Protein AF-A0A8S2QJH7-F1 (afdb_monomer)

Structure (mmCIF, N/CA/C/O backbone):
data_AF-A0A8S2QJH7-F1
#
_entry.id   AF-A0A8S2QJH7-F1
#
loop_
_atom_site.group_PDB
_atom_site.id
_atom_site.type_symbol
_atom_site.label_atom_id
_atom_site.label_alt_id
_atom_site.label_comp_id
_atom_site.label_asym_id
_atom_site.label_entity_id
_atom_site.label_seq_id
_atom_site.pdbx_PDB_ins_code
_atom_site.Cartn_x
_atom_site.Cartn_y
_atom_site.Cartn_z
_atom_site.occupancy
_atom_site.B_iso_or_equiv
_atom_site.auth_seq_id
_atom_site.auth_comp_id
_atom_site.auth_asym_id
_atom_site.auth_atom_id
_atom_site.pdbx_PDB_model_num
ATOM 1 N N . MET A 1 1 ? -3.904 -14.137 8.036 1.00 80.81 1 MET A N 1
ATOM 2 C CA . MET A 1 1 ? -3.796 -14.756 9.380 1.00 80.81 1 MET A CA 1
ATOM 3 C C . MET A 1 1 ? -2.352 -15.032 9.815 1.00 80.81 1 MET A C 1
ATOM 5 O O . MET A 1 1 ? -1.920 -14.378 10.749 1.00 80.81 1 MET A O 1
ATOM 9 N N . LYS A 1 2 ? -1.575 -15.911 9.152 1.00 89.75 2 LYS A N 1
ATOM 10 C CA . LYS A 1 2 ? -0.196 -16.262 9.589 1.00 89.75 2 LYS A CA 1
ATOM 11 C C . LYS A 1 2 ? 0.739 -15.061 9.814 1.00 89.75 2 LYS A C 1
ATOM 13 O O . LYS A 1 2 ? 1.544 -15.087 10.735 1.00 89.75 2 LYS A O 1
ATOM 18 N N . ASP A 1 3 ? 0.621 -14.011 9.002 1.00 91.94 3 ASP A N 1
ATOM 19 C CA . ASP A 1 3 ? 1.449 -12.807 9.163 1.00 91.94 3 ASP A CA 1
ATOM 20 C C . ASP A 1 3 ? 1.080 -11.982 10.412 1.00 91.94 3 ASP A C 1
ATOM 22 O O . ASP A 1 3 ? 1.965 -11.458 11.080 1.00 91.94 3 ASP A O 1
ATOM 26 N N . TYR A 1 4 ? -0.198 -11.955 10.817 1.00 91.50 4 TYR A N 1
ATOM 27 C CA . TYR A 1 4 ? -0.599 -11.363 12.101 1.00 91.50 4 TYR A CA 1
ATOM 28 C C . TYR A 1 4 ? 0.026 -12.126 13.277 1.00 91.50 4 TYR A C 1
ATOM 30 O O . TYR A 1 4 ? 0.599 -11.509 14.172 1.00 91.50 4 TYR A O 1
ATOM 38 N N . THR A 1 5 ? 0.036 -13.462 13.217 1.00 89.69 5 THR A N 1
ATOM 39 C CA . THR A 1 5 ? 0.733 -14.302 14.204 1.00 89.69 5 THR A CA 1
ATOM 40 C C . THR A 1 5 ? 2.244 -14.052 14.207 1.00 89.69 5 THR A C 1
ATOM 42 O O . THR A 1 5 ? 2.843 -13.967 15.275 1.00 89.69 5 THR A O 1
ATOM 45 N N . ARG A 1 6 ? 2.874 -13.866 13.035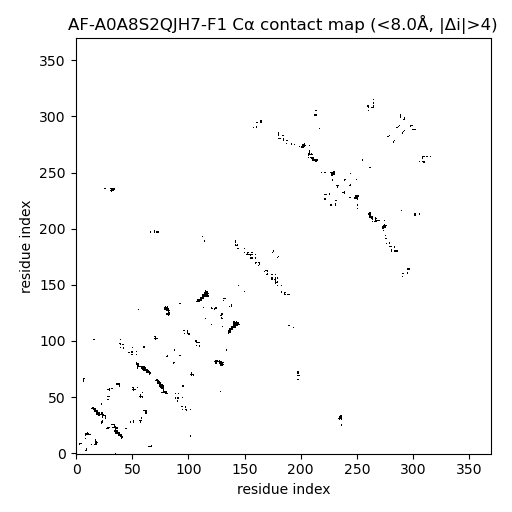 1.00 91.44 6 ARG A N 1
ATOM 46 C CA . ARG A 1 6 ? 4.299 -13.491 12.930 1.00 91.44 6 ARG A CA 1
ATOM 47 C C . ARG A 1 6 ? 4.591 -12.162 13.637 1.00 91.44 6 ARG A C 1
ATOM 49 O O . ARG A 1 6 ? 5.650 -12.017 14.242 1.00 91.44 6 ARG A O 1
ATOM 56 N N . MET A 1 7 ? 3.658 -11.211 13.586 1.00 91.38 7 MET A N 1
ATOM 57 C CA . MET A 1 7 ? 3.747 -9.936 14.310 1.00 91.38 7 MET A CA 1
ATOM 58 C C . MET A 1 7 ? 3.442 -10.058 15.811 1.00 91.38 7 MET A C 1
ATOM 60 O O . MET A 1 7 ? 3.560 -9.072 16.525 1.00 91.38 7 MET A O 1
ATOM 64 N N . GLY A 1 8 ? 3.113 -11.250 16.315 1.00 87.88 8 GLY A N 1
ATOM 65 C CA . GLY A 1 8 ? 2.828 -11.499 17.731 1.00 87.88 8 GLY A CA 1
ATOM 66 C C . GLY A 1 8 ? 1.362 -11.391 18.122 1.00 87.88 8 GLY A C 1
ATOM 67 O O . GLY A 1 8 ? 1.057 -11.625 19.283 1.00 87.88 8 GLY A O 1
ATOM 68 N N . ILE A 1 9 ? 0.467 -11.105 17.176 1.00 87.56 9 ILE A N 1
ATOM 69 C CA . ILE A 1 9 ? -0.961 -10.974 17.457 1.00 87.56 9 ILE A CA 1
ATOM 70 C C . ILE A 1 9 ? -1.545 -12.372 17.575 1.00 87.56 9 ILE A C 1
ATOM 72 O O . ILE A 1 9 ? -1.645 -13.121 16.593 1.00 87.56 9 ILE A O 1
ATOM 76 N N . GLN A 1 10 ? -1.894 -12.734 18.800 1.00 76.38 10 GLN A N 1
ATOM 77 C CA . GLN A 1 10 ? -2.475 -14.027 19.108 1.00 76.38 10 GLN A CA 1
ATOM 78 C C . GLN A 1 10 ? -3.997 -13.962 19.018 1.00 76.38 10 GLN A C 1
ATOM 80 O O . GLN A 1 10 ? -4.639 -13.002 19.442 1.00 76.38 10 GLN A O 1
ATOM 85 N N . GLN A 1 11 ? -4.592 -15.011 18.462 1.00 69.69 11 GLN A N 1
ATOM 86 C CA . GLN A 1 11 ? -6.041 -15.130 18.410 1.00 69.69 11 GLN A CA 1
ATOM 87 C C . GLN A 1 11 ? -6.584 -15.309 19.837 1.00 69.69 11 GLN A C 1
ATOM 89 O O . GLN A 1 11 ? -6.167 -16.224 20.539 1.00 69.69 11 GLN A O 1
ATOM 94 N N . ASN A 1 12 ? -7.528 -14.456 20.244 1.00 62.69 12 ASN A N 1
ATOM 95 C CA . ASN A 1 12 ? -8.250 -14.515 21.525 1.00 62.69 12 ASN A CA 1
ATOM 96 C C . ASN A 1 12 ? -7.415 -14.319 22.811 1.00 62.69 12 ASN A C 1
ATOM 98 O O . ASN A 1 12 ? -7.958 -14.508 23.898 1.00 62.69 12 ASN A O 1
ATOM 102 N N . SER A 1 13 ? -6.136 -13.941 22.724 1.00 62.34 13 SER A N 1
ATOM 103 C CA . SER A 1 13 ? -5.271 -13.741 23.904 1.00 62.34 13 SER A CA 1
ATOM 104 C C . SER A 1 13 ? -4.420 -12.470 23.877 1.00 62.34 13 SER A C 1
ATOM 106 O O . SER A 1 13 ? -3.768 -12.168 24.874 1.00 62.34 13 SER A O 1
ATOM 108 N N . ASP A 1 14 ? -4.421 -11.709 22.779 1.00 73.81 14 ASP A N 1
ATOM 109 C CA . ASP A 1 14 ? -3.700 -10.438 22.716 1.00 73.81 14 ASP A CA 1
ATOM 110 C C . ASP A 1 14 ? -4.529 -9.305 23.367 1.00 73.81 14 ASP A C 1
ATOM 112 O O . ASP A 1 14 ? -5.664 -9.028 22.949 1.00 73.81 14 ASP A O 1
ATOM 116 N N . PRO A 1 15 ? -3.991 -8.635 24.405 1.00 78.69 15 PRO A N 1
ATOM 117 C CA . PRO A 1 15 ? -4.725 -7.621 25.157 1.00 78.69 15 PRO A CA 1
ATOM 118 C C . PRO A 1 15 ? -4.955 -6.321 24.374 1.00 78.69 15 PRO A C 1
ATOM 120 O O . PRO A 1 15 ? -5.670 -5.445 24.859 1.00 78.69 15 PRO A O 1
ATOM 123 N N . HIS A 1 16 ? -4.329 -6.140 23.210 1.00 87.56 16 HIS A N 1
ATOM 124 C CA . HIS A 1 16 ? -4.310 -4.873 22.477 1.00 87.56 16 HIS A CA 1
ATOM 125 C C . HIS A 1 16 ? -4.977 -4.991 21.109 1.00 87.56 16 HIS A C 1
ATOM 127 O O . HIS A 1 16 ? -5.722 -4.087 20.734 1.00 87.56 16 HIS A O 1
ATOM 133 N N . TRP A 1 17 ? -4.774 -6.099 20.391 1.00 92.38 17 TRP A N 1
ATOM 134 C CA . TRP A 1 17 ? -5.308 -6.315 19.044 1.00 92.38 17 TRP A CA 1
ATOM 135 C C . TRP A 1 17 ? -5.987 -7.673 18.898 1.00 92.38 17 TRP A C 1
ATOM 137 O O . TRP A 1 17 ? -5.378 -8.708 19.127 1.00 92.38 17 TRP A O 1
ATOM 147 N N . THR A 1 18 ? -7.230 -7.699 18.416 1.00 88.75 18 THR A N 1
ATOM 148 C CA . THR A 1 18 ? -7.969 -8.953 18.219 1.00 88.75 18 THR A CA 1
ATOM 149 C C . THR A 1 18 ? -8.125 -9.281 16.737 1.00 88.75 18 THR A C 1
ATOM 151 O O . THR A 1 18 ? -8.613 -8.474 15.943 1.00 88.75 18 THR A O 1
ATOM 154 N N . ILE A 1 19 ? -7.764 -10.515 16.371 1.00 85.50 19 ILE A N 1
ATOM 155 C CA . ILE A 1 19 ? -8.141 -11.127 15.092 1.00 85.50 19 ILE A CA 1
ATOM 156 C C . ILE A 1 19 ? -9.558 -11.682 15.243 1.00 85.50 19 ILE A C 1
ATOM 158 O O . ILE A 1 19 ? -9.737 -12.772 15.785 1.00 85.50 19 ILE A O 1
ATOM 162 N N . ASN A 1 20 ? -10.564 -10.947 14.768 1.00 81.44 20 ASN A N 1
ATOM 163 C CA . ASN A 1 20 ? -11.955 -11.394 14.812 1.00 81.44 20 ASN A CA 1
ATOM 164 C C . ASN A 1 20 ? -12.470 -11.683 13.395 1.00 81.44 20 ASN A C 1
ATOM 166 O O . ASN A 1 20 ? -12.756 -10.770 12.620 1.00 81.44 20 ASN A O 1
ATOM 170 N N . ALA A 1 21 ? -12.594 -12.973 13.075 1.00 82.75 21 ALA A N 1
ATOM 171 C CA . ALA A 1 21 ? -13.038 -13.448 11.766 1.00 82.75 21 ALA A CA 1
ATOM 172 C C . ALA A 1 21 ? -14.530 -13.193 11.486 1.00 82.75 21 ALA A C 1
ATOM 174 O O . ALA A 1 21 ? -14.951 -13.288 10.338 1.00 82.75 21 ALA A O 1
ATOM 175 N N . GLU A 1 22 ? -15.336 -12.859 12.498 1.00 88.75 22 GLU A N 1
ATOM 176 C CA . GLU A 1 22 ? -16.770 -12.618 12.311 1.00 88.75 22 GLU A CA 1
ATOM 177 C C . GLU A 1 22 ? -17.070 -11.189 11.833 1.00 88.75 22 GLU A C 1
ATOM 179 O O . GLU A 1 22 ? -18.104 -10.964 11.213 1.00 88.75 22 GLU A O 1
ATOM 184 N N . ILE A 1 23 ? -16.161 -10.226 12.047 1.00 91.06 23 ILE A N 1
ATOM 185 C CA . ILE A 1 23 ? -16.427 -8.800 11.776 1.00 91.06 23 ILE A CA 1
ATOM 186 C C . ILE A 1 23 ? -16.686 -8.519 10.293 1.00 91.06 23 ILE A C 1
ATOM 188 O O . ILE A 1 23 ? -17.615 -7.786 9.965 1.00 91.06 23 ILE A O 1
ATOM 192 N N . ASN A 1 24 ? -15.866 -9.072 9.396 1.00 95.88 24 ASN A N 1
ATOM 193 C CA . ASN A 1 24 ? -16.044 -8.911 7.950 1.00 95.88 24 ASN A CA 1
ATOM 194 C C . ASN A 1 24 ? -16.324 -10.246 7.252 1.00 95.88 24 ASN A C 1
ATOM 196 O O . ASN A 1 24 ? -16.017 -10.426 6.072 1.00 95.88 24 ASN A O 1
ATOM 200 N N . LYS A 1 25 ? -16.928 -11.192 7.979 1.00 94.62 25 LYS A N 1
ATOM 201 C CA . LYS A 1 25 ? -17.337 -12.481 7.426 1.00 94.62 25 LYS A CA 1
ATOM 202 C C . LYS A 1 25 ? -18.275 -12.276 6.247 1.00 94.62 25 LYS A C 1
ATOM 204 O O . LYS A 1 25 ? -19.166 -11.428 6.287 1.00 94.62 25 LYS A O 1
ATOM 209 N N . ASN A 1 26 ? -18.058 -13.045 5.181 1.00 94.94 26 ASN A N 1
ATOM 210 C CA . ASN A 1 26 ? -18.767 -12.894 3.906 1.00 94.94 26 ASN A CA 1
ATOM 211 C C . ASN A 1 26 ? -18.709 -11.463 3.335 1.00 94.94 26 ASN A C 1
ATOM 213 O O . ASN A 1 26 ? -19.536 -11.098 2.499 1.00 94.94 26 ASN A O 1
ATOM 217 N N . TYR A 1 27 ? -17.722 -10.671 3.766 1.00 97.00 27 TYR A N 1
ATOM 218 C CA . TYR A 1 27 ? -17.504 -9.288 3.362 1.00 97.00 27 TYR A CA 1
ATOM 219 C C . TYR A 1 27 ? -18.674 -8.344 3.687 1.00 97.00 27 TYR A C 1
ATOM 221 O O . TYR A 1 27 ? -18.923 -7.384 2.958 1.00 97.00 27 TYR A O 1
ATOM 229 N N . ALA A 1 28 ? -19.411 -8.635 4.766 1.00 96.00 28 ALA A N 1
ATOM 230 C CA . ALA A 1 28 ? -20.641 -7.930 5.126 1.00 96.00 28 ALA A CA 1
ATOM 231 C C . ALA A 1 28 ? -20.420 -6.469 5.556 1.00 96.00 28 ALA A C 1
ATOM 233 O O . ALA A 1 28 ? -21.252 -5.616 5.258 1.00 96.00 28 ALA A O 1
ATOM 234 N N . LEU A 1 29 ? -19.308 -6.169 6.235 1.00 96.88 29 LEU A N 1
ATOM 235 C CA . LEU A 1 29 ? -18.989 -4.809 6.675 1.00 96.88 29 LEU A CA 1
ATOM 236 C C . LEU A 1 29 ? -18.374 -3.992 5.528 1.00 96.88 29 LEU A C 1
ATOM 238 O O . LEU A 1 29 ? -18.748 -2.840 5.304 1.00 96.88 29 LEU A O 1
ATOM 242 N N . CYS A 1 30 ? -17.431 -4.593 4.794 1.00 97.94 30 CYS A N 1
ATOM 243 C CA . CYS A 1 30 ? -16.709 -3.976 3.686 1.00 97.94 30 CYS A CA 1
ATOM 244 C C . CYS A 1 30 ? -16.332 -5.007 2.607 1.00 97.94 30 CYS A C 1
ATOM 246 O O . CYS A 1 30 ? -15.433 -5.833 2.787 1.00 97.94 30 CYS A O 1
ATOM 248 N N . ASP A 1 31 ? -16.965 -4.882 1.439 1.00 97.88 31 ASP A N 1
ATOM 249 C CA . ASP A 1 31 ? -16.842 -5.766 0.266 1.00 97.88 31 ASP A CA 1
ATOM 250 C C . ASP A 1 31 ? -15.464 -5.758 -0.427 1.00 97.88 31 ASP A C 1
ATOM 252 O O . ASP A 1 31 ? -15.158 -6.589 -1.289 1.00 97.88 31 ASP A O 1
ATOM 256 N N . THR A 1 32 ? -14.625 -4.791 -0.063 1.00 98.06 32 THR A N 1
ATOM 257 C CA . THR A 1 32 ? -13.312 -4.541 -0.664 1.00 98.06 32 THR A CA 1
ATOM 258 C C . THR A 1 32 ? -12.165 -4.643 0.334 1.00 98.06 32 THR A C 1
ATOM 260 O O . THR A 1 32 ? -11.012 -4.399 -0.028 1.00 98.06 32 THR A O 1
ATOM 263 N N . TYR A 1 33 ? -12.461 -5.022 1.575 1.00 97.56 33 TYR A N 1
ATOM 264 C CA . TYR A 1 33 ? -11.477 -5.510 2.534 1.00 97.56 33 TYR A CA 1
ATOM 265 C C . TYR A 1 33 ? -11.356 -7.039 2.466 1.00 97.56 33 TYR A C 1
ATOM 267 O O . TYR A 1 33 ? -12.215 -7.694 1.874 1.00 97.56 33 TYR A O 1
ATOM 275 N N . PRO A 1 34 ? -10.283 -7.619 3.033 1.00 95.25 34 PRO A N 1
ATOM 276 C CA . PRO A 1 34 ? -10.205 -9.060 3.260 1.00 95.25 34 PRO A CA 1
ATOM 277 C C . PRO A 1 34 ? -11.316 -9.549 4.200 1.00 95.25 34 PRO A C 1
ATOM 279 O O . PRO A 1 34 ? -11.876 -8.761 4.968 1.00 95.25 34 PRO A O 1
ATOM 282 N N . ASP A 1 35 ? -11.591 -10.852 4.174 1.00 93.88 35 ASP A N 1
ATOM 283 C CA . ASP A 1 35 ? -12.526 -11.515 5.097 1.00 93.88 35 ASP A CA 1
ATOM 284 C C . ASP A 1 35 ? -12.126 -11.356 6.579 1.00 93.88 35 ASP A C 1
ATOM 286 O O . ASP A 1 35 ? -12.975 -11.248 7.463 1.00 93.88 35 ASP A O 1
ATOM 290 N N . ILE A 1 36 ? -10.821 -11.281 6.843 1.00 92.31 36 ILE A N 1
ATOM 291 C CA . ILE A 1 36 ? -10.223 -11.111 8.163 1.00 92.31 36 ILE A CA 1
ATOM 292 C C . ILE A 1 36 ? -9.637 -9.707 8.280 1.00 92.31 36 ILE A C 1
ATOM 294 O O . ILE A 1 36 ? -8.702 -9.338 7.563 1.00 92.31 36 ILE A O 1
ATOM 298 N N . ILE A 1 37 ? -10.124 -8.962 9.270 1.00 93.81 37 ILE A N 1
ATOM 299 C CA . ILE A 1 37 ? -9.572 -7.671 9.684 1.00 93.81 37 ILE A CA 1
ATOM 300 C C . ILE A 1 37 ? -9.213 -7.692 11.172 1.00 93.81 37 ILE A C 1
ATOM 302 O O . ILE A 1 37 ? -9.734 -8.498 11.941 1.00 93.81 37 ILE A O 1
ATOM 306 N N . VAL A 1 38 ? -8.285 -6.821 11.568 1.00 94.62 38 VAL A N 1
ATOM 307 C CA . VAL A 1 38 ? -7.750 -6.753 12.935 1.00 94.62 38 VAL A CA 1
ATOM 308 C C . VAL A 1 38 ? -7.959 -5.349 13.488 1.00 94.62 38 VAL A C 1
ATOM 310 O O . VAL A 1 38 ? -7.610 -4.361 12.834 1.00 94.62 38 VAL A O 1
ATOM 313 N N . LEU A 1 39 ? -8.545 -5.287 14.683 1.00 95.12 39 LEU A N 1
ATOM 314 C CA . LEU A 1 39 ? -8.976 -4.069 15.371 1.00 95.12 39 LEU A CA 1
ATOM 315 C C . LEU A 1 39 ? -8.495 -4.080 16.831 1.00 95.12 39 LEU A C 1
ATOM 317 O O . LEU A 1 39 ? -8.148 -5.153 17.337 1.00 95.12 39 LEU A O 1
ATOM 321 N N . PRO A 1 40 ? -8.484 -2.925 17.520 1.00 94.38 40 PRO A N 1
ATOM 322 C CA . PRO A 1 40 ? -8.148 -2.883 18.937 1.00 94.38 40 PRO A CA 1
ATOM 323 C C . PRO A 1 40 ? -9.088 -3.763 19.769 1.00 94.38 40 PRO A C 1
ATOM 325 O O . PRO A 1 40 ? -10.308 -3.658 19.638 1.00 94.38 40 PRO A O 1
ATOM 328 N N . SER A 1 41 ? -8.535 -4.589 20.660 1.00 92.12 41 SER A N 1
ATOM 329 C CA . SER A 1 41 ? -9.303 -5.504 21.526 1.00 92.12 41 SER A CA 1
ATOM 330 C C . SER A 1 41 ? -10.285 -4.769 22.448 1.00 92.12 41 SER A C 1
ATOM 332 O O . SER A 1 41 ? -11.289 -5.332 22.870 1.00 92.12 41 SER A O 1
ATOM 334 N N . SER A 1 42 ? -10.002 -3.502 22.759 1.00 92.25 42 SER A N 1
ATOM 335 C CA . SER A 1 42 ? -10.796 -2.652 23.650 1.00 92.25 42 SER A CA 1
ATOM 336 C C . SER A 1 42 ? -11.931 -1.888 22.953 1.00 92.25 42 SER A C 1
ATOM 338 O O . SER A 1 42 ? -12.646 -1.135 23.619 1.00 92.25 42 SER A O 1
ATOM 340 N N . PHE A 1 43 ? -12.094 -2.030 21.632 1.00 94.69 43 PHE A N 1
ATOM 341 C CA . PHE A 1 43 ? -13.167 -1.371 20.890 1.00 94.69 43 PHE A CA 1
ATOM 342 C C . PHE A 1 43 ? -14.450 -2.214 20.889 1.00 94.69 43 PHE A C 1
ATOM 344 O O . PHE A 1 43 ? -14.432 -3.404 20.578 1.00 94.69 43 PHE A O 1
ATOM 351 N N . ASP A 1 44 ? -15.586 -1.585 21.189 1.00 94.44 44 ASP A N 1
ATOM 352 C CA . ASP A 1 44 ? -16.894 -2.240 21.154 1.00 94.44 44 ASP A CA 1
ATOM 353 C C . ASP A 1 44 ? -17.359 -2.469 19.707 1.00 94.44 44 ASP A C 1
ATOM 355 O O . ASP A 1 44 ? -17.749 -1.546 18.986 1.00 94.44 44 ASP A O 1
ATOM 359 N N . SER A 1 45 ? -17.343 -3.738 19.294 1.00 91.69 45 SER A N 1
ATOM 360 C CA . SER A 1 45 ? -17.706 -4.162 17.939 1.00 91.69 45 SER A CA 1
ATOM 361 C C . SER A 1 45 ? -19.129 -3.779 17.506 1.00 91.69 45 SER A C 1
ATOM 363 O O . SER A 1 45 ? -19.361 -3.609 16.309 1.00 91.69 45 SER A O 1
ATOM 365 N N . THR A 1 46 ? -20.068 -3.554 18.437 1.00 94.50 46 THR A N 1
ATOM 366 C CA . THR A 1 46 ? -21.445 -3.137 18.102 1.00 94.50 46 THR A CA 1
ATOM 367 C C . THR A 1 46 ? -21.505 -1.740 17.472 1.00 94.50 46 THR A C 1
ATOM 369 O O . THR A 1 46 ? -22.489 -1.370 16.831 1.00 94.50 46 THR A O 1
ATOM 372 N N . ARG A 1 47 ? -20.426 -0.961 17.615 1.00 96.88 47 ARG A N 1
ATOM 373 C CA . ARG A 1 47 ? -20.286 0.405 17.099 1.00 96.88 47 ARG A CA 1
ATOM 374 C C . ARG A 1 47 ? -19.722 0.450 15.673 1.00 96.88 47 ARG A C 1
ATOM 376 O O . ARG A 1 47 ? -19.772 1.500 15.036 1.00 96.88 47 ARG A O 1
ATOM 383 N N . LEU A 1 48 ? -19.215 -0.672 15.145 1.00 96.62 48 LEU A N 1
ATOM 384 C CA . LEU A 1 48 ? -18.460 -0.706 13.884 1.00 96.62 48 LEU A CA 1
ATOM 385 C C . LEU A 1 48 ? -19.259 -0.276 12.661 1.00 96.62 48 LEU A C 1
ATOM 387 O O . LEU A 1 48 ? -18.686 0.357 11.777 1.00 96.62 48 LEU A O 1
ATOM 391 N N . GLN A 1 49 ? -20.560 -0.569 12.611 1.00 97.88 49 GLN A N 1
ATOM 392 C CA . GLN A 1 49 ? -21.379 -0.169 11.468 1.00 97.88 49 GLN A CA 1
ATOM 393 C C . GLN A 1 49 ? -21.407 1.358 11.306 1.00 97.88 49 GLN A C 1
ATOM 395 O O . GLN A 1 49 ? -21.259 1.854 10.197 1.00 97.88 49 GLN A O 1
ATOM 400 N N . ARG A 1 50 ? -21.479 2.115 12.410 1.00 98.44 50 ARG A N 1
ATOM 401 C CA . ARG A 1 50 ? -21.478 3.588 12.363 1.00 98.44 50 ARG A CA 1
ATOM 402 C C . ARG A 1 50 ? -20.136 4.153 11.891 1.00 98.44 50 ARG A C 1
ATOM 404 O O . ARG A 1 50 ? -20.111 5.135 11.156 1.00 98.44 50 ARG A O 1
ATOM 411 N N . VAL A 1 51 ? -19.029 3.497 12.249 1.00 98.56 51 VAL A N 1
ATOM 412 C CA . VAL A 1 51 ? -17.692 3.831 11.725 1.00 98.56 51 VAL A CA 1
ATOM 413 C C . VAL A 1 51 ? -17.607 3.534 10.227 1.00 98.56 51 VAL A C 1
ATOM 415 O O . VAL A 1 51 ? -17.104 4.351 9.457 1.00 98.56 51 VAL A O 1
ATOM 418 N N . ALA A 1 52 ? -18.108 2.371 9.805 1.00 98.50 52 ALA A N 1
ATOM 419 C CA . ALA A 1 52 ? -18.145 1.966 8.406 1.00 98.50 52 ALA A CA 1
ATOM 420 C C . ALA A 1 52 ? -18.940 2.964 7.561 1.00 98.50 52 ALA A C 1
ATOM 422 O O . ALA A 1 52 ? -18.401 3.481 6.587 1.00 98.50 52 ALA A O 1
ATOM 423 N N . ASP A 1 53 ? -20.144 3.333 7.995 1.00 98.56 53 ASP A N 1
ATOM 424 C CA . ASP A 1 53 ? -21.000 4.298 7.300 1.00 98.56 53 ASP A CA 1
ATOM 425 C C . ASP A 1 53 ? -20.361 5.694 7.194 1.00 98.56 53 ASP A C 1
ATOM 427 O O . ASP A 1 53 ? -20.687 6.463 6.288 1.00 98.56 53 ASP A O 1
ATOM 431 N N . PHE A 1 54 ? -19.434 6.033 8.096 1.00 98.69 54 PHE A N 1
ATOM 432 C CA . PHE A 1 54 ? -18.708 7.302 8.090 1.00 98.69 54 PHE A CA 1
ATOM 433 C C . PHE A 1 54 ? -17.398 7.271 7.282 1.00 98.69 54 PHE A C 1
ATOM 435 O O . PHE A 1 54 ? -16.819 8.318 6.981 1.00 98.69 54 PHE A O 1
ATOM 442 N N . ARG A 1 55 ? -16.917 6.093 6.879 1.00 98.75 55 ARG A N 1
ATOM 443 C CA . ARG A 1 55 ? -15.685 5.916 6.096 1.00 98.75 55 ARG A CA 1
ATOM 444 C C . ARG A 1 55 ? -16.041 5.587 4.652 1.00 98.75 55 ARG A C 1
ATOM 446 O O . ARG A 1 55 ? -16.853 4.715 4.371 1.00 98.75 55 ARG A O 1
ATOM 453 N N . SER A 1 56 ? -15.426 6.276 3.690 1.00 98.75 56 SER A N 1
ATOM 454 C CA . SER A 1 56 ? -15.753 6.081 2.271 1.00 98.75 56 SER A CA 1
ATOM 455 C C . SER A 1 56 ? -15.634 4.609 1.831 1.00 98.75 56 SER A C 1
ATOM 457 O O . SER A 1 56 ? -14.551 4.022 1.840 1.00 98.75 56 SER A O 1
ATOM 459 N N . ARG A 1 57 ? -16.753 4.028 1.372 1.00 98.44 57 ARG A N 1
ATOM 460 C CA . ARG A 1 57 ? -16.867 2.604 0.989 1.00 98.44 57 ARG A CA 1
ATOM 461 C C . ARG A 1 57 ? -16.619 1.640 2.155 1.00 98.44 57 ARG A C 1
ATOM 463 O O . ARG A 1 57 ? -16.080 0.559 1.940 1.00 98.44 57 ARG A O 1
ATOM 470 N N . ASN A 1 58 ? -16.957 2.048 3.375 1.00 98.62 58 ASN A N 1
ATOM 471 C CA . ASN A 1 58 ? -16.888 1.233 4.585 1.00 98.62 58 ASN A CA 1
ATOM 472 C C . ASN A 1 58 ? -15.475 0.746 4.942 1.00 98.62 58 ASN A C 1
ATOM 474 O O . ASN A 1 58 ? -15.291 -0.221 5.680 1.00 98.62 58 ASN A O 1
ATOM 478 N N . ARG A 1 59 ? -14.436 1.412 4.430 1.00 98.69 59 ARG A N 1
ATOM 479 C CA . ARG A 1 59 ? -13.036 1.049 4.685 1.00 98.69 59 ARG A CA 1
ATOM 480 C C . ARG A 1 59 ? -12.553 1.692 5.975 1.00 98.69 59 ARG A C 1
ATOM 482 O O . ARG A 1 59 ? -11.831 2.692 5.965 1.00 98.69 59 ARG A O 1
ATOM 489 N N . ILE A 1 60 ? -12.981 1.102 7.084 1.00 98.56 60 ILE A N 1
ATOM 490 C CA . ILE A 1 60 ? -12.625 1.538 8.435 1.00 98.56 60 ILE A CA 1
ATOM 491 C C . ILE A 1 60 ? -11.114 1.412 8.711 1.00 98.56 60 ILE A C 1
ATOM 493 O O . ILE A 1 60 ? -10.431 0.638 8.030 1.00 98.56 60 ILE A O 1
ATOM 497 N N . PRO A 1 61 ? -10.571 2.153 9.694 1.00 98.19 61 PRO A N 1
ATOM 498 C CA . PRO A 1 61 ? -9.219 1.941 10.210 1.00 98.19 61 PRO A CA 1
ATOM 499 C C . PRO A 1 61 ? -8.987 0.498 10.671 1.00 98.19 61 PRO A C 1
ATOM 501 O O . PRO A 1 61 ? -9.630 0.027 11.603 1.00 98.19 61 PRO A O 1
ATOM 504 N N . VAL A 1 62 ? -8.058 -0.203 10.016 1.00 97.56 62 VAL A N 1
ATOM 505 C CA . VAL A 1 62 ? -7.665 -1.588 10.344 1.00 97.56 62 VAL A CA 1
ATOM 506 C C . VAL A 1 62 ? -6.152 -1.735 10.405 1.00 97.56 62 VAL A C 1
ATOM 508 O O . VAL A 1 62 ? -5.417 -1.026 9.710 1.00 97.56 62 VAL A O 1
ATOM 511 N N . LEU A 1 63 ? -5.675 -2.683 11.210 1.00 97.19 63 LEU A N 1
ATOM 512 C CA . LEU A 1 63 ? -4.249 -2.942 11.375 1.00 97.19 63 LEU A CA 1
ATOM 513 C C . LEU A 1 63 ? -3.601 -3.505 10.104 1.00 97.19 63 LEU A C 1
ATOM 515 O O . LEU A 1 63 ? -4.058 -4.496 9.530 1.00 97.19 63 LEU A O 1
ATOM 519 N N . SER A 1 64 ? -2.485 -2.894 9.706 1.00 96.69 64 SER A N 1
ATOM 520 C CA . SER A 1 64 ? -1.613 -3.371 8.625 1.00 96.69 64 SER A CA 1
ATOM 521 C C . SER A 1 64 ? -0.278 -3.901 9.137 1.00 96.69 64 SER A C 1
ATOM 523 O O . SER A 1 64 ? 0.231 -4.874 8.591 1.00 96.69 64 SER A O 1
ATOM 525 N N . TRP A 1 65 ? 0.291 -3.278 10.172 1.00 95.62 65 TRP A N 1
ATOM 526 C CA . TRP A 1 65 ? 1.567 -3.689 10.757 1.00 95.62 65 TRP A CA 1
ATOM 527 C C . TRP A 1 65 ? 1.651 -3.310 12.237 1.00 95.62 65 TRP A C 1
ATOM 529 O O . TRP A 1 65 ? 1.093 -2.288 12.640 1.00 95.62 65 TRP A O 1
ATOM 539 N N . TYR A 1 66 ? 2.366 -4.112 13.025 1.00 92.44 66 TYR A N 1
ATOM 540 C CA . TYR A 1 66 ? 2.558 -3.920 14.462 1.00 92.44 66 TYR A CA 1
ATOM 541 C C . TYR A 1 66 ? 3.997 -4.248 14.881 1.00 92.44 66 TYR A C 1
ATOM 543 O O . TYR A 1 66 ? 4.566 -5.257 14.452 1.00 92.44 66 TYR A O 1
ATOM 551 N N . SER A 1 67 ? 4.564 -3.391 15.733 1.00 88.88 67 SER A N 1
ATOM 552 C CA . SER A 1 67 ? 5.871 -3.577 16.362 1.00 88.88 67 SER A CA 1
ATOM 553 C C . SER A 1 67 ? 5.725 -4.194 17.748 1.00 88.88 67 SER A C 1
ATOM 555 O O . SER A 1 67 ? 5.152 -3.574 18.638 1.00 88.88 67 SER A O 1
ATOM 557 N N . ARG A 1 68 ? 6.337 -5.358 17.979 1.00 84.69 68 ARG A N 1
ATOM 558 C CA . ARG A 1 68 ? 6.421 -5.950 19.330 1.00 84.69 68 ARG A CA 1
ATOM 559 C C . ARG A 1 68 ? 7.385 -5.209 20.257 1.00 84.69 68 ARG A C 1
ATOM 561 O O . ARG A 1 68 ? 7.305 -5.363 21.466 1.00 84.69 68 ARG A O 1
ATOM 568 N N . GLU A 1 69 ? 8.318 -4.454 19.686 1.00 83.56 69 GLU A N 1
ATOM 569 C CA . GLU A 1 69 ? 9.341 -3.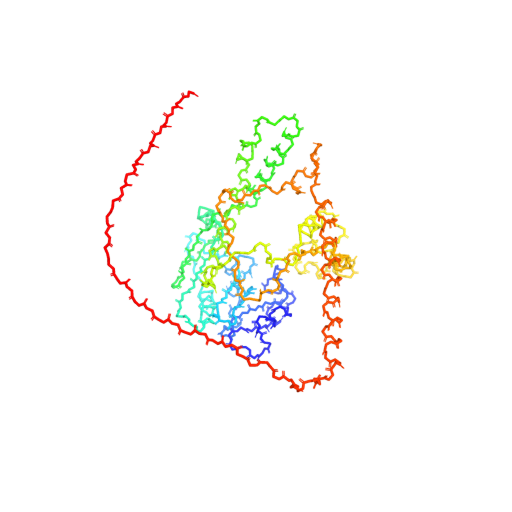727 20.440 1.00 83.56 69 GLU A CA 1
ATOM 570 C C . GLU A 1 69 ? 8.801 -2.388 20.949 1.00 83.56 69 GLU A C 1
ATOM 572 O O . GLU A 1 69 ? 8.948 -2.044 22.118 1.00 83.56 69 GLU A O 1
ATOM 577 N N . THR A 1 70 ? 8.142 -1.636 20.066 1.00 85.25 70 THR A N 1
ATOM 578 C CA . THR A 1 70 ? 7.697 -0.265 20.353 1.00 85.25 70 THR A CA 1
ATOM 579 C C . THR A 1 70 ? 6.200 -0.149 20.599 1.00 85.25 70 THR A C 1
ATOM 581 O O . THR A 1 70 ? 5.761 0.918 21.006 1.00 85.25 70 THR A O 1
ATOM 584 N N . TYR A 1 71 ? 5.420 -1.206 20.342 1.00 88.44 71 TYR A N 1
ATOM 585 C CA . TYR A 1 71 ? 3.949 -1.211 20.320 1.00 88.44 71 TYR A CA 1
ATOM 586 C C . TYR A 1 71 ? 3.320 -0.261 19.287 1.00 88.44 71 TYR A C 1
ATOM 588 O O . TYR A 1 71 ? 2.097 -0.150 19.193 1.00 88.44 71 TYR A O 1
ATOM 596 N N . ALA A 1 72 ? 4.144 0.382 18.456 1.00 90.56 72 ALA A N 1
ATOM 597 C CA . ALA A 1 72 ? 3.684 1.225 17.369 1.00 90.56 72 ALA A CA 1
ATOM 598 C C . ALA A 1 72 ? 2.946 0.395 16.313 1.00 90.56 72 ALA A C 1
ATOM 600 O O . ALA A 1 72 ? 3.316 -0.746 16.006 1.00 90.56 72 ALA A O 1
ATOM 601 N N . THR A 1 73 ? 1.920 0.998 15.718 1.00 93.69 73 THR A N 1
ATOM 602 C CA . THR A 1 73 ? 1.124 0.375 14.663 1.00 93.69 73 THR A CA 1
ATOM 603 C C . THR A 1 73 ? 1.059 1.232 13.420 1.00 93.69 73 THR A C 1
ATOM 605 O O . THR A 1 73 ? 1.166 2.454 13.459 1.00 93.69 73 THR A O 1
ATOM 608 N N . ILE A 1 74 ? 0.860 0.554 12.295 1.00 96.94 74 ILE A N 1
ATOM 609 C CA . ILE A 1 74 ? 0.440 1.171 11.046 1.00 96.94 74 ILE A CA 1
ATOM 610 C C . ILE A 1 74 ? -0.962 0.647 10.774 1.00 96.94 74 ILE A C 1
ATOM 612 O O . ILE A 1 74 ? -1.156 -0.555 10.559 1.00 96.94 74 ILE A O 1
ATOM 616 N N . THR A 1 75 ? -1.936 1.548 10.782 1.00 97.75 75 THR A N 1
ATOM 617 C CA . THR A 1 75 ? -3.317 1.270 10.388 1.00 97.75 75 THR A CA 1
ATOM 618 C C . THR A 1 75 ? -3.621 1.929 9.043 1.00 97.75 75 THR A C 1
ATOM 620 O O . THR A 1 75 ? -2.917 2.838 8.601 1.00 97.75 75 THR A O 1
ATOM 623 N N . ARG A 1 76 ? -4.639 1.429 8.340 1.00 98.50 76 ARG A N 1
ATOM 624 C CA . ARG A 1 76 ? -5.083 1.969 7.046 1.00 98.50 76 ARG A CA 1
ATOM 625 C C . ARG A 1 76 ? -6.599 2.086 6.997 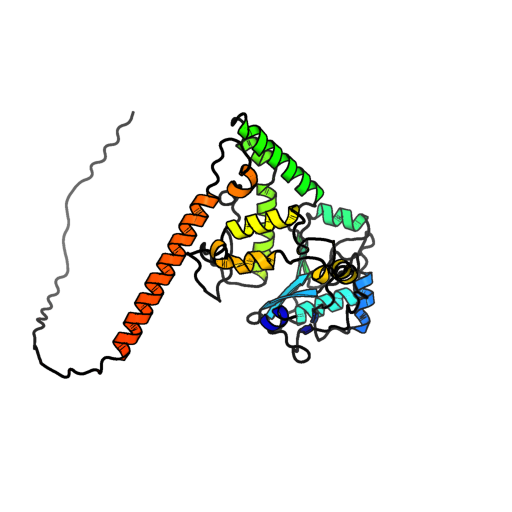1.00 98.50 76 ARG A C 1
ATOM 627 O O . ARG A 1 76 ? -7.295 1.237 7.547 1.00 98.50 76 ARG A O 1
ATOM 634 N N . SER A 1 77 ? -7.092 3.093 6.290 1.00 98.69 77 SER A N 1
ATOM 635 C CA . SER A 1 77 ? -8.518 3.358 6.078 1.00 98.69 77 SER A CA 1
ATOM 636 C C . SER A 1 77 ? -8.742 4.110 4.765 1.00 98.69 77 SER A C 1
ATOM 638 O O . SER A 1 77 ? -7.799 4.484 4.061 1.00 98.69 77 SER A O 1
ATOM 640 N N . SER A 1 78 ? -10.005 4.333 4.412 1.00 98.81 78 SER A N 1
ATOM 641 C CA . SER A 1 78 ? -10.393 5.412 3.502 1.00 98.81 78 SER A CA 1
ATOM 642 C C . SER A 1 78 ? -10.556 6.744 4.236 1.00 98.81 78 SER A C 1
ATOM 644 O O . SER A 1 78 ? -10.724 6.779 5.456 1.00 98.81 78 SER A O 1
ATOM 646 N N . GLN A 1 79 ? -10.649 7.829 3.465 1.00 98.69 79 GLN A N 1
ATOM 647 C CA . GLN A 1 79 ? -11.052 9.136 3.983 1.00 98.69 79 GLN A CA 1
ATOM 648 C C . GLN A 1 79 ? -12.379 9.082 4.773 1.00 98.69 79 GLN A C 1
ATOM 650 O O . GLN A 1 79 ? -13.270 8.298 4.404 1.00 98.69 79 GLN A O 1
ATOM 655 N N . PRO A 1 80 ? -12.531 9.921 5.811 1.00 98.56 80 PRO A N 1
ATOM 656 C CA . PRO A 1 80 ? -13.811 10.132 6.476 1.00 98.56 80 PRO A CA 1
ATOM 657 C C . PRO A 1 80 ? -14.787 10.908 5.577 1.00 98.56 80 PRO A C 1
ATOM 659 O O . PRO A 1 80 ? -14.381 11.625 4.658 1.00 98.56 80 PRO A O 1
ATOM 662 N N . LEU A 1 81 ? -16.084 10.775 5.844 1.00 98.44 81 LEU A N 1
ATOM 663 C CA . LEU A 1 81 ? -17.168 11.462 5.136 1.00 98.44 81 LEU A CA 1
ATOM 664 C C . LEU A 1 81 ? -17.588 12.749 5.866 1.00 98.44 81 LEU A C 1
ATOM 666 O O . LEU A 1 81 ? -18.770 12.957 6.162 1.00 98.44 81 LEU A O 1
ATOM 670 N N . THR A 1 82 ? -16.621 13.615 6.186 1.00 97.50 82 THR A N 1
ATOM 671 C CA . THR A 1 82 ? -16.874 14.859 6.937 1.00 97.50 82 THR A CA 1
ATOM 672 C C . THR A 1 82 ? -17.733 15.839 6.132 1.00 97.50 82 THR A C 1
ATOM 674 O O . THR A 1 82 ? -18.688 16.419 6.653 1.00 97.50 82 THR A O 1
ATOM 677 N N . GLY A 1 83 ? -17.460 15.966 4.833 1.00 96.88 83 GLY A N 1
ATOM 678 C CA . GLY A 1 83 ? -18.110 16.906 3.927 1.00 96.88 83 GLY A CA 1
ATOM 679 C C . GLY A 1 83 ? -17.847 18.373 4.290 1.00 96.88 83 GLY A C 1
ATOM 680 O O . GLY A 1 83 ? -17.146 18.687 5.249 1.00 96.88 83 GLY A O 1
ATOM 681 N N . LEU A 1 84 ? -18.460 19.298 3.547 1.00 95.06 84 LEU A N 1
ATOM 682 C CA . LEU A 1 84 ? -18.360 20.744 3.819 1.00 95.06 84 LEU A CA 1
ATOM 683 C C . LEU A 1 84 ? -18.949 21.157 5.175 1.00 95.06 84 LEU A C 1
ATOM 685 O O . LEU A 1 84 ? -18.556 22.178 5.726 1.00 95.06 84 LEU A O 1
ATOM 689 N N . ALA A 1 85 ? -19.874 20.361 5.714 1.00 94.75 85 ALA A N 1
ATOM 690 C CA . ALA A 1 85 ? -20.448 20.574 7.039 1.00 94.75 85 ALA A CA 1
ATOM 691 C C . ALA A 1 85 ? -19.495 20.173 8.183 1.00 94.75 85 ALA A C 1
ATOM 693 O O . ALA A 1 85 ? -19.879 20.280 9.342 1.00 94.75 85 ALA A O 1
ATOM 694 N N . ASN A 1 86 ? -18.288 19.687 7.862 1.00 93.31 86 ASN A N 1
ATOM 695 C CA . ASN A 1 86 ? -17.285 19.212 8.814 1.00 93.31 86 ASN A CA 1
ATOM 696 C C . ASN A 1 86 ? -17.860 18.233 9.853 1.00 93.31 86 ASN A C 1
ATOM 698 O O . ASN A 1 86 ? -17.627 18.357 11.054 1.00 93.31 86 ASN A O 1
ATOM 702 N N . ARG A 1 87 ? -18.676 17.279 9.388 1.00 95.69 87 ARG A N 1
ATOM 703 C CA . ARG A 1 87 ? -19.330 16.295 10.256 1.00 95.69 87 ARG A CA 1
ATOM 704 C C . ARG A 1 87 ? -18.285 15.453 10.979 1.00 95.69 87 ARG A C 1
ATOM 706 O O . ARG A 1 87 ? -17.304 15.029 10.371 1.00 95.69 87 ARG A O 1
ATOM 713 N N . THR A 1 88 ? -18.553 15.139 12.236 1.00 96.06 88 THR A N 1
ATOM 714 C CA . THR A 1 88 ? -17.768 14.207 13.048 1.00 96.06 88 THR A CA 1
ATOM 715 C C . THR A 1 88 ? -18.548 12.914 13.286 1.00 96.06 88 THR A C 1
ATOM 717 O O . THR A 1 88 ? -19.759 12.846 13.064 1.00 96.06 88 THR A O 1
ATOM 720 N N . CYS A 1 89 ? -17.846 11.869 13.721 1.00 97.19 89 CYS A N 1
ATOM 721 C CA . CYS A 1 89 ? -18.441 10.607 14.142 1.00 97.19 89 CYS A CA 1
ATOM 722 C C . CYS A 1 89 ? -17.765 10.161 15.439 1.00 97.19 89 CYS A C 1
ATOM 724 O O . CYS A 1 89 ? -16.582 9.822 15.434 1.00 97.19 89 CYS A O 1
ATOM 726 N N . ASP A 1 90 ? -18.512 10.150 16.543 1.00 97.44 90 ASP A N 1
ATOM 727 C CA . ASP A 1 90 ? -17.969 9.811 17.864 1.00 97.44 90 ASP A CA 1
ATOM 728 C C . ASP A 1 90 ? -17.446 8.369 17.928 1.00 97.44 90 ASP A C 1
ATOM 730 O O . ASP A 1 90 ? -16.479 8.090 18.634 1.00 97.44 90 ASP A O 1
ATOM 734 N N . ASP A 1 91 ? -18.046 7.447 17.168 1.00 98.19 91 ASP A N 1
A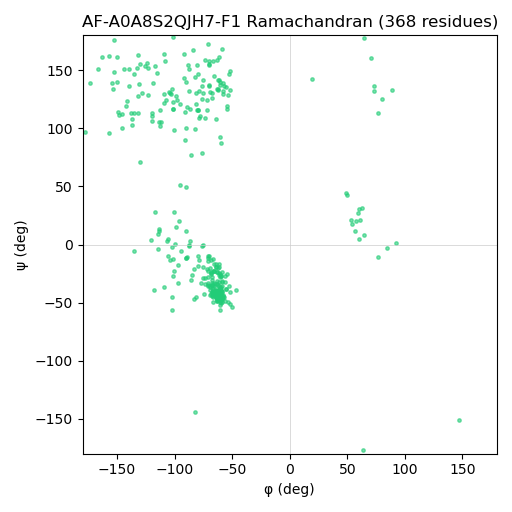TOM 735 C CA . ASP A 1 91 ? -17.566 6.067 17.059 1.00 98.19 91 ASP A CA 1
ATOM 736 C C . ASP A 1 91 ? -16.250 5.962 16.267 1.00 98.19 91 ASP A C 1
ATOM 738 O O . ASP A 1 91 ? -15.399 5.148 16.621 1.00 98.19 91 ASP A O 1
ATOM 742 N N . ASP A 1 92 ? -16.050 6.788 15.229 1.00 97.88 92 ASP A N 1
ATOM 743 C CA . ASP A 1 92 ? -14.781 6.842 14.482 1.00 97.88 92 ASP A CA 1
ATOM 744 C C . ASP A 1 92 ? -13.670 7.445 15.351 1.00 97.88 92 ASP A C 1
ATOM 746 O O . ASP A 1 92 ? -12.581 6.879 15.447 1.00 97.88 92 ASP A O 1
ATOM 750 N N . ILE A 1 93 ? -13.978 8.529 16.074 1.00 96.44 93 ILE A N 1
ATOM 751 C CA . ILE A 1 93 ? -13.069 9.148 17.050 1.00 96.44 93 ILE A CA 1
ATOM 752 C C . ILE A 1 93 ? -12.705 8.147 18.157 1.00 96.44 93 ILE A C 1
ATOM 754 O O . ILE A 1 93 ? -11.539 8.047 18.537 1.00 96.44 93 ILE A O 1
ATOM 758 N N . GLU A 1 94 ? -13.675 7.378 18.663 1.00 96.25 94 GLU A N 1
ATOM 759 C CA . GLU A 1 94 ? -13.425 6.296 19.621 1.00 96.25 94 GLU A CA 1
ATOM 760 C C . GLU A 1 94 ? -12.486 5.238 19.053 1.00 96.25 94 GLU A C 1
ATOM 762 O O . GLU A 1 94 ? -11.543 4.843 19.737 1.00 96.25 94 GLU A O 1
ATOM 767 N N . LEU A 1 95 ? -12.715 4.780 17.820 1.00 96.62 95 LEU A N 1
ATOM 768 C CA . LEU A 1 95 ? -11.874 3.756 17.212 1.00 96.62 95 LEU A CA 1
ATOM 769 C C . LEU A 1 95 ? -10.431 4.245 17.064 1.00 96.62 95 LEU A C 1
ATOM 771 O O . LEU A 1 95 ? -9.506 3.541 17.466 1.00 96.62 95 LEU A O 1
ATOM 775 N N . LEU A 1 96 ? -10.231 5.456 16.537 1.00 95.75 96 LEU A N 1
ATOM 776 C CA . LEU A 1 96 ? -8.904 6.067 16.425 1.00 95.75 96 LEU A CA 1
ATOM 777 C C . LEU A 1 96 ? -8.242 6.237 17.795 1.00 95.75 96 LEU A C 1
ATOM 779 O O . LEU A 1 96 ? -7.039 6.010 17.936 1.00 95.75 96 LEU A O 1
ATOM 783 N N . ARG A 1 97 ? -9.036 6.554 18.822 1.00 93.94 97 ARG A N 1
ATOM 784 C CA . ARG A 1 97 ? -8.548 6.607 20.195 1.00 93.94 97 ARG A CA 1
ATOM 785 C C . ARG A 1 97 ? -8.071 5.255 20.701 1.00 93.94 97 ARG A C 1
ATOM 787 O O . ARG A 1 97 ? -6.936 5.156 21.153 1.00 93.94 97 ARG A O 1
ATOM 794 N N . LYS A 1 98 ? -8.866 4.197 20.524 1.00 93.81 98 LYS A N 1
ATOM 795 C CA . LYS A 1 98 ? -8.464 2.830 20.888 1.00 93.81 98 LYS A CA 1
ATOM 796 C C . LYS A 1 98 ? -7.240 2.339 20.117 1.00 93.81 98 LYS A C 1
ATOM 798 O O . LYS A 1 98 ? -6.448 1.585 20.671 1.00 93.81 98 LYS A O 1
ATOM 803 N N . ILE A 1 99 ? -7.064 2.773 18.867 1.00 94.50 99 ILE A N 1
ATOM 804 C CA . ILE A 1 99 ? -5.861 2.472 18.078 1.00 94.50 99 ILE A CA 1
ATOM 805 C C . ILE A 1 99 ? -4.618 3.074 18.731 1.00 94.50 99 ILE A C 1
ATOM 807 O O . ILE A 1 99 ? -3.606 2.384 18.837 1.00 94.50 99 ILE A O 1
ATOM 811 N N . ALA A 1 100 ? -4.670 4.334 19.166 1.00 92.19 100 ALA A N 1
ATOM 812 C CA . ALA A 1 100 ? -3.501 4.942 19.793 1.00 92.19 100 ALA A CA 1
ATOM 813 C C . ALA A 1 100 ? -3.301 4.465 21.245 1.00 92.19 100 ALA A C 1
ATOM 815 O O . ALA A 1 100 ? -2.159 4.244 21.632 1.00 92.19 100 ALA A O 1
ATOM 816 N N . ASP A 1 101 ? -4.374 4.187 21.998 1.00 90.25 101 ASP A N 1
ATOM 817 C CA . ASP A 1 101 ? -4.304 3.567 23.336 1.00 90.25 101 ASP A CA 1
ATOM 818 C C . ASP A 1 101 ? -3.668 2.162 23.303 1.00 90.25 101 ASP A C 1
ATOM 820 O O . ASP A 1 101 ? -3.094 1.711 24.293 1.00 90.25 101 ASP A O 1
ATOM 824 N N . ALA A 1 102 ? -3.747 1.455 22.169 1.00 90.00 102 ALA A N 1
ATOM 825 C CA . ALA A 1 102 ? -3.101 0.154 21.989 1.00 90.00 102 ALA A CA 1
ATOM 826 C C . ALA A 1 102 ? -1.559 0.240 21.953 1.00 90.00 102 ALA A C 1
ATOM 828 O O . ALA A 1 102 ? -0.885 -0.787 22.059 1.00 90.00 102 ALA A O 1
ATOM 829 N N . ASN A 1 103 ? -0.989 1.444 21.817 1.00 89.50 103 ASN A N 1
ATOM 830 C CA . ASN A 1 103 ? 0.435 1.691 22.012 1.00 89.50 103 ASN A CA 1
ATOM 831 C C . ASN A 1 103 ? 0.711 2.079 23.474 1.00 89.50 103 ASN A C 1
ATOM 833 O O . ASN A 1 103 ? 0.735 3.254 23.830 1.00 89.50 103 ASN A O 1
ATOM 837 N N . VAL A 1 104 ? 0.976 1.082 24.319 1.00 80.31 104 VAL A N 1
ATOM 838 C CA . VAL A 1 104 ? 1.126 1.258 25.778 1.00 80.31 104 VAL A CA 1
ATOM 839 C C . VAL A 1 104 ? 2.313 2.127 26.215 1.00 80.31 104 VAL A C 1
ATOM 841 O O . VAL A 1 104 ? 2.353 2.579 27.357 1.00 80.31 104 VAL A O 1
ATOM 844 N N . ASN A 1 105 ? 3.286 2.364 25.330 1.00 74.62 105 ASN A N 1
ATOM 845 C CA . ASN A 1 105 ? 4.527 3.069 25.659 1.00 74.62 105 ASN A CA 1
ATOM 846 C C . ASN A 1 105 ? 4.454 4.588 25.454 1.00 74.62 105 ASN A C 1
ATOM 848 O O . ASN A 1 105 ? 5.377 5.302 25.848 1.00 74.62 105 ASN A O 1
ATOM 852 N N . GLN A 1 106 ? 3.408 5.098 24.805 1.00 66.12 106 GLN A N 1
ATOM 853 C CA . GLN A 1 106 ? 3.251 6.523 24.527 1.00 66.12 106 GLN A CA 1
ATOM 854 C C . GLN A 1 106 ? 1.851 6.981 24.933 1.00 66.12 106 GLN A C 1
ATOM 856 O O . GLN A 1 106 ? 0.866 6.296 24.684 1.00 66.12 106 GLN A O 1
ATOM 861 N N . GLY A 1 107 ? 1.758 8.159 25.560 1.00 63.53 107 GLY A N 1
ATOM 862 C CA . GLY A 1 107 ? 0.470 8.827 25.757 1.00 63.53 107 GLY A CA 1
ATOM 863 C C . GLY A 1 107 ? -0.227 9.112 24.419 1.00 63.53 107 GLY A C 1
ATOM 864 O O . GLY A 1 107 ? 0.382 9.004 23.356 1.00 63.53 107 GLY A O 1
ATOM 865 N N . PHE A 1 108 ? -1.505 9.491 24.468 1.00 66.50 108 PHE A N 1
ATOM 866 C CA . PHE A 1 108 ? -2.369 9.619 23.291 1.00 66.50 108 PHE A CA 1
ATOM 867 C C . PHE A 1 108 ? -1.854 10.654 22.263 1.00 66.50 108 PHE A C 1
ATOM 869 O O . PHE A 1 108 ? -2.164 11.842 22.350 1.00 66.50 108 PHE A O 1
ATOM 876 N N . LYS A 1 109 ? -1.067 10.198 21.277 1.00 77.50 109 LYS A N 1
ATOM 877 C CA . LYS A 1 109 ? -0.671 10.961 20.086 1.00 77.50 109 LYS A CA 1
ATOM 878 C C . LYS A 1 109 ? -0.762 10.070 18.847 1.00 77.50 109 LYS A C 1
ATOM 880 O O . LYS A 1 109 ? 0.118 9.250 18.597 1.00 77.50 109 LYS A O 1
ATOM 885 N N . LEU A 1 110 ? -1.818 10.252 18.057 1.00 91.50 110 LEU A N 1
ATOM 886 C CA . LEU A 1 110 ? -1.997 9.553 16.785 1.00 91.50 110 LEU A CA 1
ATOM 887 C C . LEU A 1 110 ? -1.569 10.461 15.631 1.00 91.50 110 LEU A C 1
ATOM 889 O O . LEU A 1 110 ? -2.052 11.584 15.528 1.00 91.50 110 LEU A O 1
ATOM 893 N N . VAL A 1 111 ? -0.694 9.989 14.745 1.00 95.31 111 VAL A N 1
ATOM 894 C CA . VAL A 1 111 ? -0.341 10.730 13.525 1.00 95.31 111 VAL A CA 1
ATOM 895 C C . VAL A 1 111 ? -1.092 10.128 12.340 1.00 95.31 111 VAL A C 1
ATOM 897 O O . VAL A 1 111 ? -0.963 8.938 12.053 1.00 95.31 111 VAL A O 1
ATOM 900 N N . ILE A 1 112 ? -1.875 10.951 11.650 1.00 97.44 112 ILE A N 1
ATOM 901 C CA . ILE A 1 112 ? -2.643 10.595 10.460 1.00 97.44 112 ILE A CA 1
ATOM 902 C C . ILE A 1 112 ? -1.887 11.119 9.242 1.00 97.44 112 ILE A C 1
ATOM 904 O O . ILE A 1 112 ? -1.705 12.322 9.070 1.00 97.44 112 ILE A O 1
ATOM 908 N N . LEU A 1 113 ? -1.447 10.202 8.383 1.00 98.12 113 LEU A N 1
ATOM 909 C CA . LEU A 1 113 ? -0.736 10.534 7.151 1.00 98.12 113 LEU A CA 1
ATOM 910 C C . LEU A 1 113 ? -1.700 10.458 5.965 1.00 98.12 113 LEU A C 1
ATOM 912 O O . LEU A 1 113 ? -1.950 9.380 5.418 1.00 98.12 113 LEU A O 1
ATOM 916 N N . ASP A 1 114 ? -2.225 11.600 5.531 1.00 98.56 114 ASP A N 1
ATOM 917 C CA . ASP A 1 114 ? -2.997 11.679 4.297 1.00 98.56 114 ASP A CA 1
ATOM 918 C C . ASP A 1 114 ? -2.038 11.726 3.102 1.00 98.56 114 ASP A C 1
ATOM 920 O O . ASP A 1 114 ? -1.257 12.661 2.906 1.00 98.56 114 ASP A O 1
ATOM 924 N N . ALA A 1 115 ? -2.092 10.693 2.262 1.00 98.50 115 ALA A N 1
ATOM 925 C CA . ALA A 1 115 ? -1.240 10.595 1.083 1.00 98.50 115 ALA A CA 1
ATOM 926 C C . ALA A 1 115 ? -1.439 11.768 0.105 1.00 98.50 115 ALA A C 1
ATOM 928 O O . ALA A 1 115 ? -0.528 12.100 -0.654 1.00 98.50 115 ALA A O 1
ATOM 929 N N . ARG A 1 116 ? -2.620 12.394 0.089 1.00 98.62 116 ARG A N 1
ATOM 930 C CA . ARG A 1 116 ? -3.009 13.382 -0.921 1.00 98.62 116 ARG A CA 1
ATOM 931 C C . ARG A 1 116 ? -2.289 14.722 -0.731 1.00 98.62 116 ARG A C 1
ATOM 933 O O . ARG A 1 116 ? -1.862 15.073 0.366 1.00 98.62 116 ARG A O 1
ATOM 940 N N . PRO A 1 117 ? -2.213 15.550 -1.787 1.00 98.44 117 PRO A N 1
ATOM 941 C CA . PRO A 1 117 ? -2.060 16.986 -1.625 1.00 98.44 117 PRO A CA 1
ATOM 942 C C . PRO A 1 117 ? -3.266 17.565 -0.884 1.00 98.44 117 PRO A C 1
ATOM 944 O O . PRO A 1 117 ? -4.404 17.186 -1.178 1.00 98.44 117 PRO A O 1
ATOM 947 N N . LYS A 1 118 ? -3.037 18.545 -0.002 1.00 97.94 118 LYS A N 1
ATOM 948 C CA . LYS A 1 118 ? -4.106 19.216 0.762 1.00 97.94 118 LYS A CA 1
ATOM 949 C C . LYS A 1 118 ? -5.238 19.732 -0.133 1.00 97.94 118 LYS A C 1
ATOM 951 O O . LYS A 1 118 ? -6.406 19.538 0.179 1.00 97.94 118 LYS A O 1
ATOM 956 N N . VAL A 1 119 ? -4.905 20.302 -1.294 1.00 97.94 119 VAL A N 1
ATOM 957 C CA . VAL A 1 119 ?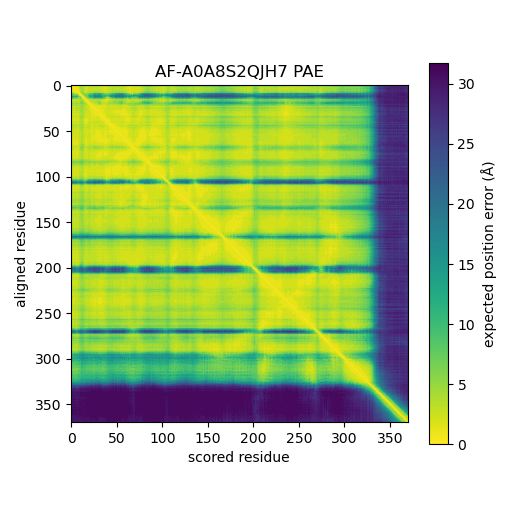 -5.896 20.788 -2.275 1.00 97.94 119 VAL A CA 1
ATOM 958 C C . VAL A 1 119 ? -6.816 19.677 -2.790 1.00 97.94 119 VAL A C 1
ATOM 960 O O . VAL A 1 119 ? -8.018 19.884 -2.935 1.00 97.94 119 VAL A O 1
ATOM 963 N N . ASN A 1 120 ? -6.292 18.465 -2.986 1.00 98.31 120 ASN A N 1
ATOM 964 C CA . ASN A 1 120 ? -7.098 17.323 -3.409 1.00 98.31 120 ASN A CA 1
ATOM 965 C C . ASN A 1 120 ? -7.968 16.814 -2.254 1.00 98.31 120 ASN A C 1
ATOM 967 O O . ASN A 1 120 ? -9.083 16.352 -2.488 1.00 98.31 120 ASN A O 1
ATOM 971 N N . ALA A 1 121 ? -7.480 16.886 -1.015 1.00 98.06 121 ALA A N 1
ATOM 972 C CA . ALA A 1 121 ? -8.266 16.539 0.165 1.00 98.06 121 ALA A CA 1
ATOM 973 C C . ALA A 1 121 ? -9.434 17.522 0.374 1.00 98.06 121 ALA A C 1
ATOM 975 O O . ALA A 1 121 ? -10.564 17.088 0.583 1.00 98.06 121 ALA A O 1
ATOM 976 N N . MET A 1 122 ? -9.202 18.826 0.182 1.00 97.69 122 MET A N 1
ATOM 977 C CA . MET A 1 122 ? -10.251 19.855 0.186 1.00 97.69 122 MET A CA 1
ATOM 978 C C . MET A 1 122 ? -11.276 19.647 -0.939 1.00 97.69 122 MET A C 1
ATOM 980 O O . MET A 1 122 ? -12.478 19.725 -0.702 1.00 97.69 122 MET A O 1
ATOM 984 N N . ALA A 1 123 ? -10.832 19.304 -2.151 1.00 97.75 123 ALA A N 1
ATOM 985 C CA . ALA A 1 123 ? -11.748 18.973 -3.244 1.00 97.75 123 ALA A CA 1
ATOM 986 C C . ALA A 1 123 ? -12.610 17.734 -2.930 1.00 97.75 123 ALA A C 1
ATOM 988 O O . ALA A 1 123 ? -13.779 17.676 -3.298 1.00 97.75 123 ALA A O 1
ATOM 989 N N . ASN A 1 124 ? -12.064 16.741 -2.219 1.00 98.00 124 ASN A N 1
ATOM 990 C CA . ASN A 1 124 ? -12.856 15.602 -1.750 1.00 98.00 124 ASN A CA 1
ATOM 991 C C . ASN A 1 124 ? -13.849 15.990 -0.650 1.00 98.00 124 ASN A C 1
ATOM 993 O O . ASN A 1 124 ? -14.955 15.460 -0.640 1.00 98.00 124 ASN A O 1
ATOM 997 N N . MET A 1 125 ? -13.480 16.914 0.239 1.00 97.62 125 MET A N 1
ATOM 998 C CA . MET A 1 125 ? -14.385 17.462 1.252 1.00 97.62 125 MET A CA 1
ATOM 999 C C . MET A 1 125 ? -15.607 18.133 0.611 1.00 97.62 125 MET A C 1
ATOM 1001 O O . MET A 1 125 ? -16.735 17.907 1.046 1.00 97.62 125 MET A O 1
ATOM 1005 N N . ALA A 1 126 ? -15.407 18.861 -0.493 1.00 97.31 126 ALA A N 1
ATOM 1006 C CA . ALA A 1 126 ? -16.502 19.415 -1.292 1.00 97.31 126 ALA A CA 1
ATOM 1007 C C . ALA A 1 126 ? -17.438 18.338 -1.879 1.00 97.31 126 ALA A C 1
ATOM 1009 O O . ALA A 1 126 ? -18.628 18.582 -2.041 1.00 97.31 126 ALA A O 1
ATOM 1010 N N . ASN A 1 127 ? -16.922 17.130 -2.128 1.00 97.00 127 ASN A N 1
ATOM 1011 C CA . ASN A 1 127 ? -17.672 15.978 -2.640 1.00 97.00 127 ASN A CA 1
ATOM 1012 C C . ASN A 1 127 ? -18.155 15.018 -1.531 1.00 97.00 127 ASN A C 1
ATOM 1014 O O . ASN A 1 127 ? -18.420 13.846 -1.798 1.00 97.00 127 ASN A O 1
ATOM 1018 N N . GLY A 1 128 ? -18.235 15.482 -0.279 1.00 96.44 128 GLY A N 1
ATOM 1019 C CA . GLY A 1 128 ? -18.753 14.700 0.852 1.00 96.44 128 GLY A CA 1
ATOM 1020 C C . GLY A 1 128 ? -17.741 13.773 1.540 1.00 96.44 128 GLY A C 1
ATOM 1021 O O . GLY A 1 128 ? -18.088 13.152 2.540 1.00 96.44 128 GLY A O 1
ATOM 1022 N N . GLY A 1 129 ? -16.506 13.687 1.034 1.00 97.94 129 GLY A N 1
ATOM 1023 C CA . GLY A 1 129 ? -15.366 13.071 1.722 1.00 97.94 129 GLY A CA 1
ATOM 1024 C C . GLY A 1 129 ? -14.717 14.041 2.710 1.00 97.94 129 GLY A C 1
ATOM 1025 O O . GLY A 1 129 ? -15.402 14.868 3.301 1.00 97.94 129 GLY A O 1
ATOM 1026 N N . GLY A 1 130 ? -13.391 13.996 2.850 1.00 97.56 130 GLY A N 1
ATOM 1027 C CA . GLY A 1 130 ? -12.654 14.956 3.674 1.00 97.56 130 GLY A CA 1
ATOM 1028 C C . GLY A 1 130 ? -11.428 14.360 4.344 1.00 97.56 130 GLY A C 1
ATOM 1029 O O . GLY A 1 130 ? -10.793 13.463 3.789 1.00 97.56 130 GLY A O 1
ATOM 1030 N N . TYR A 1 131 ? -11.069 14.904 5.498 1.00 97.94 131 TYR A N 1
ATOM 1031 C CA . TYR A 1 131 ? -9.952 14.482 6.341 1.00 97.94 131 TYR A CA 1
ATOM 1032 C C . TYR A 1 131 ? -10.290 14.781 7.805 1.00 97.94 131 TYR A C 1
ATOM 1034 O O . TYR A 1 131 ? -11.206 15.555 8.082 1.00 97.94 131 TYR A O 1
ATOM 1042 N N . GLU A 1 132 ? -9.579 14.138 8.720 1.00 95.81 132 GLU A N 1
ATOM 1043 C CA . GLU A 1 132 ? -9.798 14.224 10.158 1.00 95.81 132 GLU A CA 1
ATOM 1044 C C . GLU A 1 132 ? -9.396 15.594 10.737 1.00 95.81 132 GLU A C 1
ATOM 1046 O O . GLU A 1 132 ? -8.324 16.118 10.441 1.00 95.81 132 GLU A O 1
ATOM 1051 N N . ASP A 1 133 ? -10.240 16.138 11.613 1.00 92.44 133 ASP A N 1
ATOM 1052 C CA . ASP A 1 133 ? -9.944 17.286 12.480 1.00 92.44 133 ASP A CA 1
ATOM 1053 C C . ASP A 1 133 ? -10.342 16.904 13.911 1.00 92.44 133 ASP A C 1
ATOM 1055 O O . ASP A 1 133 ? -11.399 17.280 14.421 1.00 92.44 133 ASP A O 1
ATOM 1059 N N . TYR A 1 134 ? -9.559 15.994 14.497 1.00 89.94 134 TYR A N 1
ATOM 1060 C CA . TYR A 1 134 ? -9.890 15.327 15.756 1.00 89.94 134 TYR A CA 1
ATOM 1061 C C . TYR A 1 134 ? -8.916 15.684 16.877 1.00 89.94 134 TYR A C 1
ATOM 1063 O O . TYR A 1 134 ? -7.717 15.844 16.629 1.00 89.94 134 TYR A O 1
ATOM 1071 N N . PRO A 1 135 ? -9.392 15.735 18.136 1.00 85.12 135 PRO A N 1
ATOM 1072 C CA . PRO A 1 135 ? -8.526 15.956 19.285 1.00 85.12 135 PRO A CA 1
ATOM 1073 C C . PRO A 1 135 ? -7.390 14.929 19.361 1.00 85.12 135 PRO A C 1
ATOM 1075 O O . PRO A 1 135 ? -7.614 13.726 19.217 1.00 85.12 135 PRO A O 1
ATOM 1078 N N . ASN A 1 136 ? -6.177 15.415 19.642 1.00 84.19 136 ASN A N 1
ATOM 1079 C CA . ASN A 1 136 ? -4.950 14.625 19.819 1.00 84.19 136 ASN A CA 1
ATOM 1080 C C . ASN A 1 136 ? -4.558 13.737 18.614 1.00 84.19 136 ASN A C 1
ATOM 1082 O O . ASN A 1 136 ? -3.777 12.789 18.753 1.00 84.19 136 ASN A O 1
ATOM 1086 N N . CYS A 1 137 ? -5.074 14.064 17.427 1.00 91.31 137 CYS A N 1
ATOM 1087 C CA . CYS A 1 137 ? -4.575 13.558 16.157 1.00 91.31 137 CYS A CA 1
ATOM 1088 C C . CYS A 1 137 ? -3.729 14.644 15.473 1.00 91.31 137 CYS A C 1
ATOM 1090 O O . CYS A 1 137 ? -4.136 15.800 15.398 1.00 91.31 137 CYS A O 1
ATOM 1092 N N . GLU A 1 138 ? -2.555 14.285 14.958 1.00 94.06 138 GLU A N 1
ATOM 1093 C CA . GLU A 1 138 ? -1.722 15.151 14.117 1.00 94.06 138 GLU A CA 1
ATOM 1094 C C . GLU A 1 138 ? -1.904 14.742 12.653 1.00 94.06 138 GLU A C 1
ATOM 1096 O O . GLU A 1 138 ? -1.578 13.616 12.290 1.00 94.06 138 GLU A O 1
ATOM 1101 N N . LEU A 1 139 ? -2.437 15.633 11.814 1.00 96.19 139 LEU A N 1
ATOM 1102 C CA . LEU A 1 139 ? -2.671 15.361 10.393 1.00 96.19 139 LEU A CA 1
ATOM 1103 C C . LEU A 1 139 ? -1.541 15.927 9.519 1.00 96.19 139 LEU A C 1
ATOM 1105 O O . LEU A 1 139 ? -1.300 17.135 9.507 1.00 96.19 139 LEU A O 1
ATOM 1109 N N . GLU A 1 140 ? -0.918 15.071 8.709 1.00 97.50 140 GLU A N 1
ATOM 1110 C CA . GLU A 1 140 ? 0.109 15.438 7.725 1.00 97.50 140 GLU A CA 1
ATOM 1111 C C . GLU A 1 140 ? -0.332 15.090 6.293 1.00 97.50 140 GLU A C 1
ATOM 1113 O O . GLU A 1 140 ? -0.875 14.017 6.041 1.00 97.50 140 GLU A O 1
ATOM 1118 N N . PHE A 1 141 ? -0.051 15.977 5.329 1.00 98.38 141 PHE A N 1
ATOM 1119 C CA . PHE A 1 141 ? -0.295 15.740 3.898 1.00 98.38 141 PHE A CA 1
ATOM 1120 C C . PHE A 1 141 ? 1.007 15.422 3.152 1.00 98.38 141 PHE A C 1
ATOM 1122 O O . PHE A 1 141 ? 1.970 16.189 3.217 1.00 98.38 141 PHE A O 1
ATOM 1129 N N . HIS A 1 142 ? 1.019 14.347 2.359 1.00 97.69 142 HIS A N 1
ATOM 1130 C CA . HIS A 1 142 ? 2.230 13.856 1.679 1.00 97.69 142 HIS A CA 1
ATOM 1131 C C . HIS A 1 142 ? 2.313 14.123 0.173 1.00 97.69 142 HIS A C 1
ATOM 1133 O O . HIS A 1 142 ? 3.288 13.730 -0.469 1.00 97.69 142 HIS A O 1
ATOM 1139 N N . ASN A 1 143 ? 1.351 14.854 -0.395 1.00 97.19 143 ASN A N 1
ATOM 1140 C CA . ASN A 1 143 ? 1.425 15.390 -1.761 1.00 97.19 143 ASN A CA 1
ATOM 1141 C C . ASN A 1 143 ? 1.599 14.336 -2.880 1.00 97.19 143 ASN A C 1
ATOM 1143 O O . ASN A 1 143 ? 2.111 14.645 -3.960 1.00 97.19 143 ASN A O 1
ATOM 1147 N N . ILE A 1 144 ? 1.139 13.102 -2.664 1.00 98.50 144 ILE A N 1
ATOM 1148 C CA . ILE A 1 144 ? 1.114 12.045 -3.680 1.00 98.50 144 ILE A CA 1
ATOM 1149 C C . ILE A 1 144 ? -0.099 12.260 -4.586 1.00 98.50 144 ILE A C 1
ATOM 1151 O O . ILE A 1 144 ? -1.253 12.195 -4.164 1.00 98.50 144 ILE A O 1
ATOM 1155 N N . GLN A 1 145 ? 0.175 12.531 -5.859 1.00 98.38 145 GLN A N 1
ATOM 1156 C CA . GLN A 1 145 ? -0.854 12.837 -6.847 1.00 98.38 145 GLN A CA 1
ATOM 1157 C C . GLN A 1 145 ? -1.761 11.632 -7.148 1.00 98.38 145 GLN A C 1
ATOM 1159 O O . GLN A 1 145 ? -1.398 10.476 -6.933 1.00 98.38 145 GLN A O 1
ATOM 1164 N N . ASN A 1 146 ? -2.962 11.910 -7.656 1.00 98.25 146 ASN A N 1
ATOM 1165 C CA . ASN A 1 146 ? -3.947 10.875 -7.962 1.00 98.25 146 ASN A CA 1
ATOM 1166 C C . ASN A 1 146 ? -3.556 10.024 -9.189 1.00 98.25 146 ASN A C 1
ATOM 1168 O O . ASN A 1 146 ? -2.629 10.336 -9.940 1.00 98.25 146 ASN A O 1
ATOM 1172 N N . ILE A 1 147 ? -4.328 8.963 -9.431 1.00 98.25 147 ILE A N 1
ATOM 1173 C CA . ILE A 1 147 ? -4.075 7.997 -10.508 1.00 98.25 147 ILE A CA 1
ATOM 1174 C C . ILE A 1 147 ? -4.061 8.609 -11.919 1.00 98.25 147 ILE A C 1
ATOM 1176 O O . ILE A 1 147 ? -3.401 8.065 -12.800 1.00 98.25 147 ILE A O 1
ATOM 1180 N N . HIS A 1 148 ? -4.764 9.722 -12.158 1.00 98.31 148 HIS A N 1
ATOM 1181 C CA . HIS A 1 148 ? -4.802 10.371 -13.472 1.00 98.31 148 HIS A CA 1
ATOM 1182 C C . HIS A 1 148 ? -3.492 11.102 -13.755 1.00 98.31 148 HIS A C 1
ATOM 1184 O O . HIS A 1 148 ? -2.936 10.964 -14.843 1.00 98.31 148 HIS A O 1
ATOM 1190 N N . VAL A 1 149 ? -2.956 11.797 -12.748 1.00 98.56 149 VAL A N 1
ATOM 1191 C CA . VAL A 1 149 ? -1.644 12.450 -12.837 1.00 98.56 149 VAL A CA 1
ATOM 1192 C C . VAL A 1 149 ? -0.536 11.411 -13.008 1.00 98.56 149 VAL A C 1
ATOM 1194 O O . VAL A 1 149 ? 0.317 11.568 -13.876 1.00 98.56 149 VAL A O 1
ATOM 1197 N N . MET A 1 150 ? -0.584 10.308 -12.252 1.00 98.62 150 MET A N 1
ATOM 1198 C CA . MET A 1 150 ? 0.398 9.221 -12.382 1.00 98.62 150 MET A CA 1
ATOM 1199 C C . MET A 1 150 ? 0.357 8.565 -13.770 1.00 98.62 150 MET A C 1
ATOM 1201 O O . MET A 1 150 ? 1.401 8.278 -14.352 1.00 98.62 150 MET A O 1
ATOM 1205 N N . ARG A 1 151 ? -0.843 8.365 -14.332 1.00 98.69 151 ARG A N 1
ATOM 1206 C CA . ARG A 1 151 ? -1.027 7.820 -15.687 1.00 98.69 151 ARG A CA 1
ATOM 1207 C C . ARG A 1 151 ? -0.449 8.744 -16.752 1.00 98.69 151 ARG A C 1
ATOM 1209 O O . ARG A 1 151 ? 0.243 8.277 -17.652 1.00 98.69 151 ARG A O 1
ATOM 1216 N N . GLU A 1 152 ? -0.714 10.040 -16.637 1.00 98.75 152 GLU A N 1
ATOM 1217 C CA . GLU A 1 152 ? -0.170 11.039 -17.553 1.00 98.75 152 GLU A CA 1
ATOM 1218 C C . GLU A 1 152 ? 1.358 11.138 -17.441 1.00 98.75 152 GLU A C 1
ATOM 1220 O O . GLU A 1 152 ? 2.055 11.197 -18.453 1.00 98.75 152 GLU A O 1
ATOM 1225 N N . SER A 1 153 ? 1.895 11.066 -16.222 1.00 98.81 153 SER A N 1
ATOM 1226 C CA . SER A 1 153 ? 3.336 11.016 -15.977 1.00 98.81 153 SER A CA 1
ATOM 1227 C C . SER A 1 153 ? 3.995 9.802 -16.643 1.00 98.81 153 SER A C 1
ATOM 1229 O O . SER A 1 153 ? 4.977 9.955 -17.372 1.00 98.81 153 SER A O 1
ATOM 1231 N N . LEU A 1 154 ? 3.415 8.606 -16.485 1.00 98.50 154 LEU A N 1
ATOM 1232 C CA . LEU A 1 154 ? 3.909 7.389 -17.133 1.00 98.50 154 LEU A CA 1
ATOM 1233 C C . LEU A 1 154 ? 3.828 7.477 -18.665 1.00 98.50 154 LEU A C 1
ATOM 1235 O O . LEU A 1 154 ? 4.761 7.074 -19.359 1.00 98.50 154 LEU A O 1
ATOM 1239 N N . ARG A 1 155 ? 2.746 8.052 -19.206 1.00 98.44 155 ARG A N 1
ATO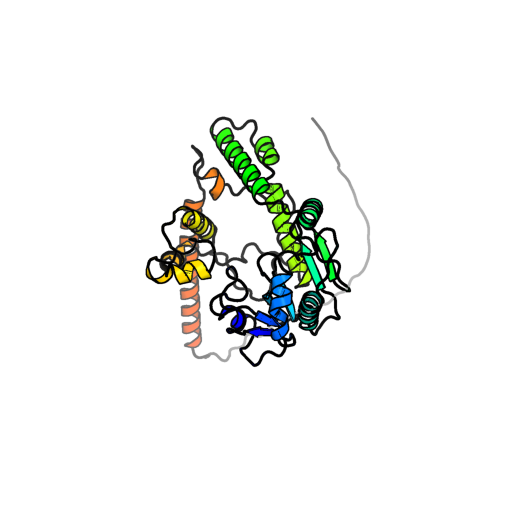M 1240 C CA . ARG A 1 155 ? 2.595 8.289 -20.649 1.00 98.44 155 ARG A CA 1
ATOM 1241 C C . ARG A 1 155 ? 3.719 9.179 -21.186 1.00 98.44 155 ARG A C 1
ATOM 1243 O O . ARG A 1 155 ? 4.306 8.859 -22.221 1.00 98.44 155 ARG A O 1
ATOM 1250 N N . LYS A 1 156 ? 4.038 10.272 -20.485 1.00 98.38 156 LYS A N 1
ATOM 1251 C CA . LYS A 1 156 ? 5.150 11.167 -20.837 1.00 98.38 156 LYS A CA 1
ATOM 1252 C C . LYS A 1 156 ? 6.506 10.469 -20.727 1.00 98.38 156 LYS A C 1
ATOM 1254 O O . LYS A 1 156 ? 7.328 10.632 -21.621 1.00 98.38 156 LYS A O 1
ATOM 1259 N N . LEU A 1 157 ? 6.718 9.640 -19.701 1.00 97.75 157 LEU A N 1
ATOM 1260 C CA . LEU A 1 157 ? 7.937 8.836 -19.577 1.00 97.75 157 LEU A CA 1
ATOM 1261 C C . LEU A 1 157 ? 8.106 7.885 -20.770 1.00 97.75 157 LEU A C 1
ATOM 1263 O O . LEU A 1 157 ? 9.179 7.828 -21.359 1.00 97.75 157 LEU A O 1
ATOM 1267 N N . HIS A 1 158 ? 7.054 7.159 -21.156 1.00 95.88 158 HIS A N 1
ATOM 1268 C CA . HIS A 1 158 ? 7.106 6.276 -22.325 1.00 95.88 158 HIS A CA 1
ATOM 1269 C C . HIS A 1 158 ? 7.406 7.048 -23.617 1.00 95.88 158 HIS A C 1
ATOM 1271 O O . HIS A 1 158 ? 8.148 6.555 -24.465 1.00 95.88 158 HIS A O 1
ATOM 1277 N N . ALA A 1 159 ? 6.868 8.263 -23.766 1.00 94.75 159 ALA A N 1
ATOM 1278 C CA . ALA A 1 159 ? 7.204 9.130 -24.892 1.00 94.75 159 ALA A CA 1
ATOM 1279 C C . ALA A 1 159 ? 8.689 9.534 -24.878 1.00 94.75 159 ALA A C 1
ATOM 1281 O O . ALA A 1 159 ? 9.339 9.405 -25.909 1.00 94.75 159 ALA A O 1
ATOM 1282 N N . ALA A 1 160 ? 9.240 9.920 -23.721 1.00 94.75 160 ALA A N 1
ATOM 1283 C CA . ALA A 1 160 ? 10.659 10.254 -23.565 1.00 94.75 160 ALA A CA 1
ATOM 1284 C C . ALA A 1 160 ? 11.578 9.076 -23.940 1.00 94.75 160 ALA A C 1
ATOM 1286 O O . ALA A 1 160 ? 12.523 9.231 -24.709 1.00 94.75 160 ALA A O 1
ATOM 1287 N N . VAL A 1 161 ? 11.254 7.875 -23.446 1.00 93.69 161 VAL A N 1
ATOM 1288 C CA . VAL A 1 161 ? 11.952 6.618 -23.769 1.00 93.69 161 VAL A CA 1
ATOM 1289 C C . VAL A 1 161 ? 11.911 6.332 -25.268 1.00 93.69 161 VAL A C 1
ATOM 1291 O O . VAL A 1 161 ? 12.938 6.011 -25.856 1.00 93.69 161 VAL A O 1
ATOM 1294 N N . ARG A 1 162 ? 10.750 6.476 -25.913 1.00 90.81 162 ARG A N 1
ATOM 1295 C CA . ARG A 1 162 ? 10.626 6.254 -27.358 1.00 90.81 162 ARG A CA 1
ATOM 1296 C C . ARG A 1 162 ? 11.398 7.294 -28.169 1.00 90.81 162 ARG A C 1
ATOM 1298 O O . ARG A 1 162 ? 12.075 6.920 -29.116 1.00 90.81 162 ARG A O 1
ATOM 1305 N N . ASN A 1 163 ? 11.318 8.572 -27.803 1.00 90.12 163 ASN A N 1
ATOM 1306 C CA . ASN A 1 163 ? 12.016 9.647 -28.508 1.00 90.12 163 ASN A CA 1
ATOM 1307 C C . ASN A 1 163 ? 13.534 9.436 -28.466 1.00 90.12 163 ASN A C 1
ATOM 1309 O O . ASN A 1 163 ? 14.177 9.470 -29.511 1.00 90.12 163 ASN A O 1
ATOM 1313 N N . ALA A 1 164 ? 14.081 9.098 -27.295 1.00 88.69 164 ALA A N 1
ATOM 1314 C CA . ALA A 1 164 ? 15.508 8.829 -27.130 1.00 88.69 164 ALA A CA 1
ATOM 1315 C C . ALA A 1 164 ? 16.009 7.601 -27.912 1.00 88.69 164 ALA A C 1
ATOM 1317 O O . ALA A 1 164 ? 17.204 7.491 -28.165 1.00 88.69 164 ALA A O 1
ATOM 1318 N N . ALA A 1 165 ? 15.123 6.683 -28.322 1.00 83.94 165 ALA A N 1
ATOM 1319 C CA . ALA A 1 165 ? 15.500 5.579 -29.208 1.00 83.94 165 ALA A CA 1
ATOM 1320 C C . ALA A 1 165 ? 15.787 6.042 -30.647 1.00 83.94 165 ALA A C 1
ATOM 1322 O O . ALA A 1 165 ? 16.481 5.344 -31.383 1.00 83.94 165 ALA A O 1
ATOM 1323 N N . HIS A 1 166 ? 15.238 7.191 -31.049 1.00 80.31 166 HIS A N 1
ATOM 1324 C CA . HIS A 1 166 ? 15.419 7.773 -32.377 1.00 80.31 166 HIS A CA 1
ATOM 1325 C C . HIS A 1 166 ? 16.435 8.922 -32.360 1.00 80.31 166 HIS A C 1
ATOM 1327 O O . HIS A 1 166 ? 17.304 8.978 -33.225 1.00 80.31 166 HIS A O 1
ATOM 1333 N N . GLU A 1 167 ? 16.336 9.822 -31.376 1.00 79.94 167 GLU A N 1
ATOM 1334 C CA . GLU A 1 167 ? 17.193 10.999 -31.239 1.00 79.94 167 GLU A CA 1
ATOM 1335 C C . GLU A 1 167 ? 17.388 11.376 -29.757 1.00 79.94 167 GLU A C 1
ATOM 1337 O O . GLU A 1 167 ? 16.462 11.801 -29.069 1.00 79.94 167 GLU A O 1
ATOM 1342 N N . ASP A 1 168 ? 18.621 11.251 -29.259 1.00 83.00 168 ASP A N 1
ATOM 1343 C CA . ASP A 1 168 ? 18.983 11.494 -27.852 1.00 83.00 168 ASP A CA 1
ATOM 1344 C C . ASP A 1 168 ? 19.394 12.960 -27.591 1.00 83.00 168 ASP A C 1
ATOM 1346 O O . ASP A 1 168 ? 20.461 13.250 -27.053 1.00 83.00 168 ASP A O 1
ATOM 1350 N N . LYS A 1 169 ? 18.576 13.922 -28.042 1.00 90.25 169 LYS A N 1
ATOM 1351 C CA . LYS A 1 169 ? 18.829 15.364 -27.816 1.00 90.25 169 LYS A CA 1
ATOM 1352 C C . LYS A 1 169 ? 18.066 15.929 -26.622 1.00 90.25 169 LYS A C 1
ATOM 1354 O O . LYS A 1 169 ? 18.559 16.829 -25.948 1.00 90.25 169 LYS A O 1
ATOM 1359 N N . THR A 1 170 ? 16.868 15.412 -26.363 1.00 93.12 170 THR A N 1
ATOM 1360 C CA . THR A 1 170 ? 15.927 15.948 -25.364 1.00 93.12 170 THR A CA 1
ATOM 1361 C C . THR A 1 170 ? 15.702 15.003 -24.187 1.00 93.12 170 THR A C 1
ATOM 1363 O O . THR A 1 170 ? 14.807 15.235 -23.381 1.00 93.12 170 THR A O 1
ATOM 1366 N N . TRP A 1 171 ? 16.506 13.944 -24.036 1.00 93.12 171 TRP A N 1
ATOM 1367 C CA . TRP A 1 171 ? 16.281 12.910 -23.020 1.00 93.12 171 TRP A CA 1
ATOM 1368 C C . TRP A 1 171 ? 16.094 13.461 -21.605 1.00 93.12 171 TRP A C 1
ATOM 1370 O O . TRP A 1 171 ? 15.121 13.126 -20.928 1.00 93.12 171 TRP A O 1
ATOM 1380 N N . PHE A 1 172 ? 17.013 14.318 -21.150 1.00 94.56 172 PHE A N 1
ATOM 1381 C CA . PHE A 1 172 ? 16.962 14.849 -19.788 1.00 94.56 172 PHE A CA 1
ATOM 1382 C C . PHE A 1 172 ? 15.752 15.761 -19.573 1.00 94.56 172 PHE A C 1
ATOM 1384 O O . PHE A 1 172 ? 15.069 15.619 -18.558 1.00 94.56 172 PHE A O 1
ATOM 1391 N N . SER A 1 173 ? 15.442 16.631 -20.540 1.00 95.94 173 SER A N 1
ATOM 1392 C CA . SER A 1 173 ? 14.279 17.519 -20.467 1.00 95.94 173 SER A CA 1
ATOM 1393 C C . SER A 1 173 ? 12.964 16.747 -20.538 1.00 95.94 173 SER A C 1
ATOM 1395 O O . SER A 1 173 ? 12.040 17.034 -19.784 1.00 95.94 173 SER A O 1
ATOM 1397 N N . ASP A 1 174 ? 12.866 15.731 -21.395 1.00 96.56 174 ASP A N 1
ATOM 1398 C CA . ASP A 1 174 ? 11.650 14.928 -21.552 1.00 96.56 174 ASP A CA 1
ATOM 1399 C C . ASP A 1 174 ? 11.395 14.064 -20.309 1.00 96.56 174 ASP A C 1
ATOM 1401 O O . ASP A 1 174 ? 10.256 13.943 -19.844 1.00 96.56 174 ASP A O 1
ATOM 1405 N N . LEU A 1 175 ? 12.461 13.508 -19.719 1.00 95.94 175 LEU A N 1
ATOM 1406 C CA . LEU A 1 175 ? 12.390 12.784 -18.453 1.00 95.94 175 LEU A CA 1
ATOM 1407 C C . LEU A 1 175 ? 11.943 13.701 -17.308 1.00 95.94 175 LEU A C 1
ATOM 1409 O O . LEU A 1 175 ? 11.083 13.301 -16.520 1.00 95.94 175 LEU A O 1
ATOM 1413 N N . GLU A 1 176 ? 12.475 14.919 -17.216 1.00 96.62 176 GLU A N 1
ATOM 1414 C CA . GLU A 1 176 ? 12.053 15.907 -16.217 1.00 96.62 176 GLU A CA 1
ATOM 1415 C C . GLU A 1 176 ? 10.584 16.313 -16.412 1.00 96.62 176 GLU A C 1
ATOM 1417 O O . GLU A 1 176 ? 9.786 16.211 -15.479 1.00 96.62 176 GLU A O 1
ATOM 1422 N N . ASN A 1 177 ? 10.186 16.629 -17.648 1.00 97.69 177 ASN A N 1
ATOM 1423 C CA . ASN A 1 177 ? 8.816 17.006 -18.016 1.00 97.69 177 ASN A CA 1
ATOM 1424 C C . ASN A 1 177 ? 7.781 15.895 -17.771 1.00 97.69 177 ASN A C 1
ATOM 1426 O O . ASN A 1 177 ? 6.577 16.168 -17.657 1.00 97.69 177 ASN A O 1
ATOM 1430 N N . SER A 1 178 ? 8.222 14.636 -17.671 1.00 98.31 178 SER A N 1
ATOM 1431 C CA . SER A 1 178 ? 7.359 13.527 -17.263 1.00 98.31 178 SER A CA 1
ATOM 1432 C C . SER A 1 178 ? 6.932 13.611 -15.798 1.00 98.31 178 SER A C 1
ATOM 1434 O O . SER A 1 178 ? 5.895 13.056 -15.447 1.00 98.31 178 SER A O 1
ATOM 1436 N N . ASN A 1 179 ? 7.703 14.281 -14.934 1.00 98.25 179 ASN A N 1
ATOM 1437 C CA . ASN A 1 179 ? 7.569 14.269 -13.472 1.00 98.25 179 ASN A CA 1
ATOM 1438 C C . ASN A 1 179 ? 7.641 12.875 -12.820 1.00 98.25 179 ASN A C 1
ATOM 1440 O O . ASN A 1 179 ? 7.382 12.738 -11.623 1.00 98.25 179 ASN A O 1
ATOM 1444 N N . TRP A 1 180 ? 8.038 11.830 -13.552 1.00 98.44 180 TRP A N 1
ATOM 1445 C CA . TRP A 1 180 ? 8.007 10.464 -13.029 1.00 98.44 180 TRP A CA 1
ATOM 1446 C C . TRP A 1 180 ? 8.880 10.308 -11.779 1.00 98.44 180 TRP A C 1
ATOM 1448 O O . TRP A 1 180 ? 8.412 9.871 -10.728 1.00 98.44 180 TRP A O 1
ATOM 1458 N N . LEU A 1 181 ? 10.138 10.756 -11.845 1.00 97.62 181 LEU A N 1
ATOM 1459 C CA . LEU A 1 181 ? 11.061 10.680 -10.706 1.00 97.62 181 LEU A CA 1
ATOM 1460 C C . LEU A 1 181 ? 10.638 11.594 -9.545 1.00 97.62 181 LEU A C 1
ATOM 1462 O O . LEU A 1 181 ? 10.905 11.274 -8.385 1.00 97.62 181 LEU A O 1
ATOM 1466 N N . PHE A 1 182 ? 9.935 12.694 -9.835 1.00 97.06 182 PHE A N 1
ATOM 1467 C CA . PHE A 1 182 ? 9.337 13.547 -8.809 1.00 97.06 182 PHE A CA 1
ATOM 1468 C C . PHE A 1 182 ? 8.256 12.788 -8.027 1.00 97.06 182 PHE A C 1
ATOM 1470 O O . PHE A 1 182 ? 8.263 12.812 -6.795 1.00 97.06 182 PHE A O 1
ATOM 1477 N N . HIS A 1 183 ? 7.379 12.052 -8.714 1.00 98.19 183 HIS A N 1
ATOM 1478 C CA . HIS A 1 183 ? 6.348 11.241 -8.067 1.00 98.19 183 HIS A CA 1
ATOM 1479 C C . HIS A 1 183 ? 6.926 10.055 -7.285 1.00 98.19 183 HIS A C 1
ATOM 1481 O O . HIS A 1 183 ? 6.503 9.820 -6.152 1.00 98.19 183 HIS A O 1
ATOM 1487 N N . ILE A 1 184 ? 7.945 9.367 -7.819 1.00 97.62 184 ILE A N 1
ATOM 1488 C CA . ILE A 1 184 ? 8.673 8.321 -7.078 1.00 97.62 184 ILE A CA 1
ATOM 1489 C C . ILE A 1 184 ? 9.270 8.890 -5.784 1.00 97.62 184 ILE A C 1
ATOM 1491 O O . ILE A 1 184 ? 9.132 8.291 -4.716 1.00 97.62 184 ILE A O 1
ATOM 1495 N N . ARG A 1 185 ? 9.878 10.082 -5.844 1.00 96.69 185 ARG A N 1
ATOM 1496 C CA . ARG A 1 185 ? 10.417 10.763 -4.661 1.00 96.69 185 ARG A CA 1
ATOM 1497 C C . ARG A 1 185 ? 9.342 11.099 -3.631 1.00 96.69 185 ARG A C 1
ATOM 1499 O O . ARG A 1 185 ? 9.602 10.951 -2.439 1.00 96.69 185 ARG A O 1
ATOM 1506 N N . ALA A 1 186 ? 8.166 11.553 -4.062 1.00 97.06 186 ALA A N 1
ATOM 1507 C CA . ALA A 1 186 ? 7.064 11.875 -3.157 1.00 97.06 186 ALA A CA 1
ATOM 1508 C C . ALA A 1 186 ? 6.615 10.635 -2.364 1.00 97.06 186 ALA A C 1
ATOM 1510 O O . ALA A 1 186 ? 6.537 10.689 -1.138 1.00 97.06 186 ALA A O 1
ATOM 1511 N N . ILE A 1 187 ? 6.443 9.494 -3.045 1.00 97.69 187 ILE A N 1
ATOM 1512 C CA . ILE A 1 187 ? 6.086 8.216 -2.407 1.00 97.69 187 ILE A CA 1
ATOM 1513 C C . ILE A 1 187 ? 7.177 7.773 -1.423 1.00 97.69 187 ILE A C 1
ATOM 1515 O O . ILE A 1 187 ? 6.873 7.444 -0.278 1.00 97.69 187 ILE A O 1
ATOM 1519 N N . LEU A 1 188 ? 8.452 7.815 -1.832 1.00 95.94 188 LEU A N 1
ATOM 1520 C CA . LEU A 1 188 ? 9.572 7.460 -0.952 1.00 95.94 188 LEU A CA 1
ATOM 1521 C C . LEU A 1 188 ? 9.653 8.367 0.279 1.00 95.94 188 LEU A C 1
ATOM 1523 O O . LEU A 1 188 ? 9.932 7.892 1.373 1.00 95.94 188 LEU A O 1
ATOM 1527 N N . THR A 1 189 ? 9.392 9.663 0.119 1.00 96.00 189 THR A N 1
ATOM 1528 C CA . THR A 1 189 ? 9.411 10.626 1.228 1.00 96.00 189 THR A CA 1
ATOM 1529 C C . THR A 1 189 ? 8.302 10.336 2.237 1.00 96.00 189 THR A C 1
ATOM 1531 O O . THR A 1 189 ? 8.565 10.340 3.437 1.00 96.00 189 THR A O 1
ATOM 1534 N N . ALA A 1 190 ? 7.092 10.019 1.764 1.00 97.00 190 ALA A N 1
ATOM 1535 C CA . ALA A 1 190 ? 5.985 9.602 2.624 1.00 97.00 190 ALA A CA 1
ATOM 1536 C C . ALA A 1 190 ? 6.304 8.298 3.373 1.00 97.00 190 ALA A C 1
ATOM 1538 O O . ALA A 1 190 ? 6.097 8.210 4.580 1.00 97.00 190 ALA A O 1
ATOM 1539 N N . ALA A 1 191 ? 6.880 7.310 2.679 1.00 95.62 191 ALA A N 1
ATOM 1540 C CA . ALA A 1 191 ? 7.286 6.046 3.288 1.00 95.62 191 ALA A CA 1
ATOM 1541 C C . ALA A 1 191 ? 8.370 6.243 4.362 1.00 95.62 191 ALA A C 1
ATOM 1543 O O . ALA A 1 191 ? 8.255 5.690 5.451 1.00 95.62 191 ALA A O 1
ATOM 1544 N N . ILE A 1 192 ? 9.387 7.073 4.098 1.00 93.31 192 ILE A N 1
ATOM 1545 C CA . ILE A 1 192 ? 10.421 7.417 5.088 1.00 93.31 192 ILE A CA 1
ATOM 1546 C C . ILE A 1 192 ? 9.799 8.103 6.307 1.00 93.31 192 ILE A C 1
ATOM 1548 O O . ILE A 1 192 ? 10.162 7.767 7.435 1.00 93.31 192 ILE A O 1
ATOM 1552 N N . ARG A 1 193 ? 8.859 9.040 6.103 1.00 94.25 193 ARG A N 1
ATOM 1553 C CA . ARG A 1 193 ? 8.161 9.701 7.213 1.00 94.25 193 ARG A CA 1
ATOM 1554 C C . ARG A 1 193 ? 7.398 8.689 8.061 1.00 94.25 193 ARG A C 1
ATOM 1556 O O . ARG A 1 193 ? 7.589 8.673 9.272 1.00 94.25 193 ARG A O 1
ATOM 1563 N N . LEU A 1 194 ? 6.614 7.816 7.433 1.00 93.94 194 LEU A N 1
ATOM 1564 C CA . LEU A 1 194 ? 5.875 6.757 8.117 1.00 93.94 194 LEU A CA 1
ATOM 1565 C C . LEU A 1 194 ? 6.808 5.863 8.942 1.00 93.94 194 LEU A C 1
ATOM 1567 O O . LEU A 1 194 ? 6.570 5.658 10.128 1.00 93.94 194 LEU A O 1
ATOM 1571 N N . VAL A 1 195 ? 7.910 5.392 8.351 1.00 91.19 195 VAL A N 1
ATOM 1572 C CA . VAL A 1 195 ? 8.892 4.556 9.059 1.00 91.19 195 VAL A CA 1
ATOM 1573 C C . VAL A 1 195 ? 9.504 5.302 10.251 1.00 91.19 195 VAL A C 1
ATOM 1575 O O . VAL A 1 195 ? 9.620 4.725 11.327 1.00 91.19 195 VAL A O 1
ATOM 1578 N N . SER A 1 196 ? 9.820 6.593 10.098 1.00 89.50 196 SER A N 1
ATOM 1579 C CA . SER A 1 196 ? 10.375 7.417 11.185 1.00 89.50 196 SER A CA 1
ATOM 1580 C C . SER A 1 196 ? 9.428 7.624 12.370 1.00 89.50 196 SER A C 1
ATOM 1582 O O . SER A 1 196 ? 9.884 8.006 13.442 1.00 89.50 196 SER A O 1
ATOM 1584 N N . LEU A 1 197 ? 8.120 7.413 12.180 1.00 89.81 197 LEU A N 1
ATOM 1585 C CA . LEU A 1 197 ? 7.120 7.516 13.245 1.00 89.81 197 LEU A CA 1
ATOM 1586 C C . LEU A 1 197 ? 6.993 6.225 14.055 1.00 89.81 197 LEU A C 1
ATOM 1588 O O . LEU A 1 197 ? 6.605 6.277 15.217 1.00 89.81 197 LEU A O 1
ATOM 1592 N N . VAL A 1 198 ? 7.312 5.074 13.457 1.00 87.12 198 VAL A N 1
ATOM 1593 C CA . VAL A 1 198 ? 7.163 3.761 14.110 1.00 87.12 198 VAL A CA 1
ATOM 1594 C C . VAL A 1 198 ? 8.485 3.171 14.594 1.00 87.12 198 VAL A C 1
ATOM 1596 O O . VAL A 1 198 ? 8.479 2.214 15.372 1.00 87.12 198 VAL A O 1
ATOM 1599 N N . HIS A 1 199 ? 9.616 3.733 14.155 1.00 81.19 199 HIS A N 1
ATOM 1600 C CA . HIS A 1 199 ? 10.945 3.273 14.529 1.00 81.19 199 HIS A CA 1
ATOM 1601 C C . HIS A 1 199 ? 11.985 4.407 14.543 1.00 81.19 199 HIS A C 1
ATOM 1603 O O . HIS A 1 199 ? 12.012 5.259 13.653 1.00 81.19 199 HIS A O 1
ATOM 1609 N N . ASN A 1 200 ? 12.871 4.389 15.545 1.00 65.38 200 ASN A N 1
ATOM 1610 C CA . ASN A 1 200 ? 13.800 5.487 15.841 1.00 65.38 200 ASN A CA 1
ATOM 1611 C C . ASN A 1 200 ? 15.210 5.305 15.248 1.00 65.38 200 ASN A C 1
ATOM 1613 O O . ASN A 1 200 ? 15.950 6.287 15.131 1.00 65.38 200 ASN A O 1
ATOM 1617 N N . GLU A 1 201 ? 15.606 4.089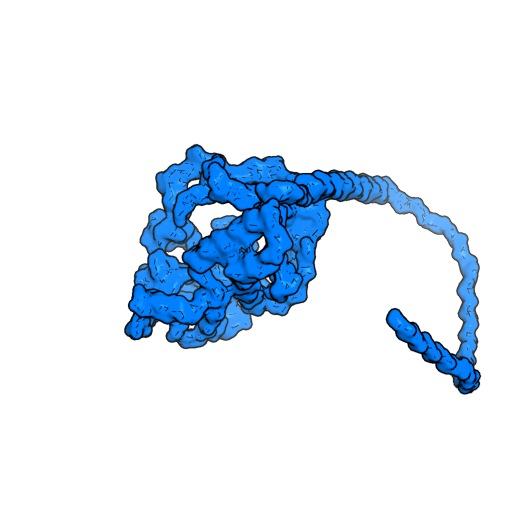 14.855 1.00 63.75 201 GLU A N 1
ATOM 1618 C CA . GLU A 1 201 ? 16.962 3.829 14.361 1.00 63.75 201 GLU A CA 1
ATOM 1619 C C . GLU A 1 201 ? 17.100 3.966 12.839 1.00 63.75 201 GLU A C 1
ATOM 1621 O O . GLU A 1 201 ? 16.216 3.620 12.055 1.00 63.75 201 GLU A O 1
ATOM 1626 N N . LYS A 1 202 ? 18.251 4.497 12.408 1.00 58.66 202 LYS A N 1
ATOM 1627 C CA . LYS A 1 202 ? 18.533 4.847 11.010 1.00 58.66 202 LYS A CA 1
ATOM 1628 C C . LYS A 1 202 ? 19.729 4.068 10.501 1.00 58.66 202 LYS A C 1
ATOM 1630 O O . LYS A 1 202 ? 20.854 4.393 10.880 1.00 58.66 202 LYS A O 1
ATOM 1635 N N . ARG A 1 203 ? 19.526 3.113 9.589 1.00 62.03 203 ARG A N 1
ATOM 1636 C CA . ARG A 1 203 ? 20.628 2.514 8.819 1.00 62.03 203 ARG A CA 1
ATOM 1637 C C . ARG A 1 203 ? 20.188 2.198 7.383 1.00 62.03 203 ARG A C 1
ATOM 1639 O O . ARG A 1 203 ? 19.013 1.994 7.102 1.00 62.03 203 ARG A O 1
ATOM 1646 N N . SER A 1 204 ? 21.124 2.224 6.438 1.00 58.62 204 SER A N 1
ATOM 1647 C CA . SER A 1 204 ? 20.862 1.952 5.018 1.00 58.62 204 SER A CA 1
ATOM 1648 C C . SER A 1 204 ? 21.842 0.903 4.521 1.00 58.62 204 SER A C 1
ATOM 1650 O O . SER A 1 204 ? 23.042 1.031 4.762 1.00 58.62 204 SER A O 1
ATOM 1652 N N . PH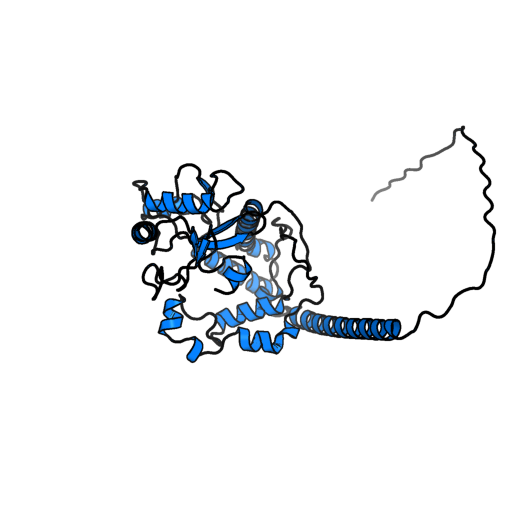E A 1 205 ? 21.334 -0.133 3.846 1.00 63.69 205 PHE A N 1
ATOM 1653 C CA . PHE A 1 205 ? 22.150 -1.258 3.397 1.00 63.69 205 PHE A CA 1
ATOM 1654 C C . PHE A 1 205 ? 21.725 -1.752 2.005 1.00 63.69 205 PHE A C 1
ATOM 1656 O O . PHE A 1 205 ? 20.575 -2.152 1.823 1.00 63.69 205 PHE A O 1
ATOM 1663 N N . PRO A 1 206 ? 22.642 -1.788 1.021 1.00 64.25 206 PRO A N 1
ATOM 1664 C CA . PRO A 1 206 ? 22.351 -2.284 -0.327 1.00 64.25 206 PRO A CA 1
ATOM 1665 C C . PRO A 1 206 ? 22.144 -3.812 -0.402 1.00 64.25 206 PRO A C 1
ATOM 1667 O O . PRO A 1 206 ? 21.655 -4.311 -1.411 1.00 64.25 206 PRO A O 1
ATOM 1670 N N . SER A 1 207 ? 22.475 -4.561 0.654 1.00 82.56 207 SER A N 1
ATOM 1671 C CA . SER A 1 207 ? 22.342 -6.025 0.764 1.00 82.56 207 SER A CA 1
ATOM 1672 C C . SER A 1 207 ? 21.093 -6.493 1.526 1.00 82.56 207 SER A C 1
ATOM 1674 O O . SER A 1 207 ? 21.017 -7.649 1.935 1.00 82.56 207 SER A O 1
ATOM 1676 N N . ALA A 1 208 ? 20.117 -5.607 1.747 1.00 87.06 208 ALA A N 1
ATOM 1677 C CA . ALA A 1 208 ? 18.997 -5.876 2.650 1.00 87.06 208 ALA A CA 1
ATOM 1678 C C . ALA A 1 208 ? 17.880 -6.756 2.064 1.00 87.06 208 ALA A C 1
ATOM 1680 O O . ALA A 1 208 ? 17.080 -7.308 2.815 1.00 87.06 208 ALA A O 1
ATOM 1681 N N . PHE A 1 209 ? 17.807 -6.888 0.739 1.00 90.12 209 PHE A N 1
ATOM 1682 C CA . PHE A 1 209 ? 16.767 -7.671 0.075 1.00 90.12 209 PHE A CA 1
ATOM 1683 C C . PHE A 1 209 ? 17.316 -9.017 -0.388 1.00 90.12 209 PHE A C 1
ATOM 1685 O O . PHE A 1 209 ? 18.344 -9.075 -1.069 1.00 90.12 209 PHE A O 1
ATOM 1692 N N . GLU A 1 210 ? 16.606 -10.088 -0.027 1.00 92.44 210 GLU A N 1
ATOM 1693 C CA . GLU A 1 210 ? 16.909 -11.450 -0.472 1.00 92.44 210 GLU A CA 1
ATOM 1694 C C . GLU A 1 210 ? 16.699 -11.610 -1.978 1.00 92.44 210 GLU A C 1
ATOM 1696 O O . GLU A 1 210 ? 17.418 -12.361 -2.634 1.00 92.44 210 GLU A O 1
ATOM 1701 N N . PHE A 1 211 ? 15.730 -10.887 -2.536 1.00 93.75 211 PHE A N 1
ATOM 1702 C CA . PHE A 1 211 ? 15.415 -10.952 -3.950 1.00 93.75 211 PHE A CA 1
ATOM 1703 C C . PHE A 1 211 ? 16.243 -9.974 -4.787 1.00 93.75 211 PHE A C 1
ATOM 1705 O O . PHE A 1 211 ? 16.677 -8.920 -4.321 1.00 93.75 211 PHE A O 1
ATOM 1712 N N . ASN A 1 212 ? 16.421 -10.313 -6.058 1.00 93.06 212 ASN A N 1
ATOM 1713 C CA . ASN A 1 212 ? 17.091 -9.488 -7.051 1.00 93.06 212 ASN A CA 1
ATOM 1714 C C . ASN A 1 212 ? 16.098 -8.759 -7.982 1.00 93.06 212 ASN A C 1
ATOM 1716 O O . ASN A 1 212 ? 14.879 -8.922 -7.910 1.00 93.06 212 ASN A O 1
ATOM 1720 N N . GLU A 1 213 ? 16.644 -7.955 -8.895 1.00 93.56 213 GLU A N 1
ATOM 1721 C CA . GLU A 1 213 ? 15.883 -7.179 -9.882 1.00 93.56 213 GLU A CA 1
ATOM 1722 C C . GLU A 1 213 ? 15.008 -8.045 -10.807 1.00 93.56 213 GLU A C 1
ATOM 1724 O O . GLU A 1 213 ? 13.913 -7.625 -11.188 1.00 93.56 213 GLU A O 1
ATOM 1729 N N . LYS A 1 214 ? 15.443 -9.273 -11.132 1.00 94.25 214 LYS A N 1
ATOM 1730 C CA . LYS A 1 214 ? 14.696 -10.193 -12.002 1.00 94.25 214 LYS A CA 1
ATOM 1731 C C . LYS A 1 214 ? 13.343 -10.551 -11.397 1.00 94.25 214 LYS A C 1
ATOM 1733 O O . LYS A 1 214 ? 12.372 -10.663 -12.145 1.00 94.25 214 LYS A O 1
ATOM 1738 N N . LEU A 1 215 ? 13.249 -10.682 -10.069 1.00 96.44 215 LEU A N 1
ATOM 1739 C CA . LEU A 1 215 ? 11.969 -10.945 -9.406 1.00 96.44 215 LEU A CA 1
ATOM 1740 C C . LEU A 1 215 ? 10.990 -9.793 -9.630 1.00 96.44 215 LEU A C 1
ATOM 1742 O O . LEU A 1 215 ? 9.842 -10.027 -9.996 1.00 96.44 215 LEU A O 1
ATOM 1746 N N . LEU A 1 216 ? 11.453 -8.555 -9.448 1.00 96.88 216 LEU A N 1
ATOM 1747 C CA . LEU A 1 216 ? 10.610 -7.368 -9.587 1.00 96.88 216 LEU A CA 1
ATOM 1748 C C . LEU A 1 216 ? 10.102 -7.201 -11.026 1.00 96.88 216 LEU A C 1
ATOM 1750 O O . LEU A 1 216 ? 8.927 -6.901 -11.225 1.00 96.88 216 LEU A O 1
ATOM 1754 N N . ILE A 1 217 ? 10.957 -7.454 -12.024 1.00 96.31 217 ILE A N 1
ATOM 1755 C CA . ILE A 1 217 ? 10.561 -7.442 -13.442 1.00 96.31 217 ILE A CA 1
ATOM 1756 C C . ILE A 1 217 ? 9.576 -8.579 -13.741 1.00 96.31 217 ILE A C 1
ATOM 1758 O O . ILE A 1 217 ? 8.559 -8.339 -14.380 1.00 96.31 217 ILE A O 1
ATOM 1762 N N . THR A 1 218 ? 9.814 -9.785 -13.214 1.00 96.88 218 THR A N 1
ATOM 1763 C CA . THR A 1 218 ? 8.907 -10.935 -13.394 1.00 96.88 218 THR A CA 1
ATOM 1764 C C . THR A 1 218 ? 7.523 -10.659 -12.800 1.00 96.88 218 THR A C 1
ATOM 1766 O O . THR A 1 218 ? 6.508 -10.970 -13.417 1.00 96.88 218 THR A O 1
ATOM 1769 N N . ILE A 1 219 ? 7.457 -10.038 -11.618 1.00 98.06 219 ILE A N 1
ATOM 1770 C CA . ILE A 1 219 ? 6.190 -9.611 -11.008 1.00 98.06 219 ILE A CA 1
ATOM 1771 C C . ILE A 1 219 ? 5.493 -8.572 -11.892 1.00 98.06 219 ILE A C 1
ATOM 1773 O O . ILE A 1 219 ? 4.292 -8.691 -12.131 1.00 98.06 219 ILE A O 1
ATOM 1777 N N . ALA A 1 220 ? 6.234 -7.581 -12.398 1.00 97.25 220 ALA A N 1
ATOM 1778 C CA . ALA A 1 220 ? 5.686 -6.559 -13.283 1.00 97.25 220 ALA A CA 1
ATOM 1779 C C . ALA A 1 220 ? 5.160 -7.149 -14.603 1.00 97.25 220 ALA A C 1
ATOM 1781 O O . ALA A 1 220 ? 4.106 -6.733 -15.069 1.00 97.25 220 ALA A O 1
ATOM 1782 N N . ASP A 1 221 ? 5.827 -8.150 -15.176 1.00 97.19 221 ASP A N 1
ATOM 1783 C CA . ASP A 1 221 ? 5.344 -8.849 -16.372 1.00 97.19 221 ASP A CA 1
ATOM 1784 C C . ASP A 1 221 ? 4.087 -9.673 -16.078 1.00 97.19 221 ASP A C 1
ATOM 1786 O O . ASP A 1 221 ? 3.108 -9.596 -16.822 1.00 97.19 221 ASP A O 1
ATOM 1790 N N . ASN A 1 222 ? 4.061 -10.384 -14.948 1.00 97.75 222 ASN A N 1
ATOM 1791 C CA . ASN A 1 222 ? 2.903 -11.170 -14.515 1.00 97.75 222 ASN A CA 1
ATOM 1792 C C . ASN A 1 222 ? 1.676 -10.317 -14.169 1.00 97.75 222 ASN A C 1
ATOM 1794 O O . ASN A 1 222 ? 0.555 -10.822 -14.215 1.00 97.75 222 ASN A O 1
ATOM 1798 N N . LEU A 1 223 ? 1.870 -9.037 -13.837 1.00 97.44 223 LEU A N 1
ATOM 1799 C CA . LEU A 1 223 ? 0.780 -8.082 -13.640 1.00 97.44 223 LEU A CA 1
ATOM 1800 C C . LEU A 1 223 ? 0.010 -7.814 -14.943 1.00 97.44 223 LEU A C 1
ATOM 1802 O O . LEU A 1 223 ? -1.204 -7.640 -14.897 1.00 97.44 223 LEU A O 1
ATOM 1806 N N . TYR A 1 224 ? 0.692 -7.789 -16.092 1.00 96.31 224 TYR A N 1
ATOM 1807 C CA . TYR A 1 224 ? 0.074 -7.473 -17.387 1.00 96.31 224 TYR A CA 1
ATOM 1808 C C . TYR A 1 224 ? -0.224 -8.705 -18.240 1.00 96.31 224 TYR A C 1
ATOM 1810 O O . TYR A 1 224 ? -1.142 -8.667 -19.055 1.00 96.31 224 TYR A O 1
ATOM 1818 N N . SER A 1 225 ? 0.521 -9.799 -18.063 1.00 97.00 225 SER A N 1
ATOM 1819 C CA . SER A 1 225 ? 0.395 -10.988 -18.914 1.00 97.00 225 SER A CA 1
ATOM 1820 C C . SER A 1 225 ? -0.955 -11.689 -18.786 1.00 97.00 225 SER A C 1
ATOM 1822 O O . SER A 1 225 ? -1.337 -12.431 -19.687 1.00 97.00 225 SER A O 1
ATOM 1824 N N . CYS A 1 226 ? -1.658 -11.492 -17.663 1.00 96.88 226 CYS A N 1
ATOM 1825 C CA . CYS A 1 226 ? -2.884 -12.215 -17.307 1.00 96.88 226 CYS A CA 1
ATOM 1826 C C . CYS A 1 226 ? -2.726 -13.750 -17.330 1.00 96.88 226 CYS A C 1
ATOM 1828 O O . CYS A 1 226 ? -3.716 -14.475 -17.354 1.00 96.88 226 CYS A O 1
ATOM 1830 N N . GLN A 1 227 ? -1.486 -14.256 -17.295 1.00 97.06 227 GLN A N 1
ATOM 1831 C CA . GLN A 1 227 ? -1.185 -15.689 -17.338 1.00 97.06 227 GLN A CA 1
ATOM 1832 C C . GLN A 1 227 ? -1.587 -16.406 -16.039 1.00 97.06 227 GLN A C 1
ATOM 1834 O O . GLN A 1 227 ? -1.879 -17.600 -16.040 1.00 97.06 227 GLN A O 1
ATOM 1839 N N . TYR A 1 228 ? -1.588 -15.676 -14.923 1.00 98.12 228 TYR A N 1
ATOM 1840 C CA . TYR A 1 228 ? -1.844 -16.199 -13.586 1.00 98.12 228 TYR A CA 1
ATOM 1841 C C . TYR A 1 228 ? -3.008 -15.468 -12.937 1.00 98.12 228 TYR A C 1
ATOM 1843 O O . TYR A 1 228 ? -3.199 -14.268 -13.138 1.00 98.12 228 TYR A O 1
ATOM 1851 N N . GLY A 1 229 ? -3.716 -16.154 -12.044 1.00 98.06 229 GLY A N 1
ATOM 1852 C CA . GLY A 1 229 ? -4.789 -15.534 -11.278 1.00 98.06 229 GLY A CA 1
ATOM 1853 C C . GLY A 1 229 ? -4.321 -14.536 -10.233 1.00 98.06 229 GLY A C 1
ATOM 1854 O O . GLY A 1 229 ? -5.155 -13.857 -9.650 1.00 98.06 229 GLY A O 1
ATOM 1855 N N . THR A 1 230 ? -3.022 -14.437 -9.933 1.00 98.12 230 THR A N 1
ATOM 1856 C CA . THR A 1 230 ? -2.495 -13.661 -8.793 1.00 98.12 230 THR A CA 1
ATOM 1857 C C . THR A 1 230 ? -2.918 -12.196 -8.791 1.00 98.12 230 THR A C 1
ATOM 1859 O O . THR A 1 230 ? -3.247 -11.686 -7.727 1.00 98.12 230 THR A O 1
ATOM 1862 N N . PHE A 1 231 ? -2.972 -11.544 -9.954 1.00 97.81 231 PHE A N 1
ATOM 1863 C CA . PHE A 1 231 ? -3.277 -10.110 -10.064 1.00 97.81 231 PHE A CA 1
ATOM 1864 C C . PHE A 1 231 ? -4.613 -9.809 -10.760 1.00 97.81 231 PHE A C 1
ATOM 1866 O O . PHE A 1 231 ? -4.869 -8.668 -11.129 1.00 97.81 231 PHE A O 1
ATOM 1873 N N . LEU A 1 232 ? -5.470 -10.820 -10.944 1.00 97.38 232 LEU A N 1
ATOM 1874 C CA . LEU A 1 232 ? -6.801 -10.637 -11.525 1.00 97.38 232 LEU A CA 1
ATOM 1875 C C . LEU A 1 232 ? -7.822 -10.116 -10.500 1.00 97.38 232 LEU A C 1
ATOM 1877 O O . LEU A 1 232 ? -7.733 -10.414 -9.304 1.00 97.38 232 LEU A O 1
ATOM 1881 N N . LEU A 1 233 ? -8.853 -9.444 -11.024 1.00 97.88 233 LEU A N 1
ATOM 1882 C CA . LEU A 1 233 ? -10.010 -8.903 -10.295 1.00 97.88 233 LEU A CA 1
ATOM 1883 C C . LEU A 1 233 ? -9.649 -7.792 -9.288 1.00 97.88 233 LEU A C 1
ATOM 1885 O O . LEU A 1 233 ? -8.493 -7.406 -9.146 1.00 97.88 233 LEU A O 1
ATOM 1889 N N . ASN A 1 234 ? -10.664 -7.224 -8.626 1.00 97.88 234 ASN A N 1
ATOM 1890 C CA . ASN A 1 234 ? -10.534 -5.962 -7.877 1.00 97.88 234 ASN A CA 1
ATOM 1891 C C . ASN A 1 234 ? -10.724 -6.071 -6.352 1.00 97.88 234 ASN A C 1
ATOM 1893 O O . ASN A 1 234 ? -10.582 -5.065 -5.656 1.00 97.88 234 ASN A O 1
ATOM 1897 N N . SER A 1 235 ? -11.055 -7.245 -5.814 1.00 97.88 235 SER A N 1
ATOM 1898 C CA . SER A 1 235 ? -11.143 -7.467 -4.365 1.00 97.88 235 SER A CA 1
ATOM 1899 C C . SER A 1 235 ? -10.979 -8.940 -4.012 1.00 97.88 235 SER A C 1
ATOM 1901 O O . SER A 1 235 ? -11.147 -9.812 -4.864 1.00 97.88 235 SER A O 1
ATOM 1903 N N . ASP A 1 236 ? -10.673 -9.206 -2.743 1.00 96.38 236 ASP A N 1
ATOM 1904 C CA . ASP A 1 236 ? -10.653 -10.562 -2.195 1.00 96.38 236 ASP A CA 1
ATOM 1905 C C . ASP A 1 236 ? -12.015 -11.249 -2.379 1.00 96.38 236 ASP A C 1
ATOM 1907 O O . ASP A 1 236 ? -12.076 -12.339 -2.943 1.00 96.38 236 ASP A O 1
ATOM 1911 N N . LYS A 1 237 ? -13.115 -10.538 -2.077 1.00 97.75 237 LYS A N 1
ATOM 1912 C CA . LYS A 1 237 ? -14.480 -11.012 -2.332 1.00 97.75 237 LYS A CA 1
ATOM 1913 C C . LYS A 1 237 ? -14.680 -11.501 -3.755 1.00 97.75 237 LYS A C 1
ATOM 1915 O O . LYS A 1 237 ? -15.119 -12.627 -3.961 1.00 97.75 237 LYS A O 1
ATOM 1920 N N . TRP A 1 238 ? -14.356 -10.667 -4.743 1.00 98.06 238 TRP A N 1
ATOM 1921 C CA . TRP A 1 238 ? -14.608 -11.028 -6.133 1.00 98.06 238 TRP A CA 1
ATOM 1922 C C . TRP A 1 238 ? -13.764 -12.239 -6.557 1.00 98.06 238 TRP A C 1
ATOM 1924 O O . TRP A 1 238 ? -14.230 -13.090 -7.312 1.00 98.06 238 TRP A O 1
ATOM 1934 N N . ARG A 1 239 ? -12.544 -12.372 -6.024 1.00 97.75 239 ARG A N 1
ATOM 1935 C CA . ARG A 1 239 ? -11.687 -13.543 -6.259 1.00 97.75 239 ARG A CA 1
ATOM 1936 C C . ARG A 1 239 ? -12.247 -14.818 -5.640 1.00 97.75 239 ARG A C 1
ATOM 1938 O O . ARG A 1 239 ? -12.167 -15.861 -6.290 1.00 97.75 239 ARG A O 1
ATOM 1945 N N . THR A 1 240 ? -12.815 -14.728 -4.441 1.00 96.62 240 THR A N 1
ATOM 1946 C CA . THR A 1 240 ? -13.495 -15.837 -3.761 1.00 96.62 240 THR A CA 1
ATOM 1947 C C . THR A 1 240 ? -14.765 -16.243 -4.507 1.00 96.62 240 THR A C 1
ATOM 1949 O O . THR A 1 240 ? -14.920 -17.413 -4.844 1.00 96.62 240 THR A O 1
ATOM 1952 N N . ASP A 1 241 ? -15.623 -15.282 -4.863 1.00 97.56 241 ASP A N 1
ATOM 1953 C CA . ASP A 1 241 ? -16.872 -15.528 -5.599 1.00 97.56 241 ASP A CA 1
ATOM 1954 C C . ASP A 1 241 ? -16.610 -16.196 -6.962 1.00 97.56 241 ASP A C 1
ATOM 1956 O O . ASP A 1 241 ? -17.340 -17.096 -7.373 1.00 97.56 241 ASP A O 1
ATOM 1960 N N . MET A 1 242 ? -15.550 -15.773 -7.664 1.00 98.06 242 MET A N 1
ATOM 1961 C CA . MET A 1 242 ? -15.139 -16.335 -8.961 1.00 98.06 242 MET A CA 1
ATOM 1962 C C . MET A 1 242 ? -14.228 -17.559 -8.837 1.00 98.06 242 MET A C 1
ATOM 1964 O O . MET A 1 242 ? -13.742 -18.053 -9.854 1.00 98.06 242 MET A O 1
ATOM 1968 N N . LYS A 1 243 ? -13.953 -18.029 -7.612 1.00 97.88 243 LYS A N 1
ATOM 1969 C CA . LYS A 1 243 ? -13.119 -19.208 -7.339 1.00 97.88 243 LYS A CA 1
ATOM 1970 C C . LYS A 1 243 ? -11.783 -19.178 -8.084 1.00 97.88 243 LYS A C 1
ATOM 1972 O O . LYS A 1 243 ? -11.327 -20.177 -8.641 1.00 97.88 243 LYS A O 1
ATOM 1977 N N . VAL A 1 244 ? -11.127 -18.014 -8.106 1.00 98.06 244 VAL A N 1
ATOM 1978 C CA . VAL A 1 244 ? -9.904 -17.796 -8.903 1.00 98.06 244 VAL A CA 1
ATOM 1979 C C . VAL A 1 244 ? -8.825 -18.829 -8.568 1.00 98.06 244 VAL A C 1
ATOM 1981 O O . VAL A 1 244 ? -8.147 -19.315 -9.470 1.00 98.06 244 VAL A O 1
ATOM 1984 N N . SER A 1 245 ? -8.684 -19.205 -7.295 1.00 96.62 245 SER A N 1
ATOM 1985 C CA . SER A 1 245 ? -7.715 -20.213 -6.845 1.00 96.62 245 SER A CA 1
ATOM 1986 C C . SER A 1 245 ? -7.999 -21.634 -7.340 1.00 96.62 245 SER A C 1
ATOM 1988 O O . SER A 1 245 ? -7.077 -22.441 -7.369 1.00 96.62 245 SER A O 1
ATOM 1990 N N . GLU A 1 246 ? -9.242 -21.950 -7.710 1.00 97.75 246 GLU A N 1
ATOM 1991 C CA . GLU A 1 246 ? -9.624 -23.256 -8.269 1.00 97.75 246 GLU A CA 1
ATOM 1992 C C . GLU A 1 246 ? -9.400 -23.303 -9.788 1.00 97.75 246 GLU A C 1
ATOM 1994 O O . GLU A 1 246 ? -9.089 -24.354 -10.342 1.00 97.75 246 GLU A O 1
ATOM 1999 N N . HIS A 1 247 ? -9.531 -22.159 -10.466 1.00 97.69 247 HIS A N 1
ATOM 2000 C CA . HIS A 1 247 ? -9.492 -22.080 -11.929 1.00 97.69 247 HIS A CA 1
ATOM 2001 C C . HIS A 1 247 ? -8.168 -21.585 -12.512 1.00 97.69 247 HIS A C 1
ATOM 2003 O O . HIS A 1 247 ? -7.959 -21.672 -13.720 1.00 97.69 247 HIS A O 1
ATOM 2009 N N . THR A 1 248 ? -7.268 -21.043 -11.692 1.00 98.19 248 THR A N 1
ATOM 2010 C CA . THR A 1 248 ? -6.027 -20.430 -12.179 1.00 98.19 248 THR A CA 1
ATOM 2011 C C . THR A 1 248 ? -4.835 -20.765 -11.293 1.00 98.19 248 THR A C 1
ATOM 2013 O O . THR A 1 248 ? -4.952 -20.949 -10.082 1.00 98.19 248 THR A O 1
ATOM 2016 N N . MET A 1 249 ? -3.648 -20.795 -11.898 1.00 98.00 249 MET A N 1
ATOM 2017 C CA . MET A 1 249 ? -2.395 -20.941 -11.164 1.00 98.00 249 MET A CA 1
ATOM 2018 C C . MET A 1 249 ? -1.968 -19.603 -10.545 1.00 98.00 249 MET A C 1
ATOM 2020 O O . MET A 1 249 ? -2.162 -18.535 -11.131 1.00 98.00 249 MET A O 1
ATOM 2024 N N . SER A 1 250 ? -1.330 -19.662 -9.377 1.00 98.31 250 SER A N 1
ATOM 2025 C CA . SER A 1 250 ? -0.635 -18.516 -8.786 1.00 98.31 250 SER A CA 1
ATOM 2026 C C . SER A 1 250 ? 0.699 -18.265 -9.494 1.00 98.31 250 SER A C 1
ATOM 2028 O O . SER A 1 250 ? 1.480 -19.193 -9.679 1.00 98.31 250 SER A O 1
ATOM 2030 N N . ALA A 1 251 ? 1.019 -17.006 -9.797 1.00 98.06 251 ALA A N 1
ATOM 2031 C CA . ALA A 1 251 ? 2.324 -16.573 -10.300 1.00 98.06 251 ALA A CA 1
ATOM 2032 C C . ALA A 1 251 ? 3.469 -16.967 -9.354 1.00 98.06 251 ALA A C 1
ATOM 2034 O O . ALA A 1 251 ? 4.594 -17.191 -9.794 1.00 98.06 251 ALA A O 1
ATOM 2035 N N . TRP A 1 252 ? 3.184 -17.106 -8.054 1.00 98.06 252 TRP A N 1
ATOM 2036 C CA . TRP A 1 252 ? 4.166 -17.560 -7.073 1.00 98.06 252 TRP A CA 1
ATOM 2037 C C . TRP A 1 252 ? 4.570 -19.025 -7.264 1.00 98.06 252 TRP A C 1
ATOM 2039 O O . TRP A 1 252 ? 5.673 -19.389 -6.877 1.00 98.06 252 TRP A O 1
ATOM 2049 N N . THR A 1 253 ? 3.731 -19.864 -7.880 1.00 97.75 253 THR A N 1
ATOM 2050 C CA . THR A 1 253 ? 4.033 -21.285 -8.107 1.00 97.75 253 THR A CA 1
ATOM 2051 C C . THR A 1 253 ? 5.288 -21.487 -8.973 1.00 97.75 253 THR A C 1
ATOM 2053 O O . THR A 1 253 ? 6.219 -22.143 -8.497 1.00 97.75 253 THR A O 1
ATOM 2056 N N . PRO A 1 254 ? 5.389 -20.929 -10.198 1.00 97.56 254 PRO A N 1
ATOM 2057 C CA . PRO A 1 254 ? 6.621 -21.011 -10.983 1.00 97.56 254 PRO A CA 1
ATOM 2058 C C . PRO A 1 254 ? 7.764 -20.182 -10.381 1.00 97.56 254 PRO A C 1
ATOM 2060 O O . PRO A 1 254 ? 8.898 -20.654 -10.365 1.00 97.56 254 PRO A O 1
ATOM 2063 N N . ILE A 1 255 ? 7.482 -19.006 -9.803 1.00 97.31 255 ILE A N 1
ATOM 2064 C CA . ILE A 1 255 ? 8.517 -18.165 -9.173 1.00 97.31 255 ILE A CA 1
ATOM 2065 C C . ILE A 1 255 ? 9.245 -18.921 -8.052 1.00 97.31 255 ILE A C 1
ATOM 2067 O O . ILE A 1 255 ? 10.471 -18.898 -7.977 1.00 97.31 255 ILE A O 1
ATOM 2071 N N . LEU A 1 256 ? 8.505 -19.608 -7.178 1.00 97.38 256 LEU A N 1
ATOM 2072 C CA . LEU A 1 256 ? 9.088 -20.367 -6.070 1.00 97.38 256 LEU A CA 1
ATOM 2073 C C . LEU A 1 256 ? 9.762 -21.660 -6.542 1.00 97.38 256 LEU A C 1
ATOM 2075 O O . LEU A 1 256 ? 10.742 -22.080 -5.931 1.00 97.38 256 LEU A O 1
ATOM 2079 N N . ARG A 1 257 ? 9.295 -22.265 -7.642 1.00 97.06 257 ARG A N 1
ATOM 2080 C CA . ARG A 1 257 ? 9.982 -23.400 -8.280 1.00 97.06 257 ARG A CA 1
ATOM 2081 C C . ARG A 1 257 ? 11.366 -22.996 -8.795 1.00 97.06 257 ARG A C 1
ATOM 2083 O O . ARG A 1 257 ? 12.320 -23.745 -8.622 1.00 97.06 257 ARG A O 1
ATOM 2090 N N . GLU A 1 258 ? 11.485 -21.801 -9.366 1.00 94.75 258 GLU A N 1
ATOM 2091 C CA . GLU A 1 258 ? 12.734 -21.250 -9.908 1.00 94.75 258 GLU A CA 1
ATOM 2092 C C . GLU A 1 258 ? 13.402 -20.238 -8.961 1.00 94.75 258 GLU A C 1
ATOM 2094 O O . GLU A 1 258 ? 14.150 -19.359 -9.394 1.00 94.75 258 GLU A O 1
ATOM 2099 N N . ARG A 1 259 ? 13.174 -20.375 -7.644 1.00 94.50 259 ARG A N 1
ATOM 2100 C CA . ARG A 1 259 ? 13.614 -19.419 -6.611 1.00 94.50 259 ARG A CA 1
ATOM 2101 C C . ARG A 1 259 ? 15.069 -18.974 -6.763 1.00 94.50 259 ARG A C 1
ATOM 2103 O O . ARG A 1 259 ? 15.362 -17.800 -6.565 1.00 94.50 259 ARG A O 1
ATOM 2110 N N . ALA A 1 260 ? 15.969 -19.887 -7.132 1.00 91.94 260 ALA A N 1
ATOM 2111 C CA . ALA A 1 260 ? 17.397 -19.610 -7.293 1.00 91.94 260 ALA A CA 1
ATOM 2112 C C . ALA A 1 260 ? 17.702 -18.470 -8.286 1.00 91.94 260 ALA A C 1
ATOM 2114 O O . ALA A 1 260 ? 18.643 -17.712 -8.057 1.00 91.94 260 ALA A O 1
ATOM 2115 N N . LEU A 1 261 ? 16.889 -18.290 -9.336 1.00 91.69 261 LEU A N 1
ATOM 2116 C CA . LEU A 1 261 ? 17.053 -17.207 -10.318 1.00 91.69 261 LEU A CA 1
ATOM 2117 C C . LEU A 1 261 ? 16.755 -15.821 -9.738 1.00 91.69 261 LEU A C 1
ATOM 2119 O O . LEU A 1 261 ? 17.178 -14.803 -10.289 1.00 91.69 261 LEU A O 1
ATOM 2123 N N . TYR A 1 262 ? 16.016 -15.780 -8.634 1.00 94.19 262 TYR A N 1
ATOM 2124 C CA . TYR A 1 262 ? 15.503 -14.564 -8.023 1.00 94.19 262 TYR A CA 1
ATOM 2125 C C . TYR A 1 262 ? 16.299 -14.128 -6.799 1.00 94.19 262 TYR A C 1
ATOM 2127 O O . TYR A 1 262 ? 15.993 -13.079 -6.244 1.00 94.19 262 TYR A O 1
ATOM 2135 N N . LEU A 1 263 ? 17.318 -14.884 -6.386 1.00 93.50 263 LEU A N 1
ATOM 2136 C CA . LEU A 1 263 ? 18.112 -14.568 -5.203 1.00 93.50 263 LEU A CA 1
ATOM 2137 C C . LEU A 1 263 ? 19.202 -13.531 -5.494 1.00 93.50 263 LEU A C 1
ATOM 2139 O O . LEU A 1 263 ? 19.830 -13.507 -6.556 1.00 93.50 263 LEU A O 1
ATOM 2143 N N . ASN A 1 264 ? 19.433 -12.674 -4.508 1.00 91.44 264 ASN A N 1
ATOM 2144 C CA . ASN A 1 264 ? 20.541 -11.741 -4.436 1.00 91.44 264 ASN A CA 1
ATOM 2145 C C . ASN A 1 264 ? 21.723 -12.417 -3.712 1.00 91.44 264 ASN A C 1
ATOM 2147 O O . ASN A 1 264 ? 21.628 -12.676 -2.510 1.00 91.44 264 ASN A O 1
ATOM 2151 N N . PRO A 1 265 ? 22.863 -12.675 -4.381 1.00 90.81 265 PRO A N 1
ATOM 2152 C CA . PRO A 1 265 ? 24.013 -13.337 -3.754 1.00 90.81 265 PRO A CA 1
ATOM 2153 C C . PRO A 1 265 ? 24.628 -12.530 -2.606 1.00 90.81 265 PRO A C 1
ATOM 2155 O O . PRO A 1 265 ? 25.266 -13.107 -1.723 1.00 90.81 265 PRO A O 1
ATOM 2158 N N . PHE A 1 266 ? 24.421 -11.211 -2.609 1.00 88.75 266 PHE A N 1
ATOM 2159 C CA . PHE A 1 266 ? 24.926 -10.296 -1.592 1.00 88.75 266 PHE A CA 1
ATOM 2160 C C . PHE A 1 266 ? 23.982 -10.147 -0.403 1.00 88.75 266 PHE A C 1
ATOM 2162 O O . PHE A 1 266 ? 24.308 -9.396 0.512 1.00 88.75 266 PHE A O 1
ATOM 2169 N N . TYR A 1 267 ? 22.830 -10.829 -0.402 1.00 89.12 267 TYR A N 1
ATOM 2170 C CA . TYR A 1 267 ? 21.905 -10.786 0.721 1.00 89.12 267 TYR A CA 1
ATOM 2171 C C . TYR A 1 267 ? 22.590 -11.247 2.010 1.00 89.12 267 TYR A C 1
ATOM 2173 O O . TYR A 1 267 ? 23.223 -12.314 2.062 1.00 89.12 267 TYR A O 1
ATOM 2181 N N . ALA A 1 268 ? 22.444 -10.417 3.039 1.00 84.00 268 ALA A N 1
ATOM 2182 C CA . ALA A 1 268 ? 22.892 -10.690 4.390 1.00 84.00 268 ALA A CA 1
ATOM 2183 C C . ALA A 1 268 ? 21.674 -10.670 5.312 1.00 84.00 268 ALA A C 1
ATOM 2185 O O . ALA A 1 268 ? 21.067 -9.619 5.525 1.00 84.00 268 ALA A O 1
ATOM 2186 N N . GLU A 1 269 ? 21.337 -11.835 5.858 1.00 77.06 269 GLU A N 1
ATOM 2187 C CA . GLU A 1 269 ? 20.276 -11.975 6.846 1.00 77.06 269 GLU A CA 1
ATOM 2188 C C . GLU A 1 269 ? 20.671 -11.202 8.109 1.00 77.06 269 GLU A C 1
ATOM 2190 O O . GLU A 1 269 ? 21.616 -11.553 8.817 1.00 77.06 269 GLU A O 1
ATOM 2195 N N . ARG A 1 270 ? 20.000 -10.073 8.339 1.00 71.12 270 ARG A N 1
ATOM 2196 C CA . ARG A 1 270 ? 20.110 -9.273 9.560 1.00 71.12 270 ARG A CA 1
ATOM 2197 C C . ARG A 1 270 ? 18.707 -8.837 9.950 1.00 71.12 270 ARG A C 1
ATOM 2199 O O . ARG A 1 270 ? 18.084 -8.075 9.216 1.00 71.12 270 ARG A O 1
ATOM 2206 N N . SER A 1 271 ? 18.226 -9.340 11.079 1.00 59.94 271 SER A N 1
ATOM 2207 C CA . SER A 1 271 ? 16.832 -9.225 11.517 1.00 59.94 271 SER A CA 1
ATOM 2208 C C . SER A 1 271 ? 16.444 -7.846 12.055 1.00 59.94 271 SER A C 1
ATOM 2210 O O . SER A 1 271 ? 15.260 -7.522 12.047 1.00 59.94 271 SER A O 1
ATOM 2212 N N . ASP A 1 272 ? 17.413 -7.017 12.459 1.00 63.50 272 ASP A N 1
ATOM 2213 C CA . ASP A 1 272 ? 17.122 -5.918 13.397 1.00 63.50 272 ASP A CA 1
ATOM 2214 C C . ASP A 1 272 ? 17.295 -4.506 12.807 1.00 63.50 272 ASP A C 1
ATOM 2216 O O . ASP A 1 272 ? 17.270 -3.526 13.540 1.00 63.50 272 ASP A O 1
ATOM 2220 N N . ASN A 1 273 ? 17.508 -4.354 11.492 1.00 73.62 273 ASN A N 1
ATOM 2221 C CA . ASN A 1 273 ? 17.772 -3.030 10.908 1.00 73.62 273 ASN A CA 1
ATOM 2222 C C . ASN A 1 273 ? 16.584 -2.496 10.103 1.00 73.62 273 ASN A C 1
ATOM 2224 O O . ASN A 1 273 ? 16.174 -3.092 9.107 1.00 73.62 273 ASN A O 1
ATOM 2228 N N . VAL A 1 274 ? 16.116 -1.301 10.463 1.00 83.44 274 VAL A N 1
ATOM 2229 C CA . VAL A 1 274 ? 15.174 -0.526 9.650 1.00 83.44 274 VAL A CA 1
ATOM 2230 C C . VAL A 1 274 ? 15.896 0.184 8.509 1.00 83.44 274 VAL A C 1
ATOM 2232 O O . VAL A 1 274 ? 16.917 0.841 8.708 1.00 83.44 274 VAL A O 1
ATOM 2235 N N . LEU A 1 275 ? 15.345 0.054 7.299 1.00 85.25 275 LEU A N 1
ATOM 2236 C CA . LEU A 1 275 ? 15.901 0.632 6.079 1.00 85.25 275 LEU A CA 1
ATOM 2237 C C . LEU A 1 275 ? 15.362 2.041 5.843 1.00 85.25 275 LEU A C 1
ATOM 2239 O O . LEU A 1 275 ? 14.172 2.221 5.590 1.00 85.25 275 LEU A O 1
ATOM 2243 N N . ILE A 1 276 ? 16.259 3.026 5.824 1.00 84.50 276 ILE A N 1
ATOM 2244 C CA . ILE A 1 276 ? 15.932 4.398 5.420 1.00 84.50 276 ILE A CA 1
ATOM 2245 C C . ILE A 1 276 ? 16.646 4.720 4.098 1.00 84.50 276 ILE A C 1
ATOM 2247 O O . ILE A 1 276 ? 17.857 4.969 4.095 1.00 84.50 276 ILE A O 1
ATOM 2251 N N . PRO A 1 277 ? 15.940 4.697 2.952 1.00 85.25 277 PRO A N 1
ATOM 2252 C CA . PRO A 1 277 ? 16.549 5.022 1.668 1.00 85.25 277 PRO A CA 1
ATOM 2253 C C . PRO A 1 277 ? 16.880 6.517 1.555 1.00 85.25 277 PRO A C 1
ATOM 2255 O O . PRO A 1 277 ? 16.236 7.371 2.160 1.00 85.25 277 PRO A O 1
ATOM 2258 N N . ASN A 1 278 ? 17.869 6.852 0.720 1.00 85.44 278 ASN A N 1
ATOM 2259 C CA . ASN A 1 278 ? 18.159 8.240 0.366 1.00 85.44 278 ASN A CA 1
ATOM 2260 C C . ASN A 1 278 ? 17.146 8.724 -0.686 1.00 85.44 278 ASN A C 1
ATOM 2262 O O . ASN A 1 278 ? 17.182 8.280 -1.833 1.00 85.44 278 ASN A O 1
ATOM 2266 N N . ASN A 1 279 ? 16.256 9.643 -0.308 1.00 88.69 279 ASN A N 1
ATOM 2267 C CA . ASN A 1 279 ? 15.238 10.222 -1.194 1.00 88.69 279 ASN A CA 1
ATOM 2268 C C . ASN A 1 279 ? 15.702 11.490 -1.936 1.00 88.69 279 ASN A C 1
ATOM 2270 O O . ASN A 1 279 ? 14.883 12.190 -2.537 1.00 88.69 279 ASN A O 1
ATOM 2274 N N . SER A 1 280 ? 16.996 11.823 -1.917 1.00 91.31 280 SER A N 1
ATOM 2275 C CA . SER A 1 280 ? 17.529 12.912 -2.737 1.00 91.31 280 SER A CA 1
ATOM 2276 C C . SER A 1 280 ? 17.294 12.612 -4.217 1.00 91.31 280 SER A C 1
ATOM 2278 O O . SER A 1 280 ? 17.558 11.505 -4.688 1.00 91.31 280 SER A O 1
ATOM 2280 N N . SER A 1 281 ? 16.882 13.627 -4.979 1.00 90.06 281 SER A N 1
ATOM 2281 C CA . SER A 1 281 ? 16.724 13.527 -6.437 1.00 90.06 281 SER A CA 1
ATOM 2282 C C . SER A 1 281 ? 17.995 13.049 -7.149 1.00 90.06 281 SER A C 1
ATOM 2284 O O . SER A 1 281 ? 17.898 12.418 -8.191 1.00 90.06 281 SER A O 1
ATOM 2286 N N . ARG A 1 282 ? 19.180 13.265 -6.558 1.00 91.62 282 ARG A N 1
ATOM 2287 C CA . ARG A 1 282 ? 20.472 12.775 -7.075 1.00 91.62 282 ARG A CA 1
ATOM 2288 C C . ARG A 1 282 ? 20.634 11.250 -7.004 1.00 91.62 282 ARG A C 1
ATOM 2290 O O . ARG A 1 282 ? 21.437 10.689 -7.744 1.00 91.62 282 ARG A O 1
ATOM 2297 N N . HIS A 1 283 ? 19.908 10.585 -6.104 1.00 90.12 283 HIS A N 1
ATOM 2298 C CA . HIS A 1 283 ? 19.999 9.137 -5.883 1.00 90.12 283 HIS A CA 1
ATOM 2299 C C . HIS A 1 283 ? 18.864 8.363 -6.557 1.00 90.12 283 HIS A C 1
ATOM 2301 O O . HIS A 1 283 ? 19.024 7.180 -6.853 1.00 90.12 283 HIS A O 1
ATOM 2307 N N . ILE A 1 284 ? 17.740 9.023 -6.839 1.00 92.94 284 ILE A N 1
ATOM 2308 C CA . ILE A 1 284 ? 16.604 8.426 -7.539 1.00 92.94 284 ILE A CA 1
ATOM 2309 C C . ILE A 1 284 ? 16.903 8.422 -9.037 1.00 92.94 284 ILE A C 1
ATOM 2311 O O . ILE A 1 284 ? 17.032 9.469 -9.665 1.00 92.94 284 ILE A O 1
ATOM 2315 N N . LYS A 1 285 ? 17.014 7.226 -9.614 1.00 94.06 285 LYS A N 1
ATOM 2316 C CA . LYS A 1 285 ? 17.366 7.023 -11.023 1.00 94.06 285 LYS A CA 1
ATOM 2317 C C . LYS A 1 285 ? 16.225 6.346 -11.768 1.00 94.06 285 LYS A C 1
ATOM 2319 O O . LYS A 1 285 ? 15.454 5.586 -11.185 1.00 94.06 285 LYS A O 1
ATOM 2324 N N . LEU A 1 286 ? 16.158 6.578 -13.077 1.00 95.88 286 LEU A N 1
ATOM 2325 C CA . LEU A 1 286 ? 15.272 5.808 -13.940 1.00 95.88 286 LEU A CA 1
ATOM 2326 C C . LEU A 1 286 ? 15.678 4.329 -13.927 1.00 95.88 286 LEU A C 1
ATOM 2328 O O . LEU A 1 286 ? 16.845 3.990 -14.133 1.00 95.88 286 LEU A O 1
ATOM 2332 N N . TRP A 1 287 ? 14.691 3.452 -13.761 1.00 95.69 287 TRP A N 1
ATOM 2333 C CA . TRP A 1 287 ? 14.873 2.010 -13.850 1.00 95.69 287 TRP A CA 1
ATOM 2334 C C . TRP A 1 287 ? 14.997 1.555 -15.312 1.00 95.69 287 TRP A C 1
ATOM 2336 O O . TRP A 1 287 ? 14.043 1.079 -15.928 1.00 95.69 287 TRP A O 1
ATOM 2346 N N . LYS A 1 288 ? 16.187 1.743 -15.892 1.00 93.38 288 LYS A N 1
ATOM 2347 C CA . LYS A 1 288 ? 16.442 1.490 -17.320 1.00 93.38 288 LYS A CA 1
ATOM 2348 C C . LYS A 1 288 ? 16.165 0.038 -17.733 1.00 93.38 288 LYS A C 1
ATOM 2350 O O . LYS A 1 288 ? 15.523 -0.173 -18.754 1.00 93.38 288 LYS A O 1
ATOM 2355 N N . ASN A 1 289 ? 16.550 -0.943 -16.910 1.00 93.12 289 ASN A N 1
ATOM 2356 C CA . ASN A 1 289 ? 16.314 -2.369 -17.186 1.00 93.12 289 ASN A CA 1
ATOM 2357 C C . ASN A 1 289 ? 14.820 -2.732 -17.293 1.00 93.12 289 ASN A C 1
ATOM 2359 O O . ASN A 1 289 ? 14.503 -3.788 -17.830 1.00 93.12 289 ASN A O 1
ATOM 2363 N N . TYR A 1 290 ? 13.906 -1.882 -16.809 1.00 94.81 290 TYR A N 1
ATOM 2364 C CA . TYR A 1 290 ? 12.467 -2.061 -16.992 1.00 94.81 290 TYR A CA 1
ATOM 2365 C C . TYR A 1 290 ? 11.904 -1.141 -18.084 1.00 94.81 290 TYR A C 1
ATOM 2367 O O . TYR A 1 290 ? 11.332 -1.623 -19.058 1.00 94.81 290 TYR A O 1
ATOM 2375 N N . TYR A 1 291 ? 12.095 0.178 -17.969 1.00 95.44 291 TYR A N 1
ATOM 2376 C CA . TYR A 1 291 ? 11.464 1.142 -18.883 1.00 95.44 291 TYR A CA 1
ATOM 2377 C C . TYR A 1 291 ? 12.115 1.201 -20.268 1.00 95.44 291 TYR A C 1
ATOM 2379 O O . TYR A 1 291 ? 11.428 1.480 -21.243 1.00 95.44 291 TYR A O 1
ATOM 2387 N N . CYS A 1 292 ? 13.415 0.918 -20.379 1.00 92.94 292 CYS A N 1
ATOM 2388 C CA . CYS A 1 292 ? 14.158 0.973 -21.643 1.00 92.94 292 CYS A CA 1
ATOM 2389 C C . CYS A 1 292 ? 14.340 -0.408 -22.291 1.00 92.94 292 CYS A C 1
ATOM 2391 O O . CYS A 1 292 ? 14.940 -0.502 -23.356 1.00 92.94 292 CYS A O 1
ATOM 2393 N N . ARG A 1 293 ? 13.829 -1.489 -21.683 1.00 90.75 293 ARG A N 1
ATOM 2394 C CA . ARG A 1 293 ? 14.134 -2.880 -22.082 1.00 90.75 293 ARG A CA 1
ATOM 2395 C C . ARG A 1 293 ? 13.725 -3.269 -23.504 1.00 90.75 293 ARG A C 1
ATOM 2397 O O . ARG A 1 293 ? 14.251 -4.243 -24.025 1.00 90.75 293 ARG A O 1
ATOM 2404 N N . TYR A 1 294 ? 12.811 -2.516 -24.111 1.00 87.19 294 TYR A N 1
ATOM 2405 C CA . TYR A 1 294 ? 12.345 -2.718 -25.486 1.00 87.19 294 TYR A CA 1
ATOM 2406 C C . TYR A 1 294 ? 12.878 -1.666 -26.469 1.00 87.19 294 TYR A C 1
ATOM 2408 O O . TYR A 1 294 ? 12.490 -1.669 -27.634 1.00 87.19 294 TYR A O 1
ATOM 2416 N N . MET A 1 295 ? 13.737 -0.742 -26.023 1.00 85.44 295 MET A N 1
ATOM 2417 C CA . MET A 1 295 ? 14.343 0.242 -26.919 1.00 85.44 295 MET A CA 1
ATOM 2418 C C . MET A 1 295 ? 15.331 -0.450 -27.871 1.00 85.44 295 MET A C 1
ATOM 2420 O O . MET A 1 295 ? 16.205 -1.187 -27.402 1.00 85.44 295 MET A O 1
ATOM 2424 N N . PRO A 1 296 ? 15.264 -0.185 -29.189 1.00 80.62 296 PRO A N 1
ATOM 2425 C CA . PRO A 1 296 ? 16.282 -0.633 -30.131 1.00 80.62 296 PRO A CA 1
ATOM 2426 C C . PRO A 1 296 ? 17.690 -0.234 -29.671 1.00 80.62 296 PRO A C 1
ATOM 2428 O O . PRO A 1 296 ? 17.921 0.895 -29.247 1.00 80.62 296 PRO A O 1
ATOM 2431 N N . GLY A 1 297 ? 18.634 -1.175 -29.718 1.00 76.06 297 GLY A N 1
ATOM 2432 C CA . GLY A 1 297 ? 20.021 -0.943 -29.301 1.00 76.06 297 GLY A CA 1
ATOM 2433 C C . GLY A 1 297 ? 20.261 -0.921 -27.784 1.00 76.06 297 GLY A C 1
ATOM 2434 O O . GLY A 1 297 ? 21.418 -1.003 -27.365 1.00 76.06 297 GLY A O 1
ATOM 2435 N N . TYR A 1 298 ? 19.217 -0.892 -26.946 1.00 82.00 298 TYR A N 1
ATOM 2436 C CA . TYR A 1 298 ? 19.390 -1.022 -25.502 1.00 82.00 298 TYR A CA 1
ATOM 2437 C C . TYR A 1 298 ? 19.761 -2.459 -25.139 1.00 82.00 298 TYR A C 1
ATOM 2439 O O . TYR A 1 298 ? 18.990 -3.401 -25.316 1.00 82.00 298 TYR A O 1
ATOM 2447 N N . ARG A 1 299 ? 20.966 -2.631 -24.594 1.00 79.44 299 ARG A N 1
ATOM 2448 C CA . ARG A 1 299 ? 21.420 -3.918 -24.070 1.00 79.44 299 ARG A CA 1
ATOM 2449 C C . ARG A 1 299 ? 21.030 -4.009 -22.605 1.00 79.44 299 ARG A C 1
ATOM 2451 O O . ARG A 1 299 ? 21.696 -3.427 -21.748 1.00 79.44 299 ARG A O 1
ATOM 2458 N N . SER A 1 300 ? 19.944 -4.732 -22.335 1.00 79.75 300 SER A N 1
ATOM 2459 C CA . SER A 1 300 ? 19.547 -5.052 -20.966 1.00 79.75 300 SER A CA 1
ATOM 2460 C C . SER A 1 300 ? 20.714 -5.700 -20.229 1.00 79.75 300 SER A C 1
ATOM 2462 O O . SER A 1 300 ? 21.320 -6.662 -20.702 1.00 79.75 300 SER A O 1
ATOM 2464 N N . THR A 1 301 ? 21.029 -5.172 -19.050 1.00 82.50 301 THR A N 1
ATOM 2465 C CA . THR A 1 301 ? 22.044 -5.789 -18.187 1.00 82.50 301 THR A CA 1
ATOM 2466 C C . THR A 1 301 ? 21.484 -6.975 -17.410 1.00 82.50 301 THR A C 1
ATOM 2468 O O . THR A 1 301 ? 22.254 -7.721 -16.812 1.00 82.50 301 THR A O 1
ATOM 2471 N N . LEU A 1 302 ? 20.164 -7.183 -17.442 1.00 83.31 302 LEU A N 1
ATOM 2472 C CA . LEU A 1 302 ? 19.468 -8.146 -16.596 1.00 83.31 302 LEU A CA 1
ATOM 2473 C C . LEU A 1 302 ? 19.928 -9.588 -16.824 1.00 83.31 302 LEU A C 1
ATOM 2475 O O . LEU A 1 302 ? 20.157 -10.305 -15.852 1.00 83.31 302 LEU A O 1
ATOM 2479 N N . ASP A 1 303 ? 20.096 -10.015 -18.076 1.00 80.62 303 ASP A N 1
ATOM 2480 C CA . ASP A 1 303 ? 20.503 -11.393 -18.380 1.00 80.62 303 ASP A CA 1
ATOM 2481 C C . ASP A 1 303 ? 21.936 -11.656 -17.916 1.00 80.62 303 ASP A C 1
ATOM 2483 O O . ASP A 1 303 ? 22.206 -12.644 -17.230 1.00 80.62 303 ASP A O 1
ATOM 2487 N N . VAL A 1 304 ? 22.836 -10.706 -18.187 1.00 83.94 304 VAL A N 1
ATOM 2488 C CA . VAL A 1 304 ? 24.231 -10.753 -17.729 1.00 83.94 304 VAL A CA 1
ATOM 2489 C C . VAL A 1 304 ? 24.300 -10.751 -16.198 1.00 83.94 304 VAL A C 1
ATOM 2491 O O . VAL A 1 304 ? 25.068 -11.513 -15.611 1.00 83.94 304 VAL A O 1
ATOM 2494 N N . LEU A 1 305 ? 23.490 -9.926 -15.528 1.00 83.31 305 LEU A N 1
ATOM 2495 C CA . LEU A 1 305 ? 23.413 -9.874 -14.066 1.00 83.31 305 LEU A CA 1
ATOM 2496 C C . LEU A 1 305 ? 22.855 -11.176 -13.482 1.00 83.31 305 LEU A C 1
ATOM 2498 O O . LEU A 1 305 ? 23.424 -11.695 -12.526 1.00 83.31 305 LEU A O 1
ATOM 2502 N N . THR A 1 306 ? 21.809 -11.744 -14.082 1.00 83.19 306 THR A N 1
ATOM 2503 C CA . THR A 1 306 ? 21.202 -13.010 -13.640 1.00 83.19 306 THR A CA 1
ATOM 2504 C C . THR A 1 306 ? 22.203 -14.164 -13.734 1.00 83.19 306 THR A C 1
ATOM 2506 O O . THR A 1 306 ? 22.344 -14.944 -12.789 1.00 83.19 306 THR A O 1
ATOM 2509 N N . GLN A 1 307 ? 22.942 -14.258 -14.844 1.00 84.81 307 GLN A N 1
ATOM 2510 C CA . GLN A 1 307 ? 23.991 -15.267 -15.016 1.00 84.81 307 GLN A CA 1
ATOM 2511 C C . GLN A 1 307 ? 25.097 -15.099 -13.967 1.00 84.81 307 GLN A C 1
ATOM 2513 O O . GLN A 1 307 ? 25.461 -16.062 -13.293 1.00 84.81 307 GLN A O 1
ATOM 2518 N N . ARG A 1 308 ? 25.578 -13.865 -13.753 1.00 87.31 308 ARG A N 1
ATOM 2519 C CA . ARG A 1 308 ? 26.578 -13.566 -12.712 1.00 87.31 308 ARG A CA 1
ATOM 2520 C C . ARG A 1 308 ? 26.081 -13.931 -11.315 1.00 87.31 308 ARG A C 1
ATOM 2522 O O . ARG A 1 308 ? 26.839 -14.508 -10.541 1.00 87.31 308 ARG A O 1
ATOM 2529 N N . TYR A 1 309 ? 24.827 -13.626 -10.990 1.00 90.31 309 TYR A N 1
ATOM 2530 C CA . TYR A 1 309 ? 24.241 -13.953 -9.688 1.00 90.31 309 TYR A CA 1
ATOM 2531 C C . TYR A 1 309 ? 24.141 -15.459 -9.474 1.00 90.31 309 TYR A C 1
ATOM 2533 O O . TYR A 1 309 ? 24.508 -15.938 -8.405 1.00 90.31 309 TYR A O 1
ATOM 2541 N N . THR A 1 310 ? 23.755 -16.209 -10.505 1.00 88.12 310 THR A N 1
ATOM 2542 C CA . THR A 1 310 ? 23.731 -17.677 -10.458 1.00 88.12 310 THR A CA 1
ATOM 2543 C C . THR A 1 310 ? 25.125 -18.243 -10.173 1.00 88.12 310 THR A C 1
ATOM 2545 O O . THR A 1 310 ? 25.290 -19.058 -9.265 1.00 88.12 310 THR A O 1
ATOM 2548 N N . THR A 1 311 ? 26.155 -17.756 -10.874 1.00 90.31 311 THR A N 1
ATOM 2549 C CA . THR A 1 311 ? 27.549 -18.155 -10.624 1.00 90.31 311 THR A CA 1
ATOM 2550 C C . THR A 1 311 ? 27.989 -17.835 -9.194 1.00 90.31 311 THR A C 1
ATOM 2552 O O . THR A 1 311 ? 28.573 -18.688 -8.530 1.00 90.31 311 THR A O 1
ATOM 2555 N N . LEU A 1 312 ? 27.679 -16.637 -8.687 1.00 91.62 312 LEU A N 1
ATOM 2556 C CA . LEU A 1 312 ? 28.029 -16.231 -7.322 1.00 91.62 312 LEU A CA 1
ATOM 2557 C C . LEU A 1 312 ? 27.331 -17.084 -6.254 1.00 91.62 312 LEU A C 1
ATOM 2559 O O . LEU A 1 312 ? 27.963 -17.447 -5.265 1.00 91.62 312 LEU A O 1
ATOM 2563 N N . LEU A 1 313 ? 26.059 -17.438 -6.452 1.00 90.31 313 LEU A N 1
ATOM 2564 C CA . LEU A 1 313 ? 25.321 -18.318 -5.540 1.00 90.31 313 LEU A CA 1
ATOM 2565 C C . LEU A 1 313 ? 25.917 -19.730 -5.517 1.00 90.31 313 LEU A C 1
ATOM 2567 O O . LEU A 1 313 ? 26.110 -20.290 -4.439 1.00 90.31 313 LEU A O 1
ATOM 2571 N N . ASN A 1 314 ? 26.273 -20.277 -6.683 1.00 91.19 314 ASN A N 1
ATOM 2572 C CA . ASN A 1 314 ? 26.920 -21.587 -6.784 1.00 91.19 314 ASN A CA 1
ATOM 2573 C C . ASN A 1 314 ? 28.296 -21.599 -6.102 1.00 91.19 314 ASN A C 1
ATOM 2575 O O . ASN A 1 314 ? 28.605 -22.534 -5.364 1.00 91.19 314 ASN A O 1
ATOM 2579 N N . LEU A 1 315 ? 29.100 -20.547 -6.295 1.00 91.81 315 LEU A N 1
ATOM 2580 C CA . LEU A 1 315 ? 30.386 -20.389 -5.611 1.00 91.81 315 LEU A CA 1
ATOM 2581 C C . LEU A 1 315 ? 30.207 -20.269 -4.095 1.00 91.81 315 LEU A C 1
ATOM 2583 O O . LEU A 1 315 ? 30.883 -20.968 -3.345 1.00 91.81 315 LEU A O 1
ATOM 2587 N N . ARG A 1 316 ? 29.263 -19.436 -3.634 1.00 88.81 316 ARG A N 1
ATOM 2588 C CA . ARG A 1 316 ? 28.948 -19.285 -2.204 1.00 88.81 316 ARG A CA 1
ATOM 2589 C C . ARG A 1 316 ? 28.541 -20.619 -1.584 1.00 88.81 316 ARG A C 1
ATOM 2591 O O . ARG A 1 316 ? 29.015 -20.938 -0.497 1.00 88.81 316 ARG A O 1
ATOM 2598 N N . LYS A 1 317 ? 27.701 -21.399 -2.272 1.00 90.38 317 LYS A N 1
ATOM 2599 C CA . LYS A 1 317 ? 27.304 -22.740 -1.829 1.00 90.38 317 LYS A CA 1
ATOM 2600 C C . LYS A 1 317 ? 28.520 -23.660 -1.712 1.00 90.38 317 LYS A C 1
ATOM 2602 O O . LYS A 1 317 ? 28.756 -24.187 -0.634 1.00 90.38 317 LYS A O 1
ATOM 2607 N N . LYS A 1 318 ? 29.339 -23.753 -2.767 1.00 93.31 318 LYS A N 1
ATOM 2608 C CA . LYS A 1 318 ? 30.555 -24.581 -2.781 1.00 93.31 318 LYS A CA 1
ATOM 2609 C C . LYS A 1 318 ? 31.485 -24.268 -1.603 1.00 93.31 318 LYS A C 1
ATOM 2611 O O . LYS A 1 318 ? 31.889 -25.182 -0.897 1.00 93.31 318 LYS A O 1
ATOM 2616 N N . PHE A 1 319 ? 31.784 -22.990 -1.362 1.00 92.44 319 PHE A N 1
ATOM 2617 C CA . PHE A 1 319 ? 32.645 -22.594 -0.243 1.00 92.44 319 PHE A CA 1
ATOM 2618 C C . PHE A 1 319 ? 32.000 -22.845 1.124 1.00 92.44 319 PHE A C 1
ATOM 2620 O O . PHE A 1 319 ? 32.698 -23.166 2.079 1.00 92.44 319 PHE A O 1
ATOM 2627 N N . THR A 1 320 ? 30.676 -22.715 1.237 1.00 89.75 320 THR A N 1
ATOM 2628 C CA . THR A 1 320 ? 29.963 -23.021 2.488 1.00 89.75 320 THR A CA 1
ATOM 2629 C C . THR A 1 320 ? 30.037 -24.514 2.803 1.00 89.75 320 THR A C 1
ATOM 2631 O O . THR A 1 320 ? 30.314 -24.882 3.943 1.00 89.75 320 THR A O 1
ATOM 2634 N N . ASP A 1 321 ? 29.843 -25.366 1.796 1.00 92.12 321 ASP A N 1
ATOM 2635 C CA . ASP A 1 321 ? 29.936 -26.820 1.933 1.00 92.12 321 ASP A CA 1
ATOM 2636 C C . ASP A 1 321 ? 31.366 -27.246 2.323 1.00 92.12 321 ASP A C 1
ATOM 2638 O O . ASP A 1 321 ? 31.541 -28.047 3.238 1.00 92.12 321 ASP A O 1
ATOM 2642 N N . GLU A 1 322 ? 32.390 -26.640 1.712 1.00 92.81 322 GLU A N 1
ATOM 2643 C CA . GLU A 1 322 ? 33.805 -26.873 2.041 1.00 92.81 322 GLU A CA 1
ATOM 2644 C C . GLU A 1 322 ? 34.153 -26.446 3.480 1.00 92.81 322 GLU A C 1
ATOM 2646 O O . GLU A 1 322 ? 34.776 -27.206 4.220 1.00 92.81 322 GLU A O 1
ATOM 2651 N N . ILE A 1 323 ? 33.680 -25.275 3.928 1.00 90.56 323 ILE A N 1
ATOM 2652 C CA . ILE A 1 323 ? 33.841 -24.824 5.322 1.00 90.56 323 ILE A CA 1
ATOM 2653 C C . ILE A 1 323 ? 33.176 -25.801 6.298 1.00 90.56 323 ILE A C 1
ATOM 2655 O O . ILE A 1 323 ? 33.741 -26.100 7.350 1.00 90.56 323 ILE A O 1
ATOM 2659 N N . ASN A 1 324 ? 31.974 -26.283 5.978 1.00 90.06 324 ASN A N 1
ATOM 2660 C CA . ASN A 1 324 ? 31.255 -27.222 6.834 1.00 90.06 324 ASN A CA 1
ATOM 2661 C C . ASN A 1 324 ? 31.970 -28.575 6.919 1.00 90.06 324 ASN A C 1
ATOM 2663 O O . ASN A 1 324 ? 32.039 -29.140 8.007 1.00 90.06 324 ASN A O 1
ATOM 2667 N N . HIS A 1 325 ? 32.544 -29.057 5.814 1.00 90.44 325 HIS A N 1
ATOM 2668 C CA . HIS A 1 325 ? 33.340 -30.284 5.801 1.00 90.44 325 HIS A CA 1
ATOM 2669 C C . HIS A 1 325 ? 34.596 -30.154 6.676 1.00 90.44 325 HIS A C 1
ATOM 2671 O O . HIS A 1 325 ? 34.794 -30.965 7.574 1.00 90.44 325 HIS A O 1
ATOM 2677 N N . ILE A 1 326 ? 35.362 -29.065 6.523 1.00 89.81 326 ILE A N 1
ATOM 2678 C CA . ILE A 1 326 ? 36.556 -28.795 7.348 1.00 89.81 326 ILE A CA 1
ATOM 2679 C C . ILE A 1 326 ? 36.203 -28.708 8.841 1.00 89.81 326 ILE A C 1
ATOM 2681 O O . ILE A 1 326 ? 36.952 -29.192 9.688 1.00 89.81 326 ILE A O 1
ATOM 2685 N N . ARG A 1 327 ? 35.063 -28.097 9.192 1.00 86.56 327 ARG A N 1
ATOM 2686 C CA . ARG A 1 327 ? 34.595 -28.025 10.588 1.00 86.56 327 ARG A CA 1
ATOM 2687 C C . ARG A 1 327 ? 34.269 -29.403 11.160 1.00 86.56 327 ARG A C 1
ATOM 2689 O O . ARG A 1 327 ? 34.614 -29.665 12.305 1.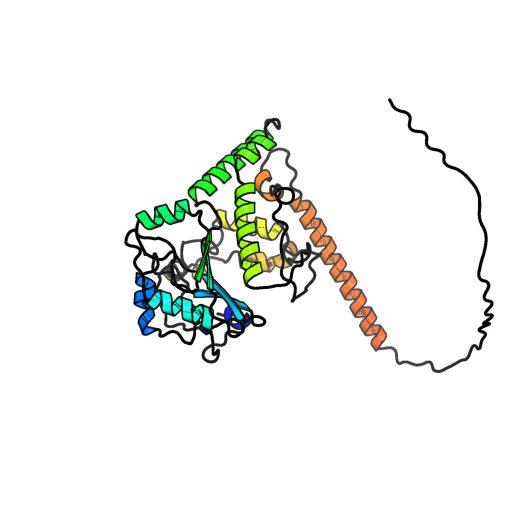00 86.56 327 ARG A O 1
ATOM 2696 N N . GLN A 1 328 ? 33.636 -30.268 10.370 1.00 80.50 328 GLN A N 1
ATOM 2697 C CA . GLN A 1 328 ? 33.326 -31.638 10.782 1.00 80.50 328 GLN A CA 1
ATOM 2698 C C . GLN A 1 328 ? 34.595 -32.483 10.962 1.00 80.50 328 GLN A C 1
ATOM 2700 O O . GLN A 1 328 ? 34.670 -33.250 11.919 1.00 80.50 328 GLN A O 1
ATOM 2705 N N . ASP A 1 329 ? 35.605 -32.298 10.110 1.00 74.81 329 ASP A N 1
ATOM 2706 C CA . ASP A 1 329 ? 36.889 -33.001 10.224 1.00 74.81 329 ASP A CA 1
ATOM 2707 C C . ASP A 1 329 ? 37.718 -32.506 11.425 1.00 74.81 329 ASP A C 1
ATOM 2709 O O . ASP A 1 329 ? 38.378 -33.295 12.103 1.00 74.81 329 ASP A O 1
ATOM 2713 N N . GLY A 1 330 ? 37.645 -31.207 11.740 1.00 61.62 330 GLY A N 1
ATOM 2714 C CA . GLY A 1 330 ? 38.294 -30.610 12.911 1.00 61.62 330 GLY A CA 1
ATOM 2715 C C . GLY A 1 330 ? 37.714 -31.071 14.254 1.00 61.62 330 GLY A C 1
ATOM 2716 O O . GLY A 1 330 ? 38.458 -31.176 15.228 1.00 61.62 330 GLY A O 1
ATOM 2717 N N . ASP A 1 331 ? 36.421 -31.405 14.303 1.00 59.50 331 ASP A N 1
ATOM 2718 C CA . ASP A 1 331 ? 35.765 -31.970 15.494 1.00 59.50 331 ASP A CA 1
ATOM 2719 C C . ASP A 1 331 ? 36.047 -33.479 15.681 1.00 59.50 331 ASP A C 1
ATOM 2721 O O . ASP A 1 331 ? 35.811 -34.015 16.766 1.00 59.50 331 ASP A O 1
ATOM 2725 N N . GLN A 1 332 ? 36.591 -34.175 14.670 1.00 54.06 332 GLN A N 1
ATOM 2726 C CA . GLN A 1 332 ? 36.972 -35.596 14.759 1.00 54.06 332 GLN A CA 1
ATOM 2727 C C . GLN A 1 332 ? 38.445 -35.843 15.131 1.00 54.06 332 GLN A C 1
ATOM 2729 O O . GLN A 1 332 ? 38.823 -36.992 15.372 1.00 54.06 332 GLN A O 1
ATOM 2734 N N . GLN A 1 333 ? 39.286 -34.807 15.240 1.00 47.12 333 GLN A N 1
ATOM 2735 C CA . GLN A 1 333 ? 40.641 -34.954 15.784 1.00 47.12 333 GLN A CA 1
ATOM 2736 C C . GLN A 1 333 ? 40.632 -34.821 17.321 1.00 47.12 333 GLN A C 1
ATOM 2738 O O . GLN A 1 333 ? 40.342 -33.740 17.841 1.00 47.12 333 GLN A O 1
ATOM 2743 N N . PRO A 1 334 ? 40.995 -35.868 18.093 1.00 42.34 334 PRO A N 1
ATOM 2744 C CA . PRO A 1 334 ? 41.184 -35.713 19.528 1.00 42.34 334 PRO A CA 1
ATOM 2745 C C . PRO A 1 334 ? 42.332 -34.732 19.783 1.00 42.34 334 PRO A C 1
ATOM 2747 O O . PRO A 1 334 ? 43.403 -34.862 19.190 1.00 42.34 334 PRO A O 1
ATOM 2750 N N . ARG A 1 335 ? 42.130 -33.771 20.700 1.00 54.41 335 ARG A N 1
ATOM 2751 C CA . ARG A 1 335 ? 43.207 -32.928 21.248 1.00 54.41 335 ARG A CA 1
ATOM 2752 C C . ARG A 1 335 ? 44.246 -33.814 21.939 1.00 54.41 335 ARG A C 1
ATOM 2754 O O . ARG A 1 335 ? 44.194 -34.027 23.145 1.00 54.41 335 ARG A O 1
ATOM 2761 N N . LEU A 1 336 ? 45.214 -34.293 21.176 1.00 43.31 336 LEU A N 1
ATOM 2762 C CA . LEU A 1 336 ? 46.485 -34.780 21.672 1.00 43.31 336 LEU A CA 1
ATOM 2763 C C . LEU A 1 336 ? 47.542 -33.815 21.161 1.00 43.31 336 LEU A C 1
ATOM 2765 O O . LEU A 1 336 ? 47.842 -33.800 19.974 1.00 43.31 336 LEU A O 1
ATOM 2769 N N . LEU A 1 337 ? 48.041 -32.975 22.067 1.00 39.03 337 LEU A N 1
ATOM 2770 C CA . LEU A 1 337 ? 49.470 -32.776 22.307 1.00 39.03 337 LEU A CA 1
ATOM 2771 C C . LEU A 1 337 ? 49.643 -31.776 23.456 1.00 39.03 337 LEU A C 1
ATOM 2773 O O . LEU A 1 337 ? 49.601 -30.557 23.299 1.00 39.03 337 LEU A O 1
ATOM 2777 N N . SER A 1 338 ? 49.842 -32.342 24.642 1.00 35.38 338 SER A N 1
ATOM 2778 C CA . SER A 1 338 ? 50.562 -31.713 25.737 1.00 35.38 338 SER A CA 1
ATOM 2779 C C . SER A 1 338 ? 52.060 -31.667 25.410 1.00 35.38 338 SER A C 1
ATOM 2781 O O . SER A 1 338 ? 52.660 -32.715 25.200 1.00 35.38 338 SER A O 1
ATOM 2783 N N . GLY A 1 339 ? 52.645 -30.466 25.454 1.00 33.22 339 GLY A N 1
ATOM 2784 C CA . GLY A 1 339 ? 54.010 -30.200 25.923 1.00 33.22 339 GLY A CA 1
ATOM 2785 C C . GLY A 1 339 ? 55.197 -30.549 25.015 1.00 33.22 339 GLY A C 1
ATOM 2786 O O . GLY A 1 339 ? 55.584 -31.701 24.918 1.00 33.22 339 GLY A O 1
ATOM 2787 N N . THR A 1 340 ? 55.910 -29.519 24.547 1.00 31.17 340 THR A N 1
ATOM 2788 C CA . THR A 1 340 ? 57.312 -29.317 24.965 1.00 31.17 340 THR A CA 1
ATOM 2789 C C . THR A 1 340 ? 57.706 -27.847 24.851 1.00 31.17 340 THR A C 1
ATOM 2791 O O . THR A 1 340 ? 57.311 -27.140 23.929 1.00 31.17 340 THR A O 1
ATOM 2794 N N . LEU A 1 341 ? 58.449 -27.415 25.864 1.00 38.34 341 LEU A N 1
ATOM 2795 C CA . LEU A 1 341 ? 58.979 -26.084 26.122 1.00 38.34 341 LEU A CA 1
ATOM 2796 C C . LEU A 1 341 ? 59.865 -25.554 24.986 1.00 38.34 341 LEU A C 1
ATOM 2798 O O . LEU A 1 341 ? 60.766 -26.255 24.540 1.00 38.34 341 LEU A O 1
ATOM 2802 N N . TYR A 1 342 ? 59.716 -24.269 24.661 1.00 28.50 342 TYR A N 1
ATOM 2803 C CA . TYR A 1 342 ? 60.857 -23.417 24.325 1.00 28.50 342 TYR A CA 1
ATOM 2804 C C . TYR A 1 342 ? 60.744 -22.103 25.105 1.00 28.50 342 TYR A C 1
ATOM 2806 O O . TYR A 1 342 ? 59.812 -21.320 24.930 1.00 28.50 342 TYR A O 1
ATOM 2814 N N . GLN A 1 343 ? 61.685 -21.927 26.032 1.00 29.91 343 GLN A N 1
ATOM 2815 C CA . GLN A 1 343 ? 61.892 -20.737 26.849 1.00 29.91 343 GLN A CA 1
ATOM 2816 C C . GLN A 1 343 ? 62.679 -19.670 26.071 1.00 29.91 343 GLN A C 1
ATOM 2818 O O . GLN A 1 343 ? 63.783 -19.951 25.616 1.00 29.91 343 GLN A O 1
ATOM 2823 N N . SER A 1 344 ? 62.133 -18.447 26.100 1.00 28.02 344 SER A N 1
ATOM 2824 C CA . SER A 1 344 ? 62.811 -17.157 26.364 1.00 28.02 344 SER A CA 1
ATOM 2825 C C . SER A 1 344 ? 63.782 -16.563 25.316 1.00 28.02 344 SER A C 1
ATOM 2827 O O . SER A 1 344 ? 64.319 -17.303 24.501 1.00 28.02 344 SER A O 1
ATOM 2829 N N . PRO A 1 345 ? 64.091 -15.239 25.360 1.00 36.81 345 PRO A N 1
ATOM 2830 C CA . PRO A 1 345 ? 63.706 -14.240 26.373 1.00 36.81 345 PRO A CA 1
ATOM 2831 C C . PRO A 1 345 ? 63.088 -12.929 25.843 1.00 36.81 345 PRO A C 1
ATOM 2833 O O . PRO A 1 345 ? 63.378 -12.446 24.751 1.00 36.81 345 PRO A O 1
ATOM 2836 N N . MET A 1 346 ? 62.303 -12.294 26.720 1.00 31.08 346 MET A N 1
ATOM 2837 C CA . MET A 1 346 ? 62.116 -10.846 26.720 1.00 31.08 346 MET A CA 1
ATOM 2838 C C . MET A 1 346 ? 63.404 -10.153 27.180 1.00 31.08 346 MET A C 1
ATOM 2840 O O . MET A 1 346 ? 63.971 -10.527 28.207 1.00 31.08 346 MET A O 1
ATOM 2844 N N . THR A 1 347 ? 63.779 -9.069 26.509 1.00 28.84 347 THR A N 1
ATOM 2845 C CA . THR A 1 347 ? 64.602 -8.004 27.089 1.00 28.84 347 THR A CA 1
ATOM 2846 C C . THR A 1 347 ? 63.819 -6.701 27.041 1.00 28.84 347 THR A C 1
ATOM 2848 O O . THR A 1 347 ? 63.617 -6.089 25.997 1.00 28.84 347 THR A O 1
ATOM 2851 N N . THR A 1 348 ? 63.353 -6.294 28.215 1.00 29.61 348 THR A N 1
ATOM 2852 C CA . THR A 1 348 ? 62.956 -4.927 28.535 1.00 29.61 348 THR A CA 1
ATOM 2853 C C . THR A 1 348 ? 64.206 -4.077 28.737 1.00 29.61 348 THR A C 1
ATOM 2855 O O . THR A 1 348 ? 64.998 -4.374 29.631 1.00 29.61 348 THR A O 1
ATOM 2858 N N . THR A 1 349 ? 64.325 -2.971 28.007 1.00 26.81 349 THR A N 1
ATOM 2859 C CA . THR A 1 349 ? 65.117 -1.826 28.468 1.00 26.81 349 THR A CA 1
ATOM 2860 C C . THR A 1 349 ? 64.352 -0.545 28.180 1.00 26.81 349 THR A C 1
ATOM 2862 O O . THR A 1 349 ? 64.171 -0.127 27.041 1.00 26.81 349 THR A O 1
ATOM 2865 N N . SER A 1 350 ? 63.858 0.045 29.258 1.00 28.53 350 SER A N 1
ATOM 2866 C CA . SER A 1 350 ? 63.319 1.392 29.350 1.00 28.53 350 SER A CA 1
ATOM 2867 C C . SER A 1 350 ? 64.448 2.421 29.337 1.00 28.53 350 SER A C 1
ATOM 2869 O O . SER A 1 350 ? 65.336 2.334 30.183 1.00 28.53 350 SER A O 1
ATOM 2871 N N . THR A 1 351 ? 64.351 3.447 28.492 1.00 28.30 351 THR A N 1
ATOM 2872 C CA . THR A 1 351 ? 65.027 4.739 28.698 1.00 28.30 351 THR A CA 1
ATOM 2873 C C . THR A 1 351 ? 64.160 5.877 28.158 1.00 28.30 351 THR A C 1
ATOM 2875 O O . THR A 1 351 ? 63.929 6.012 26.960 1.00 28.30 351 THR A O 1
ATOM 2878 N N . ASN A 1 352 ? 63.676 6.699 29.091 1.00 28.97 352 ASN A N 1
ATOM 2879 C CA . ASN A 1 352 ? 63.144 8.041 28.864 1.00 28.97 352 ASN A CA 1
ATOM 2880 C C . ASN A 1 352 ? 64.239 8.954 28.304 1.00 28.97 352 ASN A C 1
ATOM 2882 O O . ASN A 1 352 ? 65.284 9.039 28.942 1.00 28.97 352 ASN A O 1
ATOM 2886 N N . ILE A 1 353 ? 63.955 9.735 27.255 1.00 28.91 353 ILE A N 1
ATOM 2887 C CA . ILE A 1 353 ? 64.519 11.086 27.094 1.00 28.91 353 ILE A CA 1
ATOM 2888 C C . ILE A 1 353 ? 63.451 12.009 26.496 1.00 28.91 353 ILE A C 1
ATOM 2890 O O . ILE A 1 353 ? 62.948 11.804 25.395 1.00 28.91 353 ILE A O 1
ATOM 2894 N N . SER A 1 354 ? 63.125 13.046 27.260 1.00 28.17 354 SER A N 1
ATOM 2895 C CA . SER A 1 354 ? 62.387 14.236 26.858 1.00 28.17 354 SER A CA 1
ATOM 2896 C C . SER A 1 354 ? 63.318 15.321 26.295 1.00 28.17 354 SER A C 1
ATOM 2898 O O . SER A 1 354 ? 64.410 15.507 26.821 1.00 28.17 354 SER A O 1
ATOM 2900 N N . ALA A 1 355 ? 62.755 16.136 25.394 1.00 28.94 355 ALA A N 1
ATOM 2901 C CA . ALA A 1 355 ? 63.025 17.564 25.152 1.00 28.94 355 ALA A CA 1
ATOM 2902 C C . ALA A 1 355 ? 64.124 18.009 24.150 1.00 28.94 355 ALA A C 1
ATOM 2904 O O . ALA A 1 355 ? 65.284 17.640 24.259 1.00 28.94 355 ALA A O 1
ATOM 2905 N N . GLN A 1 356 ? 63.698 18.969 23.298 1.00 26.81 356 GLN A N 1
ATOM 2906 C CA . GLN A 1 356 ? 64.459 20.003 22.551 1.00 26.81 356 GLN A CA 1
ATOM 2907 C C . GLN A 1 356 ? 65.302 19.502 21.348 1.00 26.81 356 GLN A C 1
ATOM 2909 O O . GLN A 1 356 ? 65.973 18.495 21.439 1.00 26.81 356 GLN A O 1
ATOM 2914 N N . SER A 1 357 ? 65.358 20.122 20.160 1.00 28.06 357 SER A N 1
ATOM 2915 C CA . SER A 1 357 ? 65.097 21.500 19.724 1.00 28.06 357 SER A CA 1
ATOM 2916 C C . SER A 1 357 ? 64.998 21.618 18.179 1.00 28.06 357 SER A C 1
ATOM 2918 O O . SER A 1 357 ? 65.589 20.843 17.442 1.00 28.06 357 SER A O 1
ATOM 2920 N N . LYS A 1 358 ? 64.208 22.615 17.751 1.00 29.70 358 LYS A N 1
ATOM 2921 C CA . LYS A 1 358 ? 64.229 23.505 16.563 1.00 29.70 358 LYS A CA 1
ATOM 2922 C C . LYS A 1 358 ? 65.021 23.191 15.264 1.00 29.70 358 LYS A C 1
ATOM 2924 O O . LYS A 1 358 ? 66.227 22.988 15.277 1.00 29.70 358 LYS A O 1
ATOM 2929 N N . SER A 1 359 ? 64.333 23.575 14.170 1.00 29.41 359 SER A N 1
ATOM 2930 C CA . SER A 1 359 ? 64.804 24.185 12.897 1.00 29.41 359 SER A CA 1
ATOM 2931 C C . SER A 1 359 ? 65.409 23.215 11.863 1.00 29.41 359 SER A C 1
ATOM 2933 O O . SER A 1 359 ? 66.284 22.437 12.199 1.00 29.41 359 SER A O 1
ATOM 2935 N N . ASN A 1 360 ? 64.959 23.140 10.602 1.00 28.09 360 ASN A N 1
ATOM 2936 C CA . ASN A 1 360 ? 64.946 24.212 9.600 1.00 28.09 360 ASN A CA 1
ATOM 2937 C C . ASN A 1 360 ? 64.201 23.786 8.295 1.00 28.09 360 ASN A C 1
ATOM 2939 O O . ASN A 1 360 ? 64.475 22.696 7.809 1.00 28.09 360 ASN A O 1
ATOM 2943 N N . VAL A 1 361 ? 63.386 24.701 7.714 1.00 29.95 361 VAL A N 1
ATOM 2944 C CA . VAL A 1 361 ? 63.467 25.189 6.293 1.00 29.95 361 VAL A CA 1
ATOM 2945 C C . VAL A 1 361 ? 63.007 24.203 5.182 1.00 29.95 361 VAL A C 1
ATOM 2947 O O . VAL A 1 361 ? 63.412 23.056 5.182 1.00 29.95 361 VAL A O 1
ATOM 2950 N N . THR A 1 362 ? 62.177 24.492 4.166 1.00 30.42 362 THR A N 1
ATOM 2951 C CA . THR A 1 362 ? 61.499 25.680 3.598 1.00 30.42 362 THR A CA 1
ATOM 2952 C C . THR A 1 362 ? 60.357 25.201 2.686 1.00 30.42 362 THR A C 1
ATOM 2954 O O . THR A 1 362 ? 60.376 24.080 2.185 1.00 30.42 362 THR A O 1
ATOM 2957 N N . GLN A 1 363 ? 59.422 26.110 2.404 1.00 29.58 363 GLN A N 1
ATOM 2958 C CA . GLN A 1 363 ? 58.469 26.084 1.291 1.00 29.58 363 GLN A CA 1
ATOM 2959 C C . GLN A 1 363 ? 59.120 25.878 -0.089 1.00 29.58 363 GLN A C 1
ATOM 2961 O O . GLN A 1 363 ? 60.179 26.435 -0.363 1.00 29.58 363 GLN A O 1
ATOM 2966 N N . ALA A 1 364 ? 58.381 25.241 -1.000 1.00 29.33 364 ALA A N 1
ATOM 2967 C CA . ALA A 1 364 ? 58.381 25.602 -2.416 1.00 29.33 364 ALA A CA 1
ATOM 2968 C C . ALA A 1 364 ? 56.977 25.372 -3.003 1.00 29.33 364 ALA A C 1
ATOM 2970 O O . ALA A 1 364 ? 56.576 24.249 -3.299 1.00 29.33 364 ALA A O 1
ATOM 2971 N N . SER A 1 365 ? 56.227 26.467 -3.132 1.00 30.48 365 SER A N 1
ATOM 2972 C CA . SER A 1 365 ? 55.112 26.599 -4.071 1.00 30.48 365 SER A CA 1
ATOM 2973 C C . SER A 1 365 ? 55.668 26.794 -5.480 1.00 30.48 365 SER A C 1
ATOM 2975 O O . SER A 1 365 ? 56.603 27.571 -5.645 1.00 30.48 365 SER A O 1
ATOM 2977 N N . ALA A 1 366 ? 55.033 26.205 -6.492 1.00 31.94 366 ALA A N 1
ATOM 2978 C CA . ALA A 1 366 ? 55.019 26.765 -7.843 1.00 31.94 366 ALA A CA 1
ATOM 2979 C C . ALA A 1 366 ? 53.809 26.236 -8.627 1.00 31.94 366 ALA A C 1
ATOM 2981 O O . ALA A 1 366 ? 53.819 25.151 -9.199 1.00 31.94 366 ALA A O 1
ATOM 2982 N N . THR A 1 367 ? 52.755 27.045 -8.624 1.00 34.47 367 THR A N 1
ATOM 2983 C CA . THR A 1 367 ? 51.742 27.139 -9.678 1.00 34.47 367 THR A CA 1
ATOM 2984 C C . THR A 1 367 ? 52.419 27.552 -10.985 1.00 34.47 367 THR A C 1
ATOM 2986 O O . THR A 1 367 ? 53.225 28.473 -10.937 1.00 34.47 367 THR A O 1
ATOM 2989 N N . PHE A 1 368 ? 52.036 26.994 -12.138 1.00 30.25 368 PHE A N 1
ATOM 2990 C CA . PHE A 1 368 ? 51.890 27.797 -13.360 1.00 30.25 368 PHE A CA 1
ATOM 2991 C C . PHE A 1 368 ? 50.879 27.175 -14.332 1.00 30.25 368 PHE A C 1
ATOM 2993 O O . PHE A 1 368 ? 50.857 25.971 -14.567 1.00 30.25 368 PHE A O 1
ATOM 3000 N N . MET A 1 369 ? 50.018 28.065 -14.821 1.00 37.47 369 MET A N 1
ATOM 3001 C CA . MET A 1 369 ? 48.923 27.903 -15.774 1.00 37.47 369 MET A CA 1
ATOM 3002 C C . MET A 1 369 ? 49.415 27.632 -17.203 1.00 37.47 369 MET A C 1
ATOM 3004 O O . MET A 1 369 ? 50.466 28.131 -17.600 1.00 37.47 369 MET A O 1
ATOM 3008 N N . THR A 1 370 ? 48.586 26.985 -18.021 1.00 45.41 370 THR A N 1
ATOM 3009 C CA . THR A 1 370 ? 47.833 27.653 -19.107 1.00 45.41 370 THR A CA 1
ATOM 3010 C C . THR A 1 370 ? 46.654 26.796 -19.536 1.00 45.41 370 THR A C 1
ATOM 3012 O O . THR A 1 370 ? 46.779 25.554 -19.465 1.00 45.41 370 THR A O 1
#

InterPro domains:
  IPR010569 Myotubularin-like, phosphatase domain [PF06602] (2-204)
  IPR010569 Myotubularin-like, phosphatase domain [PS51339] (1-204)
  IPR010569 Myotubularin-like, phosphatase domain [PS51339] (205-291)
  IPR029021 Protein-tyrosine phosphatase-like [SSF52799] (2-296)
  IPR030564 Myotubularin [PTHR10807] (2-204)

Radius of gyration: 29.81 Å; Cα contacts (8 Å, |Δi|>4): 448; chains: 1; bounding box: 87×64×62 Å

Sequence (370 aa):
MKDYTRMGIQQNSDPHWTINAEINKNYALCDTYPDIIVLPSSFDSTRLQRVADFRSRNRIPVLSWYSRETYATITRSSQPLTGLANRTCDDDIELLRKIADANVNQGFKLVILDARPKVNAMANMANGGGYEDYPNCELEFHNIQNIHVMRESLRKLHAAVRNAAHEDKTWFSDLENSNWLFHIRAILTAAIRLVSLVHNEKRSFPSAFEFNEKLLITIADNLYSCQYGTFLLNSDKWRTDMKVSEHTMSAWTPILRERALYLNPFYAERSDNVLIPNNSSRHIKLWKNYYCRYMPGYRSTLDVLTQRYTTLLNLRKKFTDEINHIRQDGDQQPRLLSGTLYQSPMTTTSTNISAQSKSNVTQASATFMT

Mean predicted aligned error: 10.04 Å

Nearest PDB structures (foldseek):
  5c16-assembly4_D  TM=9.461E-01  e=9.480E-27  Homo sapiens
  5gnh-assembly3_B  TM=9.387E-01  e=9.480E-27  Homo sapiens
  5gnh-assembly2_A  TM=9.385E-01  e=1.696E-26  Homo sapiens
  1zvr-assembly1_A  TM=9.325E-01  e=1.226E-25  Homo sapiens
  4y7i-assembly1_B  TM=9.347E-01  e=5.708E-24  Homo sapiens

Organism: NCBI:txid392030

Foldseek 3Di:
DVVCVVLVADAPPDQFKHFDLVLCQLHVQALFDDSIFMATPPADSVLLNLQLVQFVRRFAWTFDHAHPVQRDTDTDGHFGQCAPVNDDGVSSLVRQQSNQVSRVNDDQAAEAEAAADPVVQVVVSNVRGHHDPHPRYHYDYLHQDDPVLQVQLVVLLLVLLQVCLPPVPCNVVSNVVSCNLVNVLSVLVSVLVVLVVRDPDEDADPQADQFDPVVVLLVVCCCPVVQFLQNDDRHPSVCVVVVRVVVGHHSVVVCVVPVQLTGALSHDDDPDDDHRDDSPSVPRDDPCLRSNVPRPPDDRCSVVVSVVSSVSNVVVVVVVVVVVVVVVVVVPDPPDDDDDDDDDDDDDDDDDDDDDDDDDDDDDDDDDDD

Secondary structure (DSSP, 8-state):
-HHHHHTT--TTT-SSEEEETTTTGGGSS-TTS-S-EEEETTS-GGGHHHHHHHBGGG---EEEEE-TTT--EEEE-PPB--TTTT---HHHHHHHHHHHHT-TTS-S-EEEEE-S-HHHHHHHHHTT------TTEEEEE-----HHHHHHHHHHHHHHHHHHHH-TTSHHHHHHHTTHHHHHHHHHHHHHHHHHHH----B--TT--SB-HHHHHHHHHHHHH--SGGG-SSSHHHHHHTTHHHHS--THHHHHHTGGGGB-TT----TT--B-----TTT----HHHHTTTSTT---SHHHHHHHHHHHHHHHHHHHHHHHHHHHHHHTS-------------------------------------

pLDDT: mean 85.39, std 19.83, range [26.81, 98.81]

Solvent-accessible surface area (backbone atoms only — not comparable to full-atom values): 21873 Å² total; per-residue (Å²): 110,72,66,48,46,74,45,65,46,35,74,90,72,34,87,39,41,31,64,43,58,71,69,18,40,95,28,71,58,21,60,70,44,56,49,65,53,32,43,40,50,84,54,69,71,90,46,47,63,64,28,17,78,40,13,55,82,24,33,43,77,29,64,76,47,59,38,80,87,62,39,34,71,43,66,49,59,44,50,36,48,22,21,81,81,65,50,83,52,73,55,44,54,48,49,56,48,40,55,32,62,44,17,80,82,50,76,77,65,39,77,45,78,43,54,39,33,63,70,59,39,51,55,33,11,73,71,42,25,27,69,86,90,52,90,62,51,46,77,44,66,40,55,39,74,55,73,67,57,52,50,52,18,50,53,35,37,53,48,26,52,56,45,42,58,78,51,75,82,52,44,72,61,33,44,55,75,13,42,47,69,58,52,54,35,31,51,49,48,43,51,49,52,56,48,58,74,60,44,89,69,84,45,70,63,98,35,71,48,57,58,32,70,62,43,58,52,50,52,57,48,48,60,71,63,66,80,26,44,70,67,58,77,88,30,56,47,58,34,59,78,66,38,34,78,81,78,36,53,52,57,60,58,63,50,62,73,49,40,73,72,26,44,30,67,66,40,56,97,66,94,84,72,51,79,51,80,75,63,50,75,91,68,62,70,83,62,48,73,67,76,37,53,82,38,75,90,52,77,58,57,60,65,62,49,45,53,52,33,47,53,48,42,52,50,53,49,54,53,51,53,51,53,53,50,54,51,57,56,60,74,68,55,78,95,78,79,85,86,82,89,84,83,83,80,87,81,89,80,90,78,91,83,84,84,89,81,85,88,81,91,79,90,84,87,81,88,83,87,134